Protein AF-0000000066258601 (afdb_homodimer)

Solvent-accessible surface area (backbone atoms only — not comparable to full-atom values): 21128 Å² total; per-residue (Å²): 75,56,55,42,34,37,30,44,35,36,44,63,41,38,66,52,44,41,46,38,40,43,48,57,41,24,22,42,23,37,27,61,32,82,91,41,81,25,40,47,53,69,71,52,47,41,52,28,58,70,55,49,62,69,59,49,37,32,31,40,33,34,53,73,64,56,71,67,56,50,52,53,48,42,64,71,32,77,49,32,32,39,31,45,54,43,83,70,48,47,74,65,62,60,71,70,59,51,32,29,33,39,47,41,69,36,83,51,65,62,51,61,72,44,41,54,74,63,33,71,81,42,65,25,38,29,45,28,22,55,45,96,84,39,88,61,65,75,50,42,70,53,75,51,67,70,39,49,76,65,79,75,68,39,48,29,42,35,33,41,33,30,48,88,45,42,53,59,49,31,68,53,25,62,50,52,19,39,39,36,43,56,52,25,41,71,46,90,44,34,68,23,66,66,43,44,34,45,31,44,49,42,39,48,68,65,31,69,78,56,58,42,34,36,30,44,36,37,44,63,42,38,66,52,44,42,46,40,41,42,47,58,40,26,22,41,24,36,27,59,32,82,92,42,79,26,41,48,52,70,71,53,47,42,53,29,59,71,55,49,62,70,60,49,36,32,30,40,32,34,52,73,64,54,70,67,58,51,53,52,48,43,64,71,31,77,50,33,31,38,31,44,53,44,82,71,48,48,74,66,61,59,71,69,60,49,33,27,32,38,46,40,68,37,82,50,64,63,53,60,71,45,42,52,75,62,34,72,80,42,65,25,38,30,45,28,22,55,46,97,84,40,87,61,66,73,52,42,69,53,74,51,67,70,40,47,74,65,78,75,68,41,48,30,43,36,34,39,34,28,49,87,45,44,52,58,51,31,68,53,24,64,52,53,21,40,39,35,42,58,52,26,40,70,46,91,44,35,69,23,65,65,42,42,35,45,32,44,49,42,39,47,68,67,30,71

Structure (mmCIF, N/CA/C/O backbone):
data_AF-0000000066258601-model_v1
#
loop_
_entity.id
_entity.type
_entity.pdbx_description
1 polymer "N-(5'-phosphoribosyl)anthranilate isomerase"
#
loop_
_atom_site.group_PDB
_atom_site.id
_atom_site.type_symbol
_atom_site.label_atom_id
_atom_site.label_alt_id
_atom_site.label_comp_id
_atom_site.label_asym_id
_atom_site.label_entity_id
_atom_site.label_seq_id
_atom_site.pdbx_PDB_ins_code
_atom_site.Cartn_x
_atom_site.Cartn_y
_atom_site.Cartn_z
_atom_site.occupancy
_atom_site.B_iso_or_equiv
_atom_site.auth_seq_id
_atom_site.auth_comp_id
_atom_site.auth_asym_id
_atom_site.auth_atom_id
_atom_site.pdbx_PDB_model_num
ATOM 1 N N . MET A 1 1 ? -13.719 4.895 -15.062 1 51.5 1 MET A N 1
ATOM 2 C CA . MET A 1 1 ? -13.453 3.463 -14.977 1 51.5 1 MET A CA 1
ATOM 3 C C . MET A 1 1 ? -12.344 3.17 -13.969 1 51.5 1 MET A C 1
ATOM 5 O O . MET A 1 1 ? -11.508 4.035 -13.695 1 51.5 1 MET A O 1
ATOM 9 N N . ARG A 1 2 ? -12.383 2.002 -13.203 1 75.81 2 ARG A N 1
ATOM 10 C CA . ARG A 1 2 ? -11.508 1.795 -12.047 1 75.81 2 ARG A CA 1
ATOM 11 C C . ARG A 1 2 ? -10.125 1.326 -12.492 1 75.81 2 ARG A C 1
ATOM 13 O O . ARG A 1 2 ? -10.008 0.53 -13.422 1 75.81 2 ARG A O 1
ATOM 20 N N . LYS A 1 3 ? -9.172 1.917 -12.117 1 88.81 3 LYS A N 1
ATOM 21 C CA . LYS A 1 3 ? -7.781 1.549 -12.359 1 88.81 3 LYS A CA 1
ATOM 22 C C . LYS A 1 3 ? -7.527 0.086 -12 1 88.81 3 LYS A C 1
ATOM 24 O O . LYS A 1 3 ? -7.949 -0.383 -10.945 1 88.81 3 LYS A O 1
ATOM 29 N N . ILE A 1 4 ? -6.973 -0.667 -13.047 1 95.25 4 ILE A N 1
ATOM 30 C CA . ILE A 1 4 ? -6.539 -2.021 -12.727 1 95.25 4 ILE A CA 1
ATOM 31 C C . ILE A 1 4 ? -5.219 -1.975 -11.961 1 95.25 4 ILE A C 1
ATOM 33 O O . ILE A 1 4 ? -4.207 -1.504 -12.484 1 95.25 4 ILE A O 1
ATOM 37 N N . ARG A 1 5 ? -5.246 -2.438 -10.766 1 97.56 5 ARG A N 1
ATOM 38 C CA . ARG A 1 5 ? -4.051 -2.428 -9.93 1 97.56 5 ARG A CA 1
ATOM 39 C C . ARG A 1 5 ? -3.092 -3.543 -10.336 1 97.56 5 ARG A C 1
ATOM 41 O O . ARG A 1 5 ? -3.521 -4.652 -10.656 1 97.56 5 ARG A O 1
ATOM 48 N N . THR A 1 6 ? -1.772 -3.248 -10.32 1 98.31 6 THR A N 1
ATOM 49 C CA . THR A 1 6 ? -0.789 -4.211 -10.805 1 98.31 6 THR A CA 1
ATOM 50 C C . THR A 1 6 ? 0.257 -4.5 -9.734 1 98.31 6 THR A C 1
ATOM 52 O O . THR A 1 6 ? 0.743 -3.582 -9.07 1 98.31 6 THR A O 1
ATOM 55 N N . LYS A 1 7 ? 0.515 -5.758 -9.531 1 98.75 7 LYS A N 1
ATOM 56 C CA . LYS A 1 7 ? 1.615 -6.246 -8.703 1 98.75 7 LYS A CA 1
ATOM 57 C C . LYS A 1 7 ? 2.674 -6.941 -9.555 1 98.75 7 LYS A C 1
ATOM 59 O O . LYS A 1 7 ? 2.352 -7.801 -10.375 1 98.75 7 LYS A O 1
ATOM 64 N N . ILE A 1 8 ? 3.873 -6.48 -9.453 1 98.69 8 ILE A N 1
ATOM 65 C CA . ILE A 1 8 ? 5.008 -7.16 -10.062 1 98.69 8 ILE A CA 1
ATOM 66 C C . ILE A 1 8 ? 5.742 -7.988 -9.008 1 98.69 8 ILE A C 1
ATOM 68 O O . ILE A 1 8 ? 6.395 -7.438 -8.117 1 98.69 8 ILE A O 1
ATOM 72 N N . CYS A 1 9 ? 5.688 -9.258 -9.188 1 98.12 9 CYS A N 1
ATOM 73 C CA . CYS A 1 9 ? 6.191 -10.156 -8.156 1 98.12 9 CYS A CA 1
ATOM 74 C C . CYS A 1 9 ? 7.582 -10.664 -8.508 1 98.12 9 CYS A C 1
ATOM 76 O O . CYS A 1 9 ? 7.969 -10.672 -9.672 1 98.12 9 CYS A O 1
ATOM 78 N N . GLY A 1 10 ? 8.273 -11.031 -7.5 1 97.69 10 GLY A N 1
ATOM 79 C CA . GLY A 1 10 ? 9.586 -11.633 -7.703 1 97.69 10 GLY A CA 1
ATOM 80 C C . GLY A 1 10 ? 10.664 -10.609 -8 1 97.69 10 GLY A C 1
ATOM 81 O O . GLY A 1 10 ? 11.531 -10.844 -8.844 1 97.69 10 GLY A O 1
ATOM 82 N N . ILE A 1 11 ? 10.562 -9.453 -7.449 1 98.5 11 ILE A N 1
ATOM 83 C CA . ILE A 1 11 ? 11.586 -8.422 -7.59 1 98.5 11 ILE A CA 1
ATOM 84 C C . ILE A 1 11 ? 12.844 -8.828 -6.82 1 98.5 11 ILE A C 1
ATOM 86 O O . ILE A 1 11 ? 12.766 -9.211 -5.652 1 98.5 11 ILE A O 1
ATOM 90 N N . THR A 1 12 ? 14.008 -8.695 -7.496 1 98.12 12 THR A N 1
ATOM 91 C CA . THR A 1 12 ? 15.219 -9.18 -6.844 1 98.12 12 THR A CA 1
ATOM 92 C C . THR A 1 12 ? 16.281 -8.078 -6.777 1 98.12 12 THR A C 1
ATOM 94 O O . THR A 1 12 ? 17.312 -8.242 -6.137 1 98.12 12 THR A O 1
ATOM 97 N N . THR A 1 13 ? 16.031 -6.992 -7.477 1 98 13 THR A N 1
ATOM 98 C CA . THR A 1 13 ? 17 -5.902 -7.457 1 98 13 THR A CA 1
ATOM 99 C C . THR A 1 13 ? 16.312 -4.559 -7.281 1 98 13 THR A C 1
ATOM 101 O O . THR A 1 13 ? 15.148 -4.398 -7.676 1 98 13 THR A O 1
ATOM 104 N N . PRO A 1 14 ? 17.062 -3.607 -6.699 1 97.94 14 PRO A N 1
ATOM 105 C CA . PRO A 1 14 ? 16.5 -2.254 -6.621 1 97.94 14 PRO A CA 1
ATOM 106 C C . PRO A 1 14 ? 16.172 -1.669 -7.992 1 97.94 14 PRO A C 1
ATOM 108 O O . PRO A 1 14 ? 15.195 -0.933 -8.133 1 97.94 14 PRO A O 1
ATOM 111 N N . GLU A 1 15 ? 16.938 -2.006 -8.938 1 97.19 15 GLU A N 1
ATOM 112 C CA . GLU A 1 15 ? 16.734 -1.504 -10.297 1 97.19 15 GLU A CA 1
ATOM 113 C C . GLU A 1 15 ? 15.414 -1.997 -10.875 1 97.19 15 GLU A C 1
ATOM 115 O O . GLU A 1 15 ? 14.656 -1.221 -11.461 1 97.19 15 GLU A O 1
ATOM 120 N N . ASP A 1 16 ? 15.141 -3.293 -10.664 1 97.62 16 ASP A N 1
ATOM 121 C CA . ASP A 1 16 ? 13.875 -3.854 -11.133 1 97.62 16 ASP A CA 1
ATOM 122 C C . ASP A 1 16 ? 12.695 -3.213 -10.406 1 97.62 16 ASP A C 1
ATOM 124 O O . ASP A 1 16 ? 11.664 -2.938 -11.023 1 97.62 16 ASP A O 1
ATOM 128 N N . ALA A 1 17 ? 12.852 -3.012 -9.141 1 97.88 17 ALA A N 1
ATOM 129 C CA . ALA A 1 17 ? 11.805 -2.357 -8.359 1 97.88 17 ALA A CA 1
ATOM 130 C C . ALA A 1 17 ? 11.531 -0.948 -8.875 1 97.88 17 ALA A C 1
ATOM 132 O O . ALA A 1 17 ? 10.383 -0.576 -9.102 1 97.88 17 ALA A O 1
ATOM 133 N N . SER A 1 18 ? 12.617 -0.219 -9.094 1 96.31 18 SER A N 1
ATOM 134 C CA . SER A 1 18 ? 12.5 1.155 -9.578 1 96.31 18 SER A CA 1
ATOM 135 C C . SER A 1 18 ? 11.836 1.207 -10.953 1 96.31 18 SER A C 1
ATOM 137 O O . SER A 1 18 ? 10.992 2.064 -11.203 1 96.31 18 SER A O 1
ATOM 139 N N . ALA A 1 19 ? 12.188 0.283 -11.805 1 96.44 19 ALA A N 1
ATOM 140 C CA . ALA A 1 19 ? 11.609 0.224 -13.141 1 96.44 19 ALA A CA 1
ATOM 141 C C . ALA A 1 19 ? 10.117 -0.091 -13.078 1 96.44 19 ALA A C 1
ATOM 143 O O . ALA A 1 19 ? 9.32 0.513 -13.805 1 96.44 19 ALA A O 1
ATOM 144 N N . ALA A 1 20 ? 9.758 -1.006 -12.219 1 97.56 20 ALA A N 1
ATOM 145 C CA . ALA A 1 20 ? 8.359 -1.371 -12.062 1 97.56 20 ALA A CA 1
ATOM 146 C C . ALA A 1 20 ? 7.531 -0.184 -11.57 1 97.56 20 ALA A C 1
ATOM 148 O O . ALA A 1 20 ? 6.461 0.1 -12.109 1 97.56 20 ALA A O 1
ATOM 149 N N . VAL A 1 21 ? 8.062 0.48 -10.648 1 96.5 21 VAL A N 1
ATOM 150 C CA . VAL A 1 21 ? 7.367 1.611 -10.047 1 96.5 21 VAL A CA 1
ATOM 151 C C . VAL A 1 21 ? 7.277 2.758 -11.055 1 96.5 21 VAL A C 1
ATOM 153 O O . VAL A 1 21 ? 6.238 3.414 -11.164 1 96.5 21 VAL A O 1
ATOM 156 N N . ALA A 1 22 ? 8.344 2.959 -11.758 1 94.06 22 ALA A N 1
ATOM 157 C CA . ALA A 1 22 ? 8.352 3.99 -12.797 1 94.06 22 ALA A CA 1
ATOM 158 C C . ALA A 1 22 ? 7.293 3.703 -13.859 1 94.06 22 ALA A C 1
ATOM 160 O O . ALA A 1 22 ? 6.703 4.625 -14.422 1 94.06 22 ALA A O 1
ATOM 161 N N . ALA A 1 23 ? 7.039 2.436 -14.062 1 95.31 23 ALA A N 1
ATOM 162 C CA . ALA A 1 23 ? 6.043 2.027 -15.047 1 95.31 23 ALA A CA 1
ATOM 163 C C . ALA A 1 23 ? 4.629 2.125 -14.477 1 95.31 23 ALA A C 1
ATOM 165 O O . ALA A 1 23 ? 3.646 2.004 -15.211 1 95.31 23 ALA A O 1
ATOM 166 N N . GLY A 1 24 ? 4.496 2.326 -13.156 1 95 24 GLY A N 1
ATOM 167 C CA . GLY A 1 24 ? 3.188 2.568 -12.57 1 95 24 GLY A CA 1
ATOM 168 C C . GLY A 1 24 ? 2.695 1.424 -11.711 1 95 24 GLY A C 1
ATOM 169 O O . GLY A 1 24 ? 1.512 1.357 -11.367 1 95 24 GLY A O 1
ATOM 170 N N . ALA A 1 25 ? 3.605 0.495 -11.352 1 97.5 25 ALA A N 1
ATOM 171 C CA . ALA A 1 25 ? 3.199 -0.623 -10.508 1 97.5 25 ALA A CA 1
ATOM 172 C C . ALA A 1 25 ? 2.629 -0.126 -9.18 1 97.5 25 ALA A C 1
ATOM 174 O O . ALA A 1 25 ? 3.141 0.832 -8.594 1 97.5 25 ALA A O 1
ATOM 175 N N . ASP A 1 26 ? 1.609 -0.819 -8.727 1 98.06 26 ASP A N 1
ATOM 176 C CA . ASP A 1 26 ? 0.976 -0.483 -7.453 1 98.06 26 ASP A CA 1
ATOM 177 C C . ASP A 1 26 ? 1.608 -1.261 -6.301 1 98.06 26 ASP A C 1
ATOM 179 O O . ASP A 1 26 ? 1.537 -0.836 -5.145 1 98.06 26 ASP A O 1
ATOM 183 N N . ALA A 1 27 ? 2.189 -2.42 -6.633 1 98.75 27 ALA A N 1
ATOM 184 C CA . ALA A 1 27 ? 2.787 -3.301 -5.633 1 98.75 27 ALA A CA 1
ATOM 185 C C . ALA A 1 27 ? 3.98 -4.055 -6.207 1 98.75 27 ALA A C 1
ATOM 187 O O . ALA A 1 27 ? 4.031 -4.328 -7.41 1 98.75 27 ALA A O 1
ATOM 188 N N . VAL A 1 28 ? 4.914 -4.336 -5.348 1 98.81 28 VAL A N 1
ATOM 189 C CA . VAL A 1 28 ? 6.023 -5.223 -5.676 1 98.81 28 VAL A CA 1
ATOM 190 C C . VAL A 1 28 ? 6.035 -6.41 -4.715 1 98.81 28 VAL A C 1
ATOM 192 O O . VAL A 1 28 ? 5.711 -6.266 -3.535 1 98.81 28 VAL A O 1
ATOM 195 N N . GLY A 1 29 ? 6.359 -7.531 -5.234 1 98.75 29 GLY A N 1
ATOM 196 C CA . GLY A 1 29 ? 6.438 -8.742 -4.438 1 98.75 29 GLY A CA 1
ATOM 197 C C . GLY A 1 29 ? 7.859 -9.211 -4.188 1 98.75 29 GLY A C 1
ATOM 198 O O . GLY A 1 29 ? 8.68 -9.227 -5.109 1 98.75 29 GLY A O 1
ATOM 199 N N . LEU A 1 30 ? 8.141 -9.516 -2.957 1 98.88 30 LEU A N 1
ATOM 200 C CA . LEU A 1 30 ? 9.406 -10.102 -2.527 1 98.88 30 LEU A CA 1
ATOM 201 C C . LEU A 1 30 ? 9.227 -11.547 -2.08 1 98.88 30 LEU A C 1
ATOM 203 O O . LEU A 1 30 ? 8.438 -11.82 -1.169 1 98.88 30 LEU A O 1
ATOM 207 N N . VAL A 1 31 ? 9.914 -12.445 -2.701 1 98.5 31 VAL A N 1
ATOM 208 C CA . VAL A 1 31 ? 9.742 -13.867 -2.438 1 98.5 31 VAL A CA 1
ATOM 209 C C . VAL A 1 31 ? 10.758 -14.328 -1.388 1 98.5 31 VAL A C 1
ATOM 211 O O . VAL A 1 31 ? 11.969 -14.281 -1.623 1 98.5 31 VAL A O 1
ATOM 214 N N . PHE A 1 32 ? 10.281 -14.812 -0.235 1 98.56 32 PHE A N 1
ATOM 215 C CA . PHE A 1 32 ? 11.156 -15.289 0.831 1 98.56 32 PHE A CA 1
ATOM 216 C C . PHE A 1 32 ? 11.125 -16.812 0.909 1 98.56 32 PHE A C 1
ATOM 218 O O . PHE A 1 32 ? 11.398 -17.391 1.965 1 98.56 32 PHE A O 1
ATOM 225 N N . PHE A 1 33 ? 10.82 -17.438 -0.15 1 96.94 33 PHE A N 1
ATOM 226 C CA . PHE A 1 33 ? 10.867 -18.891 -0.287 1 96.94 33 PHE A CA 1
ATOM 227 C C . PHE A 1 33 ? 12.133 -19.328 -1.017 1 96.94 33 PHE A C 1
ATOM 229 O O . PHE A 1 33 ? 12.281 -19.062 -2.215 1 96.94 33 PHE A O 1
ATOM 236 N N . GLN A 1 34 ? 13.008 -20.078 -0.355 1 93.06 34 GLN A N 1
ATOM 237 C CA . GLN A 1 34 ? 14.336 -20.406 -0.856 1 93.06 34 GLN A CA 1
ATOM 238 C C . GLN A 1 34 ? 14.258 -21.328 -2.072 1 93.06 34 GLN A C 1
ATOM 240 O O . GLN A 1 34 ? 15.195 -21.406 -2.863 1 93.06 34 GLN A O 1
ATOM 245 N N . GLY A 1 35 ? 13.195 -22.031 -2.229 1 91.62 35 GLY A N 1
ATOM 246 C CA . GLY A 1 35 ? 13.023 -22.906 -3.375 1 91.62 35 GLY A CA 1
ATOM 247 C C . GLY A 1 35 ? 12.75 -22.156 -4.664 1 91.62 35 GLY A C 1
ATOM 248 O O . GLY A 1 35 ? 12.719 -22.766 -5.742 1 91.62 35 GLY A O 1
ATOM 249 N N . SER A 1 36 ? 12.641 -20.859 -4.594 1 92.81 36 SER A N 1
ATOM 250 C CA . SER A 1 36 ? 12.336 -20.031 -5.758 1 92.81 36 SER A CA 1
ATOM 251 C C . SER A 1 36 ? 13.594 -19.375 -6.309 1 92.81 36 SER A C 1
ATOM 253 O O . SER A 1 36 ? 14.453 -18.922 -5.543 1 92.81 36 SER A O 1
ATOM 255 N N . SER A 1 37 ? 13.641 -19.266 -7.617 1 92.19 37 SER A N 1
ATOM 256 C CA . SER A 1 37 ? 14.727 -18.531 -8.273 1 92.19 37 SER A CA 1
ATOM 257 C C . SER A 1 37 ? 14.625 -17.031 -8.016 1 92.19 37 SER A C 1
ATOM 259 O O . SER A 1 37 ? 15.562 -16.297 -8.289 1 92.19 37 SER A O 1
ATOM 261 N N . ARG A 1 38 ? 13.57 -16.625 -7.43 1 96.44 38 ARG A N 1
ATOM 262 C CA . ARG A 1 38 ? 13.305 -15.203 -7.188 1 96.44 38 ARG A CA 1
ATOM 263 C C . ARG A 1 38 ? 13.477 -14.859 -5.711 1 96.44 38 ARG A C 1
ATOM 265 O O . ARG A 1 38 ? 13.078 -13.781 -5.27 1 96.44 38 ARG A O 1
ATOM 272 N N . ALA A 1 39 ? 14.062 -15.773 -5 1 97.69 39 ALA A N 1
ATOM 273 C CA . ALA A 1 39 ? 14.156 -15.594 -3.555 1 97.69 39 ALA A CA 1
ATOM 274 C C . ALA A 1 39 ? 15.102 -14.453 -3.201 1 97.69 39 ALA A C 1
ATOM 276 O O . ALA A 1 39 ? 16.156 -14.289 -3.834 1 97.69 39 ALA A O 1
ATOM 277 N N . VAL A 1 40 ? 14.727 -13.68 -2.176 1 98.38 40 VAL A N 1
ATOM 278 C CA . VAL A 1 40 ? 15.602 -12.648 -1.616 1 98.38 40 VAL A CA 1
ATOM 279 C C . VAL A 1 40 ? 15.781 -12.883 -0.119 1 98.38 40 VAL A C 1
ATOM 281 O O . VAL A 1 40 ? 14.961 -13.547 0.518 1 98.38 40 VAL A O 1
ATOM 284 N N . ASP A 1 41 ? 16.891 -12.398 0.416 1 98.31 41 ASP A N 1
ATOM 285 C CA . ASP A 1 41 ? 17.094 -12.367 1.862 1 98.31 41 ASP A CA 1
ATOM 286 C C . ASP A 1 41 ? 16.797 -10.984 2.43 1 98.31 41 ASP A C 1
ATOM 288 O O . ASP A 1 41 ? 16.406 -10.078 1.693 1 98.31 41 ASP A O 1
ATOM 292 N N . ILE A 1 42 ? 16.906 -10.867 3.68 1 98.44 42 ILE A N 1
ATOM 293 C CA . ILE A 1 42 ? 16.562 -9.641 4.379 1 98.44 42 ILE A CA 1
ATOM 294 C C . ILE A 1 42 ? 17.406 -8.484 3.863 1 98.44 42 ILE A C 1
ATOM 296 O O . ILE A 1 42 ? 16.906 -7.395 3.592 1 98.44 42 ILE A O 1
ATOM 300 N N . ALA A 1 43 ? 18.672 -8.711 3.684 1 98.38 43 ALA A N 1
ATOM 301 C CA . ALA A 1 43 ? 19.578 -7.66 3.23 1 98.38 43 ALA A CA 1
ATOM 302 C C . ALA A 1 43 ? 19.172 -7.133 1.86 1 98.38 43 ALA A C 1
ATOM 304 O O . ALA A 1 43 ? 19.094 -5.918 1.655 1 98.38 43 ALA A O 1
ATOM 305 N N . ARG A 1 44 ? 18.891 -8.039 0.974 1 98.06 44 ARG A N 1
ATOM 306 C CA . ARG A 1 44 ? 18.469 -7.656 -0.368 1 98.06 44 ARG A CA 1
ATOM 307 C C . ARG A 1 44 ? 17.109 -6.977 -0.335 1 98.06 44 ARG A C 1
ATOM 309 O O . ARG A 1 44 ? 16.891 -5.98 -1.025 1 98.06 44 ARG A O 1
ATOM 316 N N . ALA A 1 45 ? 16.219 -7.516 0.432 1 98.69 45 ALA A N 1
ATOM 317 C CA . ALA A 1 45 ? 14.883 -6.941 0.562 1 98.69 45 ALA A CA 1
ATOM 318 C C . ALA A 1 45 ? 14.953 -5.496 1.052 1 98.69 45 ALA A C 1
ATOM 320 O O . ALA A 1 45 ? 14.219 -4.633 0.563 1 98.69 45 ALA A O 1
ATOM 321 N N . LYS A 1 46 ? 15.852 -5.227 1.951 1 97.69 46 LYS A N 1
ATOM 322 C CA . LYS A 1 46 ? 16.016 -3.875 2.479 1 97.69 46 LYS A CA 1
ATOM 323 C C . LYS A 1 46 ? 16.516 -2.92 1.397 1 97.69 46 LYS A C 1
ATOM 325 O O . LYS A 1 46 ? 16.047 -1.782 1.305 1 97.69 46 LYS A O 1
ATOM 330 N N . LYS A 1 47 ? 17.406 -3.377 0.582 1 97.81 47 LYS A N 1
ATOM 331 C CA . LYS A 1 47 ? 17.906 -2.559 -0.52 1 97.81 47 LYS A CA 1
ATOM 332 C C . LYS A 1 47 ? 16.797 -2.254 -1.521 1 97.81 47 LYS A C 1
ATOM 334 O O . LYS A 1 47 ? 16.672 -1.128 -2.008 1 97.81 47 LYS A O 1
ATOM 339 N N . ILE A 1 48 ? 16 -3.242 -1.793 1 98.31 48 ILE A N 1
ATOM 340 C CA . ILE A 1 48 ? 14.914 -3.1 -2.754 1 98.31 48 ILE A CA 1
ATOM 341 C C . ILE A 1 48 ? 13.891 -2.102 -2.225 1 98.31 48 ILE A C 1
ATOM 343 O O . ILE A 1 48 ? 13.484 -1.179 -2.938 1 98.31 48 ILE A O 1
ATOM 347 N N . THR A 1 49 ? 13.484 -2.256 -0.981 1 97.62 49 THR A N 1
ATOM 348 C CA . THR A 1 49 ? 12.422 -1.422 -0.427 1 97.62 49 THR A CA 1
ATOM 349 C C . THR A 1 49 ? 12.906 0.013 -0.24 1 97.62 49 THR A C 1
ATOM 351 O O . THR A 1 49 ? 12.117 0.955 -0.317 1 97.62 49 THR A O 1
ATOM 354 N N . ALA A 1 50 ? 14.211 0.222 -0.079 1 94.19 50 ALA A N 1
ATOM 355 C CA . ALA A 1 50 ? 14.781 1.557 0.08 1 94.19 50 ALA A CA 1
ATOM 356 C C . ALA A 1 50 ? 14.664 2.361 -1.211 1 94.19 50 ALA A C 1
ATOM 358 O O . ALA A 1 50 ? 14.742 3.592 -1.191 1 94.19 50 ALA A O 1
ATOM 359 N N . ALA A 1 51 ? 14.422 1.668 -2.279 1 93.12 51 ALA A N 1
ATOM 360 C CA . ALA A 1 51 ? 14.375 2.324 -3.582 1 93.12 51 ALA A CA 1
ATOM 361 C C . ALA A 1 51 ? 12.945 2.719 -3.943 1 93.12 51 ALA A C 1
ATOM 363 O O . ALA A 1 51 ? 12.711 3.346 -4.98 1 93.12 51 ALA A O 1
ATOM 364 N N . LEU A 1 52 ? 12 2.434 -3.117 1 96.12 52 LEU A N 1
ATOM 365 C CA . LEU A 1 52 ? 10.594 2.611 -3.463 1 96.12 52 LEU A CA 1
ATOM 366 C C . LEU A 1 52 ? 10.062 3.93 -2.91 1 96.12 52 LEU A C 1
ATOM 368 O O . LEU A 1 52 ? 10.414 4.328 -1.799 1 96.12 52 LEU A O 1
ATOM 372 N N . PRO A 1 53 ? 9.25 4.621 -3.711 1 95 53 PRO A N 1
ATOM 373 C CA . PRO A 1 53 ? 8.523 5.77 -3.164 1 95 53 PRO A CA 1
ATOM 374 C C . PRO A 1 53 ? 7.426 5.355 -2.186 1 95 53 PRO A C 1
ATOM 376 O O . PRO A 1 53 ? 7.105 4.172 -2.072 1 95 53 PRO A O 1
ATOM 379 N N . PRO A 1 54 ? 6.918 6.383 -1.508 1 96.06 54 PRO A N 1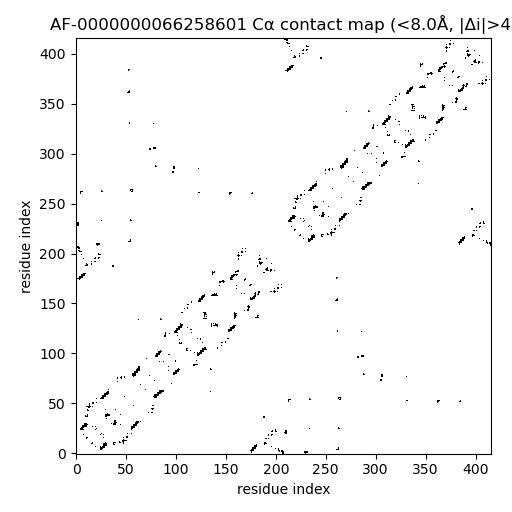
ATOM 380 C CA . PRO A 1 54 ? 5.781 6.078 -0.638 1 96.06 54 PRO A CA 1
ATOM 381 C C . PRO A 1 54 ? 4.57 5.551 -1.411 1 96.06 54 PRO A C 1
ATOM 383 O O . PRO A 1 54 ? 4.422 5.844 -2.6 1 96.06 54 PRO A O 1
ATOM 386 N N . PHE A 1 55 ? 3.842 4.664 -0.77 1 98.19 55 PHE A N 1
ATOM 387 C CA . PHE A 1 55 ? 2.51 4.23 -1.173 1 98.19 55 PHE A CA 1
ATOM 388 C C . PHE A 1 55 ? 2.59 3.234 -2.324 1 98.19 55 PHE A C 1
ATOM 390 O O . PHE A 1 55 ? 1.657 3.123 -3.121 1 98.19 55 PHE A O 1
ATOM 397 N N . VAL A 1 56 ? 3.711 2.588 -2.531 1 98.06 56 VAL A N 1
ATOM 398 C CA . VAL A 1 56 ? 3.814 1.319 -3.244 1 98.06 56 VAL A CA 1
ATOM 399 C C . VAL A 1 56 ? 3.732 0.16 -2.254 1 98.06 56 VAL A C 1
ATOM 401 O O . VAL A 1 56 ? 4.484 0.116 -1.278 1 98.06 56 VAL A O 1
ATOM 404 N N . SER A 1 57 ? 2.812 -0.74 -2.486 1 98.62 57 SER A N 1
ATOM 405 C CA . SER A 1 57 ? 2.662 -1.859 -1.562 1 98.62 57 SER A CA 1
ATOM 406 C C . SER A 1 57 ? 3.828 -2.834 -1.681 1 98.62 57 SER A C 1
ATOM 408 O O . SER A 1 57 ? 4.195 -3.238 -2.785 1 98.62 57 SER A O 1
ATOM 410 N N . VAL A 1 58 ? 4.422 -3.129 -0.56 1 98.75 58 VAL A N 1
ATOM 411 C CA . VAL A 1 58 ? 5.445 -4.168 -0.488 1 98.75 58 VAL A CA 1
ATOM 412 C C . VAL A 1 58 ? 4.832 -5.461 0.047 1 98.75 58 VAL A C 1
ATOM 414 O O . VAL A 1 58 ? 4.336 -5.5 1.176 1 98.75 58 VAL A O 1
ATOM 417 N N . VAL A 1 59 ? 4.879 -6.492 -0.751 1 98.88 59 VAL A N 1
ATOM 418 C CA . VAL A 1 59 ? 4.262 -7.773 -0.42 1 98.88 59 VAL A CA 1
ATOM 419 C C . VAL A 1 59 ? 5.34 -8.828 -0.186 1 98.88 59 VAL A C 1
ATOM 421 O O . VAL A 1 59 ? 6.18 -9.07 -1.058 1 98.88 59 VAL A O 1
ATOM 424 N N . ALA A 1 60 ? 5.387 -9.406 0.962 1 98.88 60 ALA A N 1
ATOM 425 C CA . ALA A 1 60 ? 6.289 -10.516 1.255 1 98.88 60 ALA A CA 1
ATOM 426 C C . ALA A 1 60 ? 5.602 -11.859 1.021 1 98.88 60 ALA A C 1
ATOM 428 O O . ALA A 1 60 ? 4.602 -12.172 1.67 1 98.88 60 ALA A O 1
ATOM 429 N N . LEU A 1 61 ? 6.125 -12.633 0.146 1 98.69 61 LEU A N 1
ATOM 430 C CA . LEU A 1 61 ? 5.555 -13.93 -0.202 1 98.69 61 LEU A CA 1
ATOM 431 C C . LEU A 1 61 ? 6.266 -15.055 0.539 1 98.69 61 LEU A C 1
ATOM 433 O O . LEU A 1 61 ? 7.492 -15.164 0.479 1 98.69 61 LEU A O 1
ATOM 437 N N . PHE A 1 62 ? 5.477 -15.852 1.198 1 98.56 62 PHE A N 1
ATOM 438 C CA . PHE A 1 62 ? 5.984 -17.016 1.92 1 98.56 62 PHE A CA 1
ATOM 439 C C . PHE A 1 62 ? 5.305 -18.281 1.437 1 98.56 62 PHE A C 1
ATOM 441 O O . PHE A 1 62 ? 4.172 -18.25 0.955 1 98.56 62 PHE A O 1
ATOM 448 N N . VAL A 1 63 ? 6.02 -19.375 1.539 1 97.69 63 VAL A N 1
ATOM 449 C CA . VAL A 1 63 ? 5.5 -20.734 1.328 1 97.69 63 VAL A CA 1
ATOM 450 C C . VAL A 1 63 ? 5.84 -21.609 2.529 1 97.69 63 VAL A C 1
ATOM 452 O O . VAL A 1 63 ? 6.977 -22.062 2.674 1 97.69 63 VAL A O 1
ATOM 455 N N . ASN A 1 64 ? 4.918 -21.797 3.414 1 97.75 64 ASN A N 1
ATOM 456 C CA . ASN A 1 64 ? 5.055 -22.656 4.586 1 97.75 64 ASN A CA 1
ATOM 457 C C . ASN A 1 64 ? 6.281 -22.281 5.414 1 97.75 64 ASN A C 1
ATOM 459 O O . ASN A 1 64 ? 7.051 -23.156 5.816 1 97.75 64 ASN A O 1
ATOM 463 N N . GLU A 1 65 ? 6.488 -20.984 5.551 1 98.12 65 GLU A N 1
ATOM 464 C CA . GLU A 1 65 ? 7.586 -20.469 6.367 1 98.12 65 GLU A CA 1
ATOM 465 C C . GLU A 1 65 ? 7.25 -20.547 7.852 1 98.12 65 GLU A C 1
ATOM 467 O O . GLU A 1 65 ? 6.078 -20.531 8.227 1 98.12 65 GLU A O 1
ATOM 472 N N . SER A 1 66 ? 8.242 -20.641 8.719 1 98.31 66 SER A N 1
ATOM 473 C CA . SER A 1 66 ? 8.008 -20.672 10.164 1 98.31 66 SER A CA 1
ATOM 474 C C . SER A 1 66 ? 7.543 -19.312 10.672 1 98.31 66 SER A C 1
ATOM 476 O O . SER A 1 66 ? 7.953 -18.266 10.148 1 98.31 66 SER A O 1
ATOM 478 N N . ALA A 1 67 ? 6.688 -19.344 11.695 1 98.38 67 ALA A N 1
ATOM 479 C CA . ALA A 1 67 ? 6.207 -18.109 12.312 1 98.38 67 ALA A CA 1
ATOM 480 C C . ALA A 1 67 ? 7.367 -17.266 12.828 1 98.38 67 ALA A C 1
ATOM 482 O O . ALA A 1 67 ? 7.359 -16.031 12.703 1 98.38 67 ALA A O 1
ATOM 483 N N . GLN A 1 68 ? 8.32 -17.922 13.352 1 98.25 68 GLN A N 1
ATOM 484 C CA . GLN A 1 68 ? 9.484 -17.234 13.906 1 98.25 68 GLN A CA 1
ATOM 485 C C . GLN A 1 68 ? 10.227 -16.453 12.828 1 98.25 68 GLN A C 1
ATOM 487 O O . GLN A 1 68 ? 10.547 -15.273 13.016 1 98.25 68 GLN A O 1
ATOM 492 N N . ASN A 1 69 ? 10.453 -17.078 11.719 1 98.19 69 ASN A N 1
ATOM 493 C CA . ASN A 1 69 ? 11.18 -16.406 10.656 1 98.19 69 ASN A CA 1
ATOM 494 C C . ASN A 1 69 ? 10.344 -15.297 10.016 1 98.19 69 ASN A C 1
ATOM 496 O O . ASN A 1 69 ? 10.875 -14.25 9.641 1 98.19 69 ASN A O 1
ATOM 500 N N . ILE A 1 70 ? 9.078 -15.516 9.828 1 98.5 70 ILE A N 1
ATOM 501 C CA . ILE A 1 70 ? 8.195 -14.477 9.305 1 98.5 70 ILE A CA 1
ATOM 502 C C . ILE A 1 70 ? 8.258 -13.242 10.195 1 98.5 70 ILE A C 1
ATOM 504 O O . ILE A 1 70 ? 8.43 -12.125 9.711 1 98.5 70 ILE A O 1
ATOM 508 N N . ARG A 1 71 ? 8.227 -13.43 11.523 1 97.31 71 ARG A N 1
ATOM 509 C CA . ARG A 1 71 ? 8.289 -12.305 12.445 1 97.31 71 ARG A CA 1
ATOM 510 C C . ARG A 1 71 ? 9.633 -11.586 12.336 1 97.31 71 ARG A C 1
ATOM 512 O O . 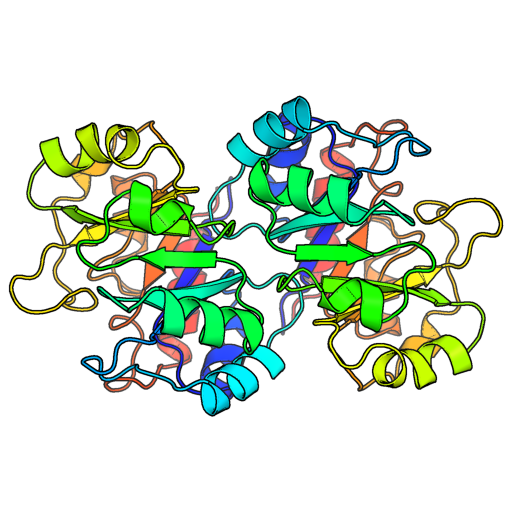ARG A 1 71 ? 9.695 -10.352 12.406 1 97.31 71 ARG A O 1
ATOM 519 N N . ARG A 1 72 ? 10.672 -12.352 12.164 1 97.44 72 ARG A N 1
ATOM 520 C CA . ARG A 1 72 ? 11.992 -11.758 11.977 1 97.44 72 ARG A CA 1
ATOM 521 C C . ARG A 1 72 ? 12.023 -10.875 10.734 1 97.44 72 ARG A C 1
ATOM 523 O O . ARG A 1 72 ? 12.508 -9.75 10.773 1 97.44 72 ARG A O 1
ATOM 530 N N . ILE A 1 73 ? 11.516 -11.352 9.633 1 97.81 73 ILE A N 1
ATOM 531 C CA . ILE A 1 73 ? 11.5 -10.625 8.375 1 97.81 73 ILE A CA 1
ATOM 532 C C . ILE A 1 73 ? 10.633 -9.375 8.516 1 97.81 73 ILE A C 1
ATOM 534 O O . ILE A 1 73 ? 11.039 -8.281 8.094 1 97.81 73 ILE A O 1
ATOM 538 N N . LEU A 1 74 ? 9.469 -9.5 9.211 1 96.69 74 LEU A N 1
ATOM 539 C CA . LEU A 1 74 ? 8.555 -8.375 9.391 1 96.69 74 LEU A CA 1
ATOM 540 C C . LEU A 1 74 ? 9.188 -7.289 10.258 1 96.69 74 LEU A C 1
ATOM 542 O O . LEU A 1 74 ? 8.891 -6.105 10.094 1 96.69 74 LEU A O 1
ATOM 546 N N . ALA A 1 75 ? 10.094 -7.676 11.109 1 94.38 75 ALA A N 1
ATOM 547 C CA . ALA A 1 75 ? 10.758 -6.73 12 1 94.38 75 ALA A CA 1
ATOM 548 C C . ALA A 1 75 ? 11.852 -5.961 11.266 1 94.38 75 ALA A C 1
ATOM 550 O O . ALA A 1 75 ? 12.203 -4.844 11.656 1 94.38 75 ALA A O 1
ATOM 551 N N . GLU A 1 76 ? 12.336 -6.555 10.211 1 95.56 76 GLU A N 1
ATOM 552 C CA . GLU A 1 76 ? 13.531 -5.992 9.586 1 95.56 76 GLU A CA 1
ATOM 553 C C . GLU A 1 76 ? 13.188 -5.289 8.273 1 95.56 76 GLU A C 1
ATOM 555 O O . GLU A 1 76 ? 13.906 -4.379 7.848 1 95.56 76 GLU A O 1
ATOM 560 N N . VAL A 1 77 ? 12.195 -5.758 7.586 1 97 77 VAL A N 1
ATOM 561 C CA . VAL A 1 77 ? 11.82 -5.242 6.273 1 97 77 VAL A CA 1
ATOM 562 C C . VAL A 1 77 ? 10.461 -4.555 6.355 1 97 77 VAL A C 1
ATOM 564 O O . VAL A 1 77 ? 9.547 -5.055 7.012 1 97 77 VAL A O 1
ATOM 567 N N . PRO A 1 78 ? 10.336 -3.363 5.77 1 96.44 78 PRO A N 1
ATOM 568 C CA . PRO A 1 78 ? 9.055 -2.664 5.812 1 96.44 78 PRO A CA 1
ATOM 569 C C . PRO A 1 78 ? 8 -3.307 4.906 1 96.44 78 PRO A C 1
ATOM 571 O O . PRO A 1 78 ? 7.656 -2.748 3.863 1 96.44 78 PRO A O 1
ATOM 574 N N . ILE A 1 79 ? 7.426 -4.383 5.391 1 98 79 ILE A N 1
ATOM 575 C CA . ILE A 1 79 ? 6.434 -5.16 4.656 1 98 79 ILE A CA 1
ATOM 576 C C . ILE A 1 79 ? 5.031 -4.641 4.969 1 98 79 ILE A C 1
ATOM 578 O O . ILE A 1 79 ? 4.68 -4.461 6.137 1 98 79 ILE A O 1
ATOM 582 N N . HIS A 1 80 ? 4.277 -4.438 3.898 1 98.38 80 HIS A N 1
ATOM 583 C CA . HIS A 1 80 ? 2.916 -3.938 4.059 1 98.38 80 HIS A CA 1
ATOM 584 C C . HIS A 1 80 ? 1.914 -5.086 4.145 1 98.38 80 HIS A C 1
ATOM 586 O O . HIS A 1 80 ? 0.972 -5.035 4.938 1 98.38 80 HIS A O 1
ATOM 592 N N . ILE A 1 81 ? 2.123 -6.066 3.318 1 98.62 81 ILE A N 1
ATOM 593 C CA . ILE A 1 81 ? 1.19 -7.176 3.156 1 98.62 81 ILE A CA 1
ATOM 594 C C . ILE A 1 81 ? 1.955 -8.5 3.162 1 98.62 81 ILE A C 1
ATOM 596 O O . ILE A 1 81 ? 3.027 -8.602 2.562 1 98.62 81 ILE A O 1
ATOM 600 N N . ILE A 1 82 ? 1.413 -9.477 3.846 1 98.69 82 ILE A N 1
ATOM 601 C CA . ILE A 1 82 ? 1.942 -10.828 3.746 1 98.69 82 ILE A CA 1
ATOM 602 C C . ILE A 1 82 ? 1.158 -11.609 2.695 1 98.69 82 ILE A C 1
ATOM 604 O O . ILE A 1 82 ? -0.074 -11.555 2.66 1 98.69 82 ILE A O 1
ATOM 608 N N . GLN A 1 83 ? 1.829 -12.266 1.825 1 98.75 83 GLN A N 1
ATOM 609 C CA . GLN A 1 83 ? 1.202 -13.219 0.913 1 98.75 83 GLN A CA 1
ATOM 610 C C . GLN A 1 83 ? 1.572 -14.648 1.275 1 98.75 83 GLN A C 1
ATOM 612 O O . GLN A 1 83 ? 2.738 -15.039 1.181 1 98.75 83 GLN A O 1
ATOM 617 N N . PHE A 1 84 ? 0.6 -15.375 1.688 1 98.5 84 PHE A N 1
ATOM 618 C CA . PHE A 1 84 ? 0.791 -16.797 1.958 1 98.5 84 PHE A CA 1
ATOM 619 C C . PHE A 1 84 ? 0.458 -17.625 0.726 1 98.5 84 PHE A C 1
ATOM 621 O O . PHE A 1 84 ? -0.684 -17.641 0.261 1 98.5 84 PHE A O 1
ATOM 628 N N . HIS A 1 85 ? 1.428 -18.328 0.257 1 97.06 85 HIS A N 1
ATOM 629 C CA . HIS A 1 85 ? 1.296 -19.031 -1.012 1 97.06 85 HIS A CA 1
ATOM 630 C C . HIS A 1 85 ? 1.385 -20.547 -0.815 1 97.06 85 HIS A C 1
ATOM 632 O O . HIS A 1 85 ? 1.346 -21.312 -1.785 1 97.06 85 HIS A O 1
ATOM 638 N N . GLY A 1 86 ? 1.564 -21 0.441 1 96 86 GLY A N 1
ATOM 639 C CA . GLY A 1 86 ? 1.671 -22.406 0.75 1 96 86 GLY A CA 1
ATOM 640 C C . GLY A 1 86 ? 0.375 -23.016 1.267 1 96 86 GLY A C 1
ATOM 641 O O . GLY A 1 86 ? -0.707 -22.672 0.784 1 96 86 GLY A O 1
ATOM 642 N N . ASP A 1 87 ? 0.536 -23.922 2.232 1 96.25 87 ASP A N 1
ATOM 643 C CA . ASP A 1 87 ? -0.607 -24.641 2.787 1 96.25 87 ASP A CA 1
ATOM 644 C C . ASP A 1 87 ? -1.027 -24.047 4.133 1 96.25 87 ASP A C 1
ATOM 646 O O . ASP A 1 87 ? -1.68 -24.719 4.934 1 96.25 87 ASP A O 1
ATOM 650 N N . GLU A 1 88 ? -0.626 -22.844 4.406 1 97.75 88 GLU A N 1
ATOM 651 C CA . GLU A 1 88 ? -0.946 -22.188 5.672 1 97.75 88 GLU A CA 1
ATOM 652 C C . GLU A 1 88 ? -2.455 -22.047 5.852 1 97.75 88 GLU A C 1
ATOM 654 O O . GLU A 1 88 ? -3.152 -21.609 4.93 1 97.75 88 GLU A O 1
ATOM 659 N N . ASP A 1 89 ? -2.988 -22.359 6.945 1 96.94 89 ASP A N 1
ATOM 660 C CA . ASP A 1 89 ? -4.414 -22.188 7.195 1 96.94 89 ASP A CA 1
ATOM 661 C C . ASP A 1 89 ? -4.695 -20.812 7.801 1 96.94 89 ASP A C 1
ATOM 663 O O . ASP A 1 89 ? -3.77 -20.047 8.07 1 96.94 89 ASP A O 1
ATOM 667 N N . ASP A 1 90 ? -5.93 -20.5 7.941 1 96.12 90 ASP A N 1
ATOM 668 C CA . ASP A 1 90 ? -6.34 -19.172 8.375 1 96.12 90 ASP A CA 1
ATOM 669 C C . ASP A 1 90 ? -5.789 -18.844 9.766 1 96.12 90 ASP A C 1
ATOM 671 O O . ASP A 1 90 ? -5.383 -17.719 10.031 1 96.12 90 ASP A O 1
ATOM 675 N N . THR A 1 91 ? -5.781 -19.828 10.641 1 96.81 91 THR A N 1
ATOM 676 C CA . THR A 1 91 ? -5.277 -19.641 12 1 96.81 91 THR A CA 1
ATOM 677 C C . THR A 1 91 ? -3.812 -19.219 11.977 1 96.81 91 THR A C 1
ATOM 679 O O . THR A 1 91 ? -3.42 -18.297 12.695 1 96.81 91 THR A O 1
ATOM 682 N N . PHE A 1 92 ? -3.094 -19.875 11.148 1 98.12 92 PHE A N 1
ATOM 683 C CA . PHE A 1 92 ? -1.693 -19.5 11.008 1 98.12 92 PHE A CA 1
ATOM 684 C C . PHE A 1 92 ? -1.567 -18.094 10.414 1 98.12 92 PHE A C 1
ATOM 686 O O . PHE A 1 92 ? -0.795 -17.281 10.906 1 98.12 92 PHE A O 1
ATOM 693 N N . CYS A 1 93 ? -2.295 -17.766 9.422 1 97.75 93 CYS A N 1
ATOM 694 C CA . CYS A 1 93 ? -2.17 -16.531 8.656 1 97.75 93 CYS A CA 1
ATOM 695 C C . CYS A 1 93 ? -2.516 -15.328 9.523 1 97.75 93 CYS A C 1
ATOM 697 O O . CYS A 1 93 ? -1.939 -14.25 9.352 1 97.75 93 CYS A O 1
ATOM 699 N N . ARG A 1 94 ? -3.393 -15.477 10.477 1 94.12 94 ARG A N 1
ATOM 700 C CA . ARG A 1 94 ? -3.938 -14.328 11.18 1 94.12 94 ARG A CA 1
ATOM 701 C C . ARG A 1 94 ? -3.053 -13.938 12.359 1 94.12 94 ARG A C 1
ATOM 703 O O . ARG A 1 94 ? -3.229 -12.867 12.945 1 94.12 94 ARG A O 1
ATOM 710 N N . GLN A 1 95 ? -2.074 -14.711 12.711 1 95.19 95 GLN A N 1
ATOM 711 C CA . GLN A 1 95 ? -1.365 -14.531 13.977 1 95.19 95 GLN A CA 1
ATOM 712 C C . GLN A 1 95 ? -0.371 -13.375 13.891 1 95.19 95 GLN A C 1
ATOM 714 O O . GLN A 1 95 ? 0.152 -12.922 14.906 1 95.19 95 GLN A O 1
ATOM 719 N N . PHE A 1 96 ? -0.133 -12.805 12.812 1 94.88 96 PHE A N 1
ATOM 720 C CA . PHE A 1 96 ? 0.929 -11.82 12.641 1 94.88 96 PHE A CA 1
ATOM 721 C C . PHE A 1 96 ? 0.377 -10.406 12.758 1 94.88 96 PHE A C 1
ATOM 723 O O . PHE A 1 96 ? 1.133 -9.43 12.711 1 94.88 96 PHE A O 1
ATOM 730 N N . ASP A 1 97 ? -0.867 -10.156 12.906 1 89.25 97 ASP A N 1
ATOM 731 C CA . ASP A 1 97 ? -1.527 -8.859 12.992 1 89.25 97 ASP A CA 1
ATOM 732 C C . ASP A 1 97 ? -1.122 -7.957 11.828 1 89.25 97 ASP A C 1
ATOM 734 O O . ASP A 1 97 ? -0.811 -6.781 12.023 1 89.25 97 ASP A O 1
ATOM 738 N N . ARG A 1 98 ? -0.946 -8.555 10.695 1 95.06 98 ARG A N 1
ATOM 739 C CA . ARG A 1 98 ? -0.622 -7.887 9.438 1 95.06 98 ARG A CA 1
ATOM 740 C C . ARG A 1 98 ? -1.615 -8.266 8.344 1 95.06 98 ARG A C 1
ATOM 742 O O . ARG A 1 98 ? -2.025 -9.43 8.25 1 95.06 98 ARG A O 1
ATOM 749 N N . PRO A 1 99 ? -2.033 -7.211 7.586 1 97 99 PRO A N 1
ATOM 750 C CA . PRO A 1 99 ? -2.861 -7.605 6.445 1 97 99 PRO A CA 1
ATOM 751 C C . PRO A 1 99 ? -2.219 -8.703 5.602 1 97 99 PRO A C 1
ATOM 753 O O . PRO A 1 99 ? -1.003 -8.695 5.391 1 97 99 PRO A O 1
ATOM 756 N N . TYR A 1 100 ? -3.07 -9.656 5.148 1 97.94 100 TYR A N 1
ATOM 757 C CA . TYR A 1 100 ? -2.488 -10.719 4.332 1 97.94 100 TYR A CA 1
ATOM 758 C C . TYR A 1 100 ? -3.408 -11.078 3.172 1 97.94 100 TYR A C 1
ATOM 760 O O . TYR A 1 100 ? -4.609 -10.797 3.213 1 97.94 100 TYR A O 1
ATOM 768 N N . ILE A 1 101 ? -2.77 -11.562 2.109 1 98.19 101 ILE A N 1
ATOM 769 C CA . ILE A 1 101 ? -3.416 -12.172 0.951 1 98.19 101 ILE A CA 1
ATOM 770 C C . ILE A 1 101 ? -3.139 -13.672 0.932 1 98.19 101 ILE A C 1
ATOM 772 O O . ILE A 1 101 ? -2.025 -14.102 1.234 1 98.19 101 ILE A O 1
ATOM 776 N N . LYS A 1 102 ? -4.145 -14.383 0.613 1 98.25 102 LYS A N 1
ATOM 777 C CA . LYS A 1 102 ? -3.979 -15.828 0.519 1 98.25 102 LYS A CA 1
ATOM 778 C C . LYS A 1 102 ? -4.086 -16.297 -0.928 1 98.25 102 LYS A C 1
ATOM 780 O O . LYS A 1 102 ? -5.082 -16.031 -1.603 1 98.25 102 LYS A O 1
ATOM 785 N N . ALA A 1 103 ? -3.064 -16.953 -1.399 1 97.25 103 ALA A N 1
ATOM 786 C CA . ALA A 1 103 ? -3.088 -17.562 -2.725 1 97.25 103 ALA A CA 1
ATOM 787 C C . ALA A 1 103 ? -3.924 -18.844 -2.723 1 97.25 103 ALA A C 1
ATOM 789 O O . ALA A 1 103 ? -3.787 -19.688 -1.83 1 97.25 103 ALA A O 1
ATOM 790 N N . ILE A 1 104 ? -4.781 -18.906 -3.641 1 95.12 104 ILE A N 1
ATOM 791 C CA . ILE A 1 104 ? -5.621 -20.078 -3.867 1 95.12 104 ILE A CA 1
ATOM 792 C C . ILE A 1 104 ? -5.223 -20.75 -5.18 1 95.12 104 ILE A C 1
ATOM 794 O O . ILE A 1 104 ? -5.301 -20.141 -6.246 1 95.12 104 ILE A O 1
ATOM 798 N N . ARG A 1 105 ? -4.762 -21.953 -5.094 1 90.44 105 ARG A N 1
ATOM 799 C CA . ARG A 1 105 ? -4.484 -22.75 -6.289 1 90.44 105 ARG A CA 1
ATOM 800 C C . ARG A 1 105 ? -5.77 -23.312 -6.875 1 90.44 105 ARG A C 1
ATOM 802 O O . ARG A 1 105 ? -6.328 -24.281 -6.336 1 90.44 105 ARG A O 1
ATOM 809 N N . VAL A 1 106 ? -6.105 -22.781 -7.988 1 90 106 VAL A N 1
ATOM 810 C CA . VAL A 1 106 ? -7.426 -23.094 -8.523 1 90 106 VAL A CA 1
ATOM 811 C C . VAL A 1 106 ? -7.348 -24.344 -9.406 1 90 106 VAL A C 1
ATOM 813 O O . VAL A 1 106 ? -6.621 -24.359 -10.406 1 90 106 VAL A O 1
ATOM 816 N N . GLN A 1 107 ? -8.078 -25.297 -9.023 1 83.38 107 GLN A N 1
ATOM 817 C CA . GLN A 1 107 ? -8.234 -26.5 -9.844 1 83.38 107 GLN A CA 1
ATOM 818 C C . GLN A 1 107 ? -9.695 -26.688 -10.273 1 83.38 107 GLN A C 1
ATOM 820 O O . GLN A 1 107 ? -9.961 -27.156 -11.375 1 83.38 107 GLN A O 1
ATOM 825 N N . THR A 1 108 ? -10.594 -26.266 -9.383 1 84.06 108 THR A N 1
ATOM 826 C CA . THR A 1 108 ? -12.023 -26.406 -9.625 1 84.06 108 THR A CA 1
ATOM 827 C C . THR A 1 108 ? -12.773 -25.141 -9.203 1 84.06 108 THR A C 1
ATOM 829 O O . THR A 1 108 ? -12.203 -24.281 -8.539 1 84.06 108 THR A O 1
ATOM 832 N N . ALA A 1 109 ? -13.977 -25.109 -9.547 1 87.81 109 ALA A N 1
ATOM 833 C CA . ALA A 1 109 ? -14.836 -23.984 -9.156 1 87.81 109 ALA A CA 1
ATOM 834 C C . ALA A 1 109 ? -15.016 -23.938 -7.641 1 87.81 109 ALA A C 1
ATOM 836 O O . ALA A 1 109 ? -15.164 -22.859 -7.059 1 87.81 109 ALA A O 1
ATOM 837 N N . SER A 1 110 ? -15 -25.125 -7.066 1 90.06 110 SER A N 1
ATOM 838 C CA . SER A 1 110 ? -15.188 -25.203 -5.625 1 90.06 110 SER A CA 1
ATOM 839 C C . SER A 1 110 ? -14.055 -24.516 -4.875 1 90.06 110 SER A C 1
ATOM 841 O O . SER A 1 110 ? -14.266 -23.938 -3.807 1 90.06 110 SER A O 1
ATOM 843 N N . ASP A 1 111 ? -12.852 -24.531 -5.414 1 90.88 111 ASP A N 1
ATOM 844 C CA . ASP A 1 111 ? -11.719 -23.844 -4.809 1 90.88 111 ASP A CA 1
ATOM 845 C C . ASP A 1 111 ? -11.977 -22.344 -4.703 1 90.88 111 ASP A C 1
ATOM 847 O O . ASP A 1 111 ? -11.578 -21.719 -3.723 1 90.88 111 ASP A O 1
ATOM 851 N N . ILE A 1 112 ? -12.656 -21.828 -5.688 1 91.69 112 ILE A N 1
ATOM 852 C CA . ILE A 1 112 ? -12.969 -20.406 -5.734 1 91.69 112 ILE A CA 1
ATOM 853 C C . ILE A 1 112 ? -14.125 -20.094 -4.789 1 91.69 112 ILE A C 1
ATOM 855 O O . ILE A 1 112 ? -14.023 -19.188 -3.949 1 91.69 112 ILE A O 1
ATOM 859 N N . ARG A 1 113 ? -15.125 -20.859 -4.824 1 90.5 113 ARG A N 1
ATOM 860 C CA . ARG A 1 113 ? -16.359 -20.609 -4.082 1 90.5 113 ARG A CA 1
ATOM 861 C C . ARG A 1 113 ? -16.109 -20.688 -2.578 1 90.5 113 ARG A C 1
ATOM 863 O O . ARG A 1 113 ? -16.719 -19.922 -1.812 1 90.5 113 ARG A O 1
ATOM 870 N N . ASN A 1 114 ? -15.195 -21.547 -2.15 1 92.81 114 ASN A N 1
ATOM 871 C CA . ASN A 1 114 ? -15.008 -21.797 -0.726 1 92.81 114 ASN A CA 1
ATOM 872 C C . ASN A 1 114 ? -13.875 -20.953 -0.151 1 92.81 114 ASN A C 1
ATOM 874 O O . ASN A 1 114 ? -13.688 -20.906 1.065 1 92.81 114 ASN A O 1
ATOM 878 N N . ALA A 1 115 ? -13.18 -20.281 -0.99 1 94 115 ALA A N 1
ATOM 879 C CA . ALA A 1 115 ? -11.953 -19.609 -0.573 1 94 115 ALA A CA 1
ATOM 880 C C . ALA A 1 115 ? -12.234 -18.562 0.49 1 94 115 ALA A C 1
ATOM 882 O O . ALA A 1 115 ? -11.547 -18.5 1.512 1 94 115 ALA A O 1
ATOM 883 N N . ALA A 1 116 ? -13.25 -17.734 0.303 1 94 116 ALA A N 1
ATOM 884 C CA . ALA A 1 116 ? -13.562 -16.641 1.233 1 94 116 ALA A CA 1
ATOM 885 C C . ALA A 1 116 ? -13.945 -17.203 2.604 1 94 116 ALA A C 1
ATOM 887 O O . ALA A 1 116 ? -13.617 -16.609 3.633 1 94 116 ALA A O 1
ATOM 888 N N . ASP A 1 117 ? -14.633 -18.312 2.605 1 95 117 ASP A N 1
ATOM 889 C CA . ASP A 1 117 ? -15.039 -18.953 3.857 1 95 117 ASP A CA 1
ATOM 890 C C . ASP A 1 117 ? -13.836 -19.562 4.574 1 95 117 ASP A C 1
ATOM 892 O O . ASP A 1 117 ? -13.773 -19.562 5.809 1 95 117 ASP A O 1
ATOM 896 N N . ARG A 1 118 ? -12.938 -20.078 3.818 1 95.75 118 ARG A N 1
ATOM 897 C CA . ARG A 1 118 ? -11.758 -20.719 4.383 1 95.75 118 ARG A CA 1
ATOM 898 C C . ARG A 1 118 ? -10.805 -19.688 4.973 1 95.75 118 ARG A C 1
ATOM 900 O O . ARG A 1 118 ? -10.086 -19.969 5.93 1 95.75 118 ARG A O 1
ATOM 907 N N . PHE A 1 119 ? -10.82 -18.516 4.406 1 96.94 119 PHE A N 1
ATOM 908 C CA . PHE A 1 119 ? -9.898 -17.469 4.84 1 96.94 119 PHE A CA 1
ATOM 909 C C . PHE A 1 119 ? -10.641 -16.156 5.082 1 96.94 119 PHE A C 1
ATOM 911 O O . PHE A 1 119 ? -10.383 -15.156 4.414 1 96.94 119 PHE A O 1
ATOM 918 N N . PRO A 1 120 ? -11.477 -16.141 6.098 1 94.5 120 PRO A N 1
ATOM 919 C CA . PRO A 1 120 ? -12.328 -14.977 6.348 1 94.5 120 PRO A CA 1
ATOM 920 C C . PRO A 1 120 ? -11.531 -13.727 6.73 1 94.5 120 PRO A C 1
ATOM 922 O O . PRO A 1 120 ? -12 -12.609 6.531 1 94.5 120 PRO A O 1
ATOM 925 N N . ASP A 1 121 ? -10.32 -13.922 7.152 1 93.81 121 ASP A N 1
ATOM 926 C CA . ASP A 1 121 ? -9.562 -12.781 7.656 1 93.81 121 ASP A CA 1
ATOM 927 C C . ASP A 1 121 ? -8.594 -12.25 6.594 1 93.81 121 ASP A C 1
ATOM 929 O O . ASP A 1 121 ? -7.934 -11.234 6.801 1 93.81 121 ASP A O 1
ATOM 933 N N . ALA A 1 122 ? -8.516 -12.93 5.441 1 96.69 122 ALA A N 1
ATOM 934 C CA . ALA A 1 122 ? -7.68 -12.43 4.352 1 96.69 122 ALA A CA 1
ATOM 935 C C . ALA A 1 122 ? -8.211 -11.102 3.814 1 96.69 122 ALA A C 1
ATOM 937 O O . ALA A 1 122 ? -9.414 -10.945 3.613 1 96.69 122 ALA A O 1
ATOM 938 N N . GLN A 1 123 ? -7.324 -10.188 3.596 1 96.12 123 GLN A N 1
ATOM 939 C CA . GLN A 1 123 ? -7.711 -8.922 2.975 1 96.12 123 GLN A CA 1
ATOM 940 C C . GLN A 1 123 ? -8.172 -9.141 1.536 1 96.12 123 GLN A C 1
ATOM 942 O O . GLN A 1 123 ? -9.055 -8.43 1.048 1 96.12 123 GLN A O 1
ATOM 947 N N . ALA A 1 124 ? -7.5 -10.062 0.905 1 97.12 124 ALA A N 1
ATOM 948 C CA . ALA A 1 124 ? -7.84 -10.453 -0.461 1 97.12 124 ALA A CA 1
ATOM 949 C C . ALA A 1 124 ? -7.391 -11.883 -0.749 1 97.12 124 ALA A C 1
ATOM 951 O O . ALA A 1 124 ? -6.609 -12.453 0.008 1 97.12 124 ALA A O 1
ATOM 952 N N . LEU A 1 125 ? -7.996 -12.398 -1.745 1 97.5 125 LEU A N 1
ATOM 953 C CA . LEU A 1 125 ? -7.562 -13.688 -2.279 1 97.5 125 LEU A CA 1
ATOM 954 C C . LEU A 1 125 ? -6.781 -13.5 -3.578 1 97.5 125 LEU A C 1
ATOM 956 O O . LEU A 1 125 ? -7.047 -12.57 -4.336 1 97.5 125 LEU A O 1
ATOM 960 N N . LEU A 1 126 ? -5.789 -14.281 -3.756 1 97.75 126 LEU A N 1
ATOM 961 C CA . LEU A 1 126 ? -5.055 -14.32 -5.02 1 97.75 126 LEU A CA 1
ATOM 962 C C . LEU A 1 126 ? -5.273 -15.648 -5.734 1 97.75 126 LEU A C 1
ATOM 964 O O . LEU A 1 126 ? -4.836 -16.703 -5.254 1 97.75 126 LEU A O 1
ATOM 968 N N . PHE A 1 127 ? -5.992 -15.586 -6.824 1 95.56 127 PHE A N 1
ATOM 969 C CA . PHE A 1 127 ? -6.285 -16.797 -7.574 1 95.56 127 PHE A CA 1
ATOM 970 C C . PHE A 1 127 ? -5.203 -17.078 -8.609 1 95.56 127 PHE A C 1
ATOM 972 O O . PHE A 1 127 ? -5.035 -16.297 -9.562 1 95.56 127 PHE A O 1
ATOM 979 N N . ASP A 1 128 ? -4.551 -18.141 -8.383 1 91.19 128 ASP A N 1
ATOM 980 C CA . ASP A 1 128 ? -3.422 -18.562 -9.211 1 91.19 128 ASP A CA 1
ATOM 981 C C . ASP A 1 128 ? -3.707 -19.891 -9.906 1 91.19 128 ASP A C 1
ATOM 983 O O . ASP A 1 128 ? -4.535 -20.672 -9.445 1 91.19 128 ASP A O 1
ATOM 987 N N . ALA A 1 129 ? -3.07 -20 -11.125 1 79 129 ALA A N 1
ATOM 988 C CA . ALA A 1 129 ? -3.213 -21.297 -11.805 1 79 129 ALA A CA 1
ATOM 989 C C . ALA A 1 129 ? -2.52 -22.406 -11.023 1 79 129 ALA A C 1
ATOM 991 O O . ALA A 1 129 ? -1.461 -22.188 -10.43 1 79 129 ALA A O 1
ATOM 992 N N . TYR A 1 130 ? -3.24 -23.516 -10.969 1 63.56 130 TYR A N 1
ATOM 993 C CA . TYR A 1 130 ? -2.645 -24.703 -10.344 1 63.56 130 TYR A CA 1
ATOM 994 C C . TYR A 1 130 ? -1.459 -25.203 -11.156 1 63.56 130 TYR A C 1
ATOM 996 O O . TYR A 1 130 ? -1.511 -25.234 -12.383 1 63.56 130 TYR A O 1
ATOM 1004 N N . HIS A 1 131 ? -0.292 -25.25 -10.602 1 61.25 131 HIS A N 1
ATOM 1005 C CA . HIS A 1 131 ? 0.794 -26.031 -11.188 1 61.25 131 HIS A CA 1
ATOM 1006 C C . HIS A 1 131 ? 1.297 -27.094 -10.227 1 61.25 131 HIS A C 1
ATOM 1008 O O . HIS A 1 131 ? 1.53 -26.812 -9.047 1 61.25 131 HIS A O 1
ATOM 1014 N N . PRO A 1 132 ? 1.299 -28.406 -10.672 1 50.91 132 PRO A N 1
ATOM 1015 C CA . PRO A 1 132 ? 1.641 -29.531 -9.797 1 50.91 132 PRO A CA 1
ATOM 1016 C C . PRO A 1 132 ? 2.961 -29.312 -9.062 1 50.91 132 PRO A C 1
ATOM 1018 O O . PRO A 1 132 ? 3.135 -29.828 -7.945 1 50.91 132 PRO A O 1
ATOM 1021 N N . SER A 1 133 ? 3.926 -28.812 -9.672 1 48.19 133 SER A N 1
ATOM 1022 C CA . SER A 1 133 ? 5.254 -28.875 -9.078 1 48.19 133 SER A CA 1
ATOM 1023 C C . SER A 1 133 ? 5.703 -27.516 -8.57 1 48.19 133 SER A C 1
ATOM 1025 O O . SER A 1 133 ? 6.68 -27.406 -7.828 1 48.19 133 SER A O 1
ATOM 1027 N N . GLU A 1 134 ? 5.086 -26.484 -9.039 1 54.75 134 GLU A N 1
ATOM 1028 C CA . GLU A 1 134 ? 5.656 -25.188 -8.703 1 54.75 134 GLU A CA 1
ATOM 1029 C C . GLU A 1 134 ? 4.621 -24.297 -8.031 1 54.75 134 GLU A C 1
ATOM 1031 O O . GLU A 1 134 ? 3.449 -24.281 -8.422 1 54.75 134 GLU A O 1
ATOM 1036 N N . TYR A 1 135 ? 4.93 -24.062 -6.777 1 49.03 135 TYR A N 1
ATOM 1037 C CA . TYR A 1 135 ? 4.09 -23.094 -6.086 1 49.03 135 TYR A CA 1
ATOM 1038 C C . TYR A 1 135 ? 4.148 -21.734 -6.777 1 49.03 135 TYR A C 1
ATOM 1040 O O . TYR A 1 135 ? 5.121 -21 -6.629 1 49.03 135 TYR A O 1
ATOM 1048 N N . GLY A 1 136 ? 3.33 -21.406 -7.855 1 51.19 136 GLY A N 1
ATOM 1049 C CA . GLY A 1 136 ? 3.232 -20.141 -8.562 1 51.19 136 GLY A CA 1
ATOM 1050 C C . GLY A 1 136 ? 4.266 -19.984 -9.664 1 51.19 136 GLY A C 1
ATOM 1051 O O . GLY A 1 136 ? 5.238 -20.734 -9.719 1 51.19 136 GLY A O 1
ATOM 1052 N N . GLY A 1 137 ? 4.039 -19.078 -10.805 1 46.88 137 GLY A N 1
ATOM 1053 C CA . GLY A 1 137 ? 4.973 -18.625 -11.82 1 46.88 137 GLY A CA 1
ATOM 1054 C C . GLY A 1 137 ? 5.129 -19.609 -12.969 1 46.88 137 GLY A C 1
ATOM 1055 O O . GLY A 1 137 ? 6.125 -19.578 -13.688 1 46.88 137 GLY A O 1
ATOM 1056 N N . THR A 1 138 ? 4.238 -20.594 -13.031 1 47.53 138 THR A N 1
ATOM 1057 C CA . THR A 1 138 ? 4.414 -21.672 -14.008 1 47.53 138 THR A CA 1
ATOM 1058 C C . THR A 1 138 ? 3.922 -21.234 -15.383 1 47.53 138 THR A C 1
ATOM 1060 O O . THR A 1 138 ? 4.207 -21.891 -16.391 1 47.53 138 THR A O 1
ATOM 1063 N N . GLY A 1 139 ? 3.279 -20.141 -15.516 1 49.75 139 GLY A N 1
ATOM 1064 C CA . GLY A 1 139 ? 2.748 -19.672 -16.781 1 49.75 139 GLY A CA 1
ATOM 1065 C C . GLY A 1 139 ? 1.466 -20.375 -17.188 1 49.75 139 GLY A C 1
ATOM 1066 O O . GLY A 1 139 ? 0.883 -20.062 -18.234 1 49.75 139 GLY A O 1
ATOM 1067 N N . HIS A 1 140 ? 1.062 -21.375 -16.359 1 55.25 140 HIS A N 1
ATOM 1068 C CA . HIS A 1 140 ? -0.175 -22.062 -16.719 1 55.25 140 HIS A CA 1
ATOM 1069 C C . HIS A 1 140 ? -1.396 -21.25 -16.312 1 55.25 140 HIS A C 1
ATOM 1071 O O . HIS A 1 140 ? -1.353 -20.516 -15.32 1 55.25 140 HIS A O 1
ATOM 1077 N N . ARG A 1 141 ? -2.449 -21.188 -17.266 1 64.56 141 ARG A N 1
ATOM 1078 C CA . ARG A 1 141 ? -3.717 -20.5 -17.047 1 64.56 141 ARG A CA 1
ATOM 1079 C C . ARG A 1 141 ? -4.816 -21.484 -16.672 1 64.56 141 ARG A C 1
ATOM 1081 O O . ARG A 1 141 ? -4.844 -22.609 -17.141 1 64.56 141 ARG A O 1
ATOM 1088 N N . PHE A 1 142 ? -5.523 -21.172 -15.562 1 72.19 142 PHE A N 1
ATOM 1089 C CA . PHE A 1 142 ? -6.77 -21.891 -15.328 1 72.19 142 PHE A CA 1
ATOM 1090 C C . PHE A 1 142 ? -7.922 -21.234 -16.078 1 72.19 142 PHE A C 1
ATOM 1092 O O . PHE A 1 142 ? -7.73 -20.234 -16.766 1 72.19 142 PHE A O 1
ATOM 1099 N N . ASP A 1 143 ? -9.062 -21.938 -16.016 1 80.81 143 ASP A N 1
ATOM 1100 C CA . ASP A 1 143 ? -10.234 -21.391 -16.703 1 80.81 143 ASP A CA 1
ATOM 1101 C C . ASP A 1 143 ? -10.727 -20.125 -16.016 1 80.81 143 ASP A C 1
ATOM 1103 O O . ASP A 1 143 ? -11.461 -20.188 -15.031 1 80.81 143 ASP A O 1
ATOM 1107 N N . TRP A 1 144 ? -10.359 -18.984 -16.578 1 86.88 144 TRP A N 1
ATOM 1108 C CA . TRP A 1 144 ? -10.641 -17.672 -16.016 1 86.88 144 TRP A CA 1
ATOM 1109 C C . TRP A 1 144 ? -12.148 -17.422 -15.922 1 86.88 144 TRP A C 1
ATOM 1111 O O . TRP A 1 144 ? -12.594 -16.562 -15.156 1 86.88 144 TRP A O 1
ATOM 1121 N N . THR A 1 145 ? -12.93 -18.125 -16.719 1 85.75 145 THR A N 1
ATOM 1122 C CA . THR A 1 145 ? -14.375 -17.922 -16.703 1 85.75 145 THR A CA 1
ATOM 1123 C C . THR A 1 145 ? -14.961 -18.266 -15.344 1 85.75 145 THR A C 1
ATOM 1125 O O . THR A 1 145 ? -16.062 -17.828 -14.992 1 85.75 145 THR A O 1
ATOM 1128 N N . LEU A 1 146 ? -14.164 -19.094 -14.602 1 85.31 146 LEU A N 1
ATOM 1129 C CA . LEU A 1 146 ? -14.594 -19.484 -13.258 1 85.31 146 LEU A CA 1
ATOM 1130 C C . LEU A 1 146 ? -14.68 -18.266 -12.352 1 85.31 146 LEU A C 1
ATOM 1132 O O . LEU A 1 146 ? -15.367 -18.297 -11.328 1 85.31 146 LEU A O 1
ATOM 1136 N N . LEU A 1 147 ? -14 -17.172 -12.75 1 89.69 147 LEU A N 1
ATOM 1137 C CA . LEU A 1 147 ? -13.93 -15.984 -11.906 1 89.69 147 LEU A CA 1
ATOM 1138 C C . LEU A 1 147 ? -14.914 -14.914 -12.375 1 89.69 147 LEU A C 1
ATOM 1140 O O . LEU A 1 147 ? -15.094 -13.898 -11.703 1 89.69 147 LEU A O 1
ATOM 1144 N N . ALA A 1 148 ? -15.555 -15.102 -13.508 1 84.94 148 ALA A N 1
ATOM 1145 C CA . ALA A 1 148 ? -16.391 -14.086 -14.133 1 84.94 148 ALA A CA 1
ATOM 1146 C C . ALA A 1 148 ? -17.531 -13.664 -13.203 1 84.94 148 ALA A C 1
ATOM 1148 O O . ALA A 1 148 ? -17.969 -12.508 -13.234 1 84.94 148 ALA A O 1
ATOM 1149 N N . GLU A 1 149 ? -17.875 -14.594 -12.266 1 83.62 149 GLU A N 1
ATOM 1150 C CA . GLU A 1 149 ? -19.016 -14.258 -11.414 1 83.62 149 GLU A CA 1
ATOM 1151 C C . GLU A 1 149 ? -18.625 -14.203 -9.945 1 83.62 149 GLU A C 1
ATOM 1153 O O . GLU A 1 149 ? -19.484 -14.234 -9.062 1 83.62 149 GLU A O 1
ATOM 1158 N N . TYR A 1 150 ? -17.375 -14.125 -9.773 1 88.56 150 TYR A N 1
ATOM 1159 C CA . TYR A 1 150 ? -16.953 -14.078 -8.383 1 88.56 150 TYR A CA 1
ATOM 1160 C C . TYR A 1 150 ? -17.297 -12.742 -7.746 1 88.56 150 TYR A C 1
ATOM 1162 O O . TYR A 1 150 ? -16.969 -11.688 -8.297 1 88.56 150 TYR A O 1
ATOM 1170 N N . SER A 1 151 ? -17.984 -12.711 -6.586 1 80.81 151 SER A N 1
ATOM 1171 C CA . SER A 1 151 ? -18.391 -11.477 -5.93 1 80.81 151 SER A CA 1
ATOM 1172 C C . SER A 1 151 ? -18.078 -11.516 -4.438 1 80.81 151 SER A C 1
ATOM 1174 O O . SER A 1 151 ? -18.688 -10.781 -3.65 1 80.81 151 SER A O 1
ATOM 1176 N N . GLY A 1 152 ? -17.203 -12.297 -4.059 1 84.5 152 GLY A N 1
ATOM 1177 C CA . GLY A 1 152 ? -16.828 -12.367 -2.656 1 84.5 152 GLY A CA 1
ATOM 1178 C C . GLY A 1 152 ? -15.844 -11.289 -2.246 1 84.5 152 GLY A C 1
ATOM 1179 O O . GLY A 1 152 ? -16.047 -10.109 -2.537 1 84.5 152 GLY A O 1
ATOM 1180 N N . LYS A 1 153 ? -14.781 -11.609 -1.618 1 91.38 153 LYS A N 1
ATOM 1181 C CA . LYS A 1 153 ? -13.734 -10.711 -1.122 1 91.38 153 LYS A CA 1
ATOM 1182 C C . LYS A 1 153 ? -12.883 -10.172 -2.268 1 91.38 153 LYS A C 1
ATOM 1184 O O . LYS A 1 153 ? -12.836 -10.766 -3.348 1 91.38 153 LYS A O 1
ATOM 1189 N N . PRO A 1 154 ? -12.297 -8.992 -2.043 1 94.88 154 PRO A N 1
ATOM 1190 C CA . PRO A 1 154 ? -11.336 -8.516 -3.045 1 94.88 154 PRO A CA 1
ATOM 1191 C C . PRO A 1 154 ? -10.359 -9.609 -3.482 1 94.88 154 PRO A C 1
ATOM 1193 O O . PRO A 1 154 ? -10.008 -10.484 -2.689 1 94.88 154 PRO A O 1
ATOM 1196 N N . TRP A 1 155 ? -10.047 -9.555 -4.73 1 96.38 155 TRP A N 1
ATOM 1197 C CA . TRP A 1 155 ? -9.188 -10.625 -5.227 1 96.38 155 TRP A CA 1
ATOM 1198 C C . TRP A 1 155 ? -8.25 -10.109 -6.316 1 96.38 155 TRP A C 1
ATOM 1200 O O . TRP A 1 155 ? -8.445 -9.008 -6.84 1 96.38 155 TRP A O 1
ATOM 1210 N N . VAL A 1 156 ? -7.148 -10.883 -6.504 1 97.5 156 VAL A N 1
ATOM 1211 C CA . VAL A 1 156 ? -6.094 -10.617 -7.48 1 97.5 156 VAL A CA 1
ATOM 1212 C C . VAL A 1 156 ? -5.988 -11.789 -8.461 1 97.5 156 VAL A C 1
ATOM 1214 O O . VAL A 1 156 ? -5.988 -12.953 -8.047 1 97.5 156 VAL A O 1
ATOM 1217 N N . LEU A 1 157 ? -5.949 -11.477 -9.727 1 96.38 157 LEU A N 1
ATOM 1218 C CA . LEU A 1 157 ? -5.727 -12.516 -10.727 1 96.38 157 LEU A CA 1
ATOM 1219 C C . LEU A 1 157 ? -4.234 -12.742 -10.953 1 96.38 157 LEU A C 1
ATOM 1221 O O . LEU A 1 157 ? -3.496 -11.797 -11.234 1 96.38 157 LEU A O 1
ATOM 1225 N N . ALA A 1 158 ? -3.885 -13.938 -10.781 1 95.44 158 ALA A N 1
ATOM 1226 C CA . ALA A 1 158 ? -2.514 -14.352 -11.07 1 95.44 158 ALA A CA 1
ATOM 1227 C C . ALA A 1 158 ? -2.488 -15.609 -11.93 1 95.44 158 ALA A C 1
ATOM 1229 O O . ALA A 1 158 ? -3.539 -16.109 -12.336 1 95.44 158 ALA A O 1
ATOM 1230 N N . GLY A 1 159 ? -1.247 -15.984 -12.383 1 91 159 GLY A N 1
ATOM 1231 C CA . GLY A 1 159 ? -1.069 -17.234 -13.102 1 91 159 GLY A CA 1
ATOM 1232 C C . GLY A 1 159 ? -0.956 -17.047 -14.602 1 91 159 GLY A C 1
ATOM 1233 O O . GLY A 1 159 ? -1.965 -16.875 -15.289 1 91 159 GLY A O 1
ATOM 1234 N N . GLY A 1 160 ? 0.218 -17.172 -15.039 1 90.12 160 GLY A N 1
ATOM 1235 C CA . GLY A 1 160 ? 0.476 -17.234 -16.469 1 90.12 160 GLY A CA 1
ATOM 1236 C C . GLY A 1 160 ? 0.209 -15.922 -17.188 1 90.12 160 GLY A C 1
ATOM 1237 O O . GLY A 1 160 ? -0.021 -15.906 -18.391 1 90.12 160 GLY A O 1
ATOM 1238 N N . LEU A 1 161 ? 0.127 -14.859 -16.547 1 95.25 161 LEU A N 1
ATOM 1239 C CA . LEU A 1 161 ? -0.166 -13.578 -17.172 1 95.25 161 LEU A CA 1
ATOM 1240 C C . LEU A 1 161 ? 1.066 -13.031 -17.875 1 95.25 161 LEU A C 1
ATOM 1242 O O . LEU A 1 161 ? 2.195 -13.25 -17.438 1 95.25 161 LEU A O 1
ATOM 1246 N N . THR A 1 162 ? 0.829 -12.422 -18.953 1 96.38 162 THR A N 1
ATOM 1247 C CA . THR A 1 162 ? 1.817 -11.75 -19.797 1 96.38 162 THR A CA 1
ATOM 1248 C C . THR A 1 162 ? 1.26 -10.438 -20.344 1 96.38 162 THR A C 1
ATOM 1250 O O . THR A 1 162 ? 0.057 -10.18 -20.25 1 96.38 162 THR A O 1
ATOM 1253 N N . PRO A 1 163 ? 2.182 -9.594 -20.859 1 97.81 163 PRO A N 1
ATOM 1254 C CA . PRO A 1 163 ? 1.675 -8.391 -21.5 1 97.81 163 PRO A CA 1
ATOM 1255 C C . PRO A 1 163 ? 0.669 -8.695 -22.609 1 97.81 163 PRO A C 1
ATOM 1257 O O . PRO A 1 163 ? -0.27 -7.926 -22.828 1 97.81 163 PRO A O 1
ATOM 1260 N N . GLU A 1 164 ? 0.769 -9.844 -23.219 1 96.81 164 GLU A N 1
ATOM 1261 C CA . GLU A 1 164 ? -0.036 -10.188 -24.391 1 96.81 164 GLU A CA 1
ATOM 1262 C C . GLU A 1 164 ? -1.419 -10.688 -23.984 1 96.81 164 GLU A C 1
ATOM 1264 O O . GLU A 1 164 ? -2.385 -10.539 -24.734 1 96.81 164 GLU A O 1
ATOM 1269 N N . ASN A 1 165 ? -1.516 -11.227 -22.766 1 95.44 165 ASN A N 1
ATOM 1270 C CA . ASN A 1 165 ? -2.785 -11.883 -22.469 1 95.44 165 ASN A CA 1
ATOM 1271 C C . ASN A 1 165 ? -3.529 -11.195 -21.328 1 95.44 165 ASN A C 1
ATOM 1273 O O . ASN A 1 165 ? -4.695 -11.492 -21.078 1 95.44 165 ASN A O 1
ATOM 1277 N N . VAL A 1 166 ? -2.928 -10.242 -20.641 1 96.69 166 VAL A N 1
ATOM 1278 C CA . VAL A 1 166 ? -3.506 -9.648 -19.438 1 96.69 166 VAL A CA 1
ATOM 1279 C C . VAL A 1 166 ? -4.793 -8.914 -19.797 1 96.69 166 VAL A C 1
ATOM 1281 O O . VAL A 1 166 ? -5.758 -8.922 -19.016 1 96.69 166 VAL A O 1
ATOM 1284 N N . GLY A 1 167 ? -4.832 -8.289 -20.953 1 95.5 167 GLY A N 1
ATOM 1285 C CA . GLY A 1 167 ? -6.043 -7.598 -21.375 1 95.5 167 GLY A CA 1
ATOM 1286 C C . GLY A 1 167 ? -7.246 -8.516 -21.469 1 95.5 167 GLY A C 1
ATOM 1287 O O . GLY A 1 167 ? -8.312 -8.203 -20.938 1 95.5 167 GLY A O 1
ATOM 1288 N N . GLU A 1 168 ? -7.07 -9.609 -22.141 1 94.06 168 GLU A N 1
ATOM 1289 C CA . GLU A 1 168 ? -8.133 -10.602 -22.281 1 94.06 168 GLU A CA 1
ATOM 1290 C C . GLU A 1 168 ? -8.523 -11.195 -20.938 1 94.06 168 GLU A C 1
ATOM 1292 O O . GLU A 1 168 ? -9.711 -11.375 -20.656 1 94.06 168 GLU A O 1
ATOM 1297 N N . ALA A 1 169 ? -7.52 -11.477 -20.109 1 93.81 169 ALA A N 1
ATOM 1298 C CA . ALA A 1 169 ? -7.766 -12.039 -18.781 1 93.81 169 ALA A CA 1
ATOM 1299 C C . ALA A 1 169 ? -8.664 -11.117 -17.969 1 93.81 169 ALA A C 1
ATOM 1301 O O . ALA A 1 169 ? -9.625 -11.578 -17.344 1 93.81 169 ALA A O 1
ATOM 1302 N N . VAL A 1 170 ? -8.383 -9.844 -17.984 1 94.75 170 VAL A N 1
ATOM 1303 C CA . VAL A 1 170 ? -9.141 -8.859 -17.234 1 94.75 170 VAL A CA 1
ATOM 1304 C C . VAL A 1 170 ? -10.562 -8.766 -17.781 1 94.75 170 VAL A C 1
ATOM 1306 O O . VAL A 1 170 ? -11.531 -8.711 -17.016 1 94.75 170 VAL A O 1
ATOM 1309 N N . ARG A 1 171 ? -10.695 -8.797 -19.078 1 93 171 ARG A N 1
ATOM 1310 C CA . ARG A 1 171 ? -12.008 -8.719 -19.703 1 93 171 ARG A CA 1
ATOM 1311 C C . ARG A 1 171 ? -12.867 -9.914 -19.312 1 93 171 ARG A C 1
ATOM 1313 O O . ARG A 1 171 ? -14.055 -9.766 -19 1 93 171 ARG A O 1
ATOM 1320 N N . ILE A 1 172 ? -12.281 -11.031 -19.297 1 92.25 172 ILE A N 1
ATOM 1321 C CA . ILE A 1 172 ? -13 -12.281 -19.031 1 92.25 172 ILE A CA 1
ATOM 1322 C C . ILE A 1 172 ? -13.391 -12.352 -17.562 1 92.25 172 ILE A C 1
ATOM 1324 O O . ILE A 1 172 ? -14.516 -12.734 -17.219 1 92.25 172 ILE A O 1
ATOM 1328 N N . THR A 1 173 ? -12.492 -11.984 -16.703 1 92.69 173 THR A N 1
ATOM 1329 C CA . THR A 1 173 ? -12.664 -12.258 -15.273 1 92.69 173 THR A CA 1
ATOM 1330 C C . THR A 1 173 ? -13.297 -11.062 -14.57 1 92.69 173 THR A C 1
ATOM 1332 O O . THR A 1 173 ? -13.914 -11.219 -13.508 1 92.69 173 THR A O 1
ATOM 1335 N N . GLY A 1 174 ? -13.094 -9.859 -15.094 1 91.75 174 GLY A N 1
ATOM 1336 C CA . GLY A 1 174 ? -13.477 -8.648 -14.391 1 91.75 174 GLY A CA 1
ATOM 1337 C C . GLY A 1 174 ? -12.516 -8.273 -13.273 1 91.75 174 GLY A C 1
ATOM 1338 O O . GLY A 1 174 ? -12.875 -7.512 -12.375 1 91.75 174 GLY A O 1
ATOM 1339 N N . ALA A 1 175 ? -11.281 -8.758 -13.336 1 94.06 175 ALA A N 1
ATOM 1340 C CA . ALA A 1 175 ? -10.297 -8.508 -12.297 1 94.06 175 ALA A CA 1
ATOM 1341 C C . ALA A 1 175 ? -10 -7.016 -12.164 1 94.06 175 ALA A C 1
ATOM 1343 O O . ALA A 1 175 ? -9.898 -6.309 -13.172 1 94.06 175 ALA A O 1
ATOM 1344 N N . GLU A 1 176 ? -9.922 -6.625 -10.906 1 93.69 176 GLU A N 1
ATOM 1345 C CA . GLU A 1 176 ? -9.539 -5.242 -10.641 1 93.69 176 GLU A CA 1
ATOM 1346 C C . GLU A 1 176 ? -8.086 -5.148 -10.188 1 93.69 176 GLU A C 1
ATOM 1348 O O . GLU A 1 176 ? -7.57 -4.051 -9.953 1 93.69 176 GLU A O 1
ATOM 1353 N N . ALA A 1 177 ? -7.465 -6.273 -10.07 1 97.19 177 ALA A N 1
ATOM 1354 C CA . ALA A 1 177 ? -6.051 -6.367 -9.727 1 97.19 177 ALA A CA 1
ATOM 1355 C C . ALA A 1 177 ? -5.414 -7.598 -10.375 1 97.19 177 ALA A C 1
ATOM 1357 O O . ALA A 1 177 ? -6.031 -8.664 -10.43 1 97.19 177 ALA A O 1
ATOM 1358 N N . VAL A 1 178 ? -4.203 -7.395 -10.836 1 97.56 178 VAL A N 1
ATOM 1359 C CA . VAL A 1 178 ? -3.496 -8.492 -11.492 1 97.56 178 VAL A CA 1
ATOM 1360 C C . VAL A 1 178 ? -2.08 -8.602 -10.938 1 97.56 178 VAL A C 1
ATOM 1362 O O . VAL A 1 178 ? -1.504 -7.605 -10.484 1 97.56 178 VAL A O 1
ATOM 1365 N N . ASP A 1 179 ? -1.576 -9.828 -10.906 1 97.88 179 ASP A N 1
ATOM 1366 C CA . ASP A 1 179 ? -0.243 -10.156 -10.414 1 97.88 179 ASP A CA 1
ATOM 1367 C C . ASP A 1 179 ? 0.553 -10.938 -11.453 1 97.88 179 ASP A C 1
ATOM 1369 O O . ASP A 1 179 ? 0.062 -11.922 -12.008 1 97.88 179 ASP A O 1
ATOM 1373 N N . VAL A 1 180 ? 1.771 -10.461 -11.719 1 97.19 180 VAL A N 1
ATOM 1374 C CA . VAL A 1 180 ? 2.6 -11.148 -12.703 1 97.19 180 VAL A CA 1
ATOM 1375 C C . VAL A 1 180 ? 4.016 -11.32 -12.156 1 97.19 180 VAL A C 1
ATOM 1377 O O . VAL A 1 180 ? 4.52 -10.461 -11.438 1 97.19 180 VAL A O 1
ATOM 1380 N N . SER A 1 181 ? 4.582 -12.438 -12.469 1 95.81 181 SER A N 1
ATOM 1381 C CA . SER A 1 181 ? 5.969 -12.711 -12.109 1 95.81 181 SER A CA 1
ATOM 1382 C C . SER A 1 181 ? 6.777 -13.148 -13.328 1 95.81 181 SER A C 1
ATOM 1384 O O . SER A 1 181 ? 7.367 -12.32 -14.023 1 95.81 181 SER A O 1
ATOM 1386 N N . GLY A 1 182 ? 6.637 -14.359 -13.703 1 94.12 182 GLY A N 1
ATOM 1387 C CA . GLY A 1 182 ? 7.434 -14.93 -14.773 1 94.12 182 GLY A CA 1
ATOM 1388 C C . GLY A 1 182 ? 7.125 -14.328 -16.125 1 94.12 182 GLY A C 1
ATOM 1389 O O . GLY A 1 182 ? 8.008 -14.242 -16.984 1 94.12 182 GLY A O 1
ATOM 1390 N N . GLY A 1 183 ? 5.945 -13.867 -16.391 1 95.75 183 GLY A N 1
ATOM 1391 C CA . GLY A 1 183 ? 5.48 -13.375 -17.672 1 95.75 183 GLY A CA 1
ATOM 1392 C C . GLY A 1 183 ? 6.148 -12.078 -18.094 1 95.75 183 GLY A C 1
ATOM 1393 O O . GLY A 1 183 ? 6.027 -11.656 -19.234 1 95.75 183 GLY A O 1
ATOM 1394 N N . VAL A 1 184 ? 6.945 -11.461 -17.172 1 97.75 184 VAL A N 1
ATOM 1395 C CA . VAL A 1 184 ? 7.578 -10.195 -17.516 1 97.75 184 VAL A CA 1
ATOM 1396 C C . VAL A 1 184 ? 9.078 -10.281 -17.25 1 97.75 184 VAL A C 1
ATOM 1398 O O . VAL A 1 184 ? 9.727 -9.258 -16.984 1 97.75 184 VAL A O 1
ATOM 1401 N N . GLU A 1 185 ? 9.594 -11.414 -17.266 1 97.12 185 GLU A N 1
ATOM 1402 C CA . GLU A 1 185 ? 11.016 -11.625 -17 1 97.12 185 GLU A CA 1
ATOM 1403 C C . GLU A 1 185 ? 11.805 -11.727 -18.297 1 97.12 185 GLU A C 1
ATOM 1405 O O . GLU A 1 185 ? 11.297 -12.211 -19.312 1 97.12 185 GLU A O 1
ATOM 1410 N N . ALA A 1 186 ? 13.07 -11.195 -18.234 1 96.38 186 ALA A N 1
ATOM 1411 C CA . ALA A 1 186 ? 14.047 -11.469 -19.297 1 96.38 186 ALA A CA 1
ATOM 1412 C C . ALA A 1 186 ? 14.656 -12.859 -19.141 1 96.38 186 ALA A C 1
ATOM 1414 O O . ALA A 1 186 ? 14.875 -13.562 -20.125 1 96.38 186 ALA A O 1
ATOM 1415 N N . SER A 1 187 ? 14.977 -13.211 -17.984 1 92.69 187 SER A N 1
ATOM 1416 C CA . SER A 1 187 ? 15.414 -14.516 -17.516 1 92.69 187 SER A CA 1
ATOM 1417 C C . SER A 1 187 ? 14.93 -14.781 -16.094 1 92.69 187 SER A C 1
ATOM 1419 O O . SER A 1 187 ? 14.445 -13.875 -15.414 1 92.69 187 SER A O 1
ATOM 1421 N N . LYS A 1 188 ? 15.039 -15.953 -15.711 1 88.5 188 LYS A N 1
ATOM 1422 C CA . LYS A 1 188 ? 14.484 -16.328 -14.414 1 88.5 188 LYS A CA 1
ATOM 1423 C C . LYS A 1 188 ? 15.016 -15.422 -13.312 1 88.5 188 LYS A C 1
ATOM 1425 O O . LYS A 1 188 ? 16.234 -15.344 -13.094 1 88.5 188 LYS A O 1
ATOM 1430 N N . GLY A 1 189 ? 14.164 -14.703 -12.648 1 89.5 189 GLY A N 1
ATOM 1431 C CA . GLY A 1 189 ? 14.547 -13.859 -11.531 1 89.5 189 GLY A CA 1
ATOM 1432 C C . GLY A 1 189 ? 14.961 -12.461 -11.953 1 89.5 189 GLY A C 1
ATOM 1433 O O . GLY A 1 189 ? 15.211 -11.602 -11.109 1 89.5 189 GLY A O 1
ATOM 1434 N N . LYS A 1 190 ? 15.023 -12.266 -13.227 1 94.75 190 LYS A N 1
ATOM 1435 C CA . LYS A 1 190 ? 15.383 -10.953 -13.742 1 94.75 190 LYS A CA 1
ATOM 1436 C C . LYS A 1 190 ? 14.25 -10.359 -14.586 1 94.75 190 LYS A C 1
ATOM 1438 O O . LYS A 1 190 ? 13.922 -10.891 -15.648 1 94.75 190 LYS A O 1
ATOM 1443 N N . LYS A 1 191 ? 13.758 -9.289 -14.148 1 97.81 191 LYS A N 1
ATOM 1444 C CA . LYS A 1 191 ? 12.656 -8.656 -14.867 1 97.81 191 LYS A CA 1
ATOM 1445 C C . LYS A 1 191 ? 13.141 -7.992 -16.156 1 97.81 191 LYS A C 1
ATOM 1447 O O . LYS A 1 191 ? 14.305 -7.605 -16.25 1 97.81 191 LYS A O 1
ATOM 1452 N N . ASP A 1 192 ? 12.281 -7.961 -17.109 1 98.25 192 ASP A N 1
ATOM 1453 C CA . ASP A 1 192 ? 12.453 -7.176 -18.328 1 98.25 192 ASP A CA 1
ATOM 1454 C C . ASP A 1 192 ? 11.664 -5.871 -18.25 1 98.25 192 ASP A C 1
ATOM 1456 O O . ASP A 1 192 ? 10.43 -5.879 -18.297 1 98.25 192 ASP A O 1
ATOM 1460 N N . PRO A 1 193 ? 12.422 -4.758 -18.141 1 97.62 193 PRO A N 1
ATOM 1461 C CA . PRO A 1 193 ? 11.719 -3.486 -17.953 1 97.62 193 PRO A CA 1
ATOM 1462 C C . PRO A 1 193 ? 10.703 -3.195 -19.047 1 97.62 193 PRO A C 1
ATOM 1464 O O . PRO A 1 193 ? 9.656 -2.602 -18.781 1 97.62 193 PRO A O 1
ATOM 1467 N N . ALA A 1 194 ? 10.992 -3.621 -20.219 1 98.06 194 ALA A N 1
ATOM 1468 C CA . ALA A 1 194 ? 10.07 -3.381 -21.328 1 98.06 194 ALA A CA 1
ATOM 1469 C C . ALA A 1 194 ? 8.797 -4.211 -21.172 1 98.06 194 ALA A C 1
ATOM 1471 O O . ALA A 1 194 ? 7.691 -3.721 -21.422 1 98.06 194 ALA A O 1
ATOM 1472 N N . LYS A 1 195 ? 8.992 -5.434 -20.781 1 98.5 195 LYS A N 1
ATOM 1473 C CA . LYS A 1 195 ? 7.832 -6.297 -20.562 1 98.5 195 LYS A CA 1
ATOM 1474 C C . LYS A 1 195 ? 6.996 -5.801 -19.375 1 98.5 195 LYS A C 1
ATOM 1476 O O . LYS A 1 195 ? 5.766 -5.832 -19.422 1 98.5 195 LYS A O 1
ATOM 1481 N N . VAL A 1 196 ? 7.637 -5.355 -18.344 1 98.44 196 VAL A N 1
ATOM 1482 C CA . VAL A 1 196 ? 6.949 -4.812 -17.172 1 98.44 196 VAL A CA 1
ATOM 1483 C C . VAL A 1 196 ? 6.121 -3.596 -17.594 1 98.44 196 VAL A C 1
ATOM 1485 O O . VAL A 1 196 ? 4.934 -3.514 -17.281 1 98.44 196 VAL A O 1
ATOM 1488 N N . ALA A 1 197 ? 6.738 -2.734 -18.328 1 97.56 197 ALA A N 1
ATOM 1489 C CA . ALA A 1 197 ? 6.051 -1.524 -18.781 1 97.56 197 ALA A CA 1
ATOM 1490 C C . ALA A 1 197 ? 4.863 -1.868 -19.672 1 97.56 197 ALA A C 1
ATOM 1492 O O . ALA A 1 197 ? 3.785 -1.286 -19.531 1 97.56 197 ALA A O 1
ATOM 1493 N N . ALA A 1 198 ? 5.027 -2.824 -20.562 1 98.25 198 ALA A N 1
ATOM 1494 C CA . ALA A 1 198 ? 3.963 -3.238 -21.469 1 98.25 198 ALA A CA 1
ATOM 1495 C C . ALA A 1 198 ? 2.793 -3.854 -20.703 1 98.25 198 ALA A C 1
ATOM 1497 O O . ALA A 1 198 ? 1.631 -3.588 -21.031 1 98.25 198 ALA A O 1
ATOM 1498 N N . PHE A 1 199 ? 3.131 -4.656 -19.781 1 98.19 199 PHE A N 1
ATOM 1499 C CA . PHE A 1 199 ? 2.117 -5.305 -18.953 1 98.19 199 PHE A CA 1
ATOM 1500 C C . PHE A 1 199 ? 1.259 -4.27 -18.234 1 98.19 199 PHE A C 1
ATOM 1502 O O . PHE A 1 199 ? 0.029 -4.32 -18.312 1 98.19 199 PHE A O 1
ATOM 1509 N N . ILE A 1 200 ? 1.898 -3.285 -17.625 1 96.81 200 ILE A N 1
ATOM 1510 C CA . ILE A 1 200 ? 1.221 -2.258 -16.844 1 96.81 200 ILE A CA 1
ATOM 1511 C C . ILE A 1 200 ? 0.429 -1.341 -17.766 1 96.81 200 ILE A C 1
ATOM 1513 O O . ILE A 1 200 ? -0.715 -0.986 -17.484 1 96.81 200 ILE A O 1
ATOM 1517 N N . ALA A 1 201 ? 0.998 -1.019 -18.875 1 95.31 201 ALA A N 1
ATOM 1518 C CA . ALA A 1 201 ? 0.312 -0.172 -19.859 1 95.31 201 ALA A CA 1
ATOM 1519 C C . ALA A 1 201 ? -0.962 -0.841 -20.359 1 95.31 201 ALA A C 1
ATOM 1521 O O . ALA A 1 201 ? -2.002 -0.191 -20.5 1 95.31 201 ALA A O 1
ATOM 1522 N N . THR A 1 202 ? -0.839 -2.119 -20.625 1 96.44 202 THR A N 1
ATOM 1523 C CA . THR A 1 202 ? -2 -2.859 -21.109 1 96.44 202 THR A CA 1
ATOM 1524 C C . THR A 1 202 ? -3.092 -2.906 -20.047 1 96.44 202 THR A C 1
ATOM 1526 O O . THR A 1 202 ? -4.27 -2.695 -20.359 1 96.44 202 THR A O 1
ATOM 1529 N N . ALA A 1 203 ? -2.701 -3.139 -18.812 1 94.44 203 ALA A N 1
ATOM 1530 C CA . ALA A 1 203 ? -3.664 -3.148 -17.719 1 94.44 203 ALA A CA 1
ATOM 1531 C C . ALA A 1 203 ? -4.332 -1.785 -17.562 1 94.44 203 ALA A C 1
ATOM 1533 O O . ALA A 1 203 ? -5.543 -1.702 -17.344 1 94.44 203 ALA A O 1
ATOM 1534 N N . ASN A 1 204 ? -3.557 -0.708 -17.734 1 87.94 204 ASN A N 1
ATOM 1535 C CA . ASN A 1 204 ? -4.039 0.658 -17.562 1 87.94 204 ASN A CA 1
ATOM 1536 C C . ASN A 1 204 ? -5.023 1.051 -18.656 1 87.94 204 ASN A C 1
ATOM 1538 O O . ASN A 1 204 ? -5.922 1.864 -18.438 1 87.94 204 ASN A O 1
ATOM 1542 N N . ARG A 1 205 ? -4.848 0.497 -19.828 1 87.38 205 ARG A N 1
ATOM 1543 C CA . ARG A 1 205 ? -5.723 0.826 -20.938 1 87.38 205 ARG A CA 1
ATOM 1544 C C . ARG A 1 205 ? -7.133 0.29 -20.719 1 87.38 205 ARG A C 1
ATOM 1546 O O . ARG A 1 205 ? -8.086 0.746 -21.344 1 87.38 205 ARG A O 1
ATOM 1553 N N . LEU A 1 206 ? -7.199 -0.655 -19.922 1 81.56 206 LEU A N 1
ATOM 1554 C CA . LEU A 1 206 ? -8.492 -1.271 -19.641 1 81.56 206 LEU A CA 1
ATOM 1555 C C . LEU A 1 206 ? -9.234 -0.496 -18.547 1 81.56 206 LEU A C 1
ATOM 1557 O O . LEU A 1 206 ? -10.398 -0.778 -18.266 1 81.56 206 LEU A O 1
ATOM 1561 N N . SER A 1 207 ? -8.5 0.463 -18 1 69.75 207 SER A N 1
ATOM 1562 C CA . SER A 1 207 ? -9.094 1.311 -16.969 1 69.75 207 SER A CA 1
ATOM 1563 C C . SER A 1 207 ? -10.211 2.176 -17.547 1 69.75 207 SER A C 1
ATOM 1565 O O . SER A 1 207 ? -10.055 2.775 -18.609 1 69.75 207 SER A O 1
ATOM 1567 N N . ARG A 1 208 ? -11.539 1.961 -17.547 1 53.22 208 ARG A N 1
ATOM 1568 C CA . ARG A 1 208 ? -12.711 2.633 -18.109 1 53.22 208 ARG A CA 1
ATOM 1569 C C . ARG A 1 208 ? -13.039 3.9 -17.328 1 53.22 208 ARG A C 1
ATOM 1571 O O . ARG A 1 208 ? -12.719 4.008 -16.141 1 53.22 208 ARG A O 1
ATOM 1578 N N . MET B 1 1 ? 8.523 9.336 -17.094 1 51.94 1 MET B N 1
ATOM 1579 C CA . MET B 1 1 ? 8.469 10.164 -15.898 1 51.94 1 MET B CA 1
ATOM 1580 C C . MET B 1 1 ? 7.758 9.438 -14.766 1 51.94 1 MET B C 1
ATOM 1582 O O . MET B 1 1 ? 6.953 8.539 -15.008 1 51.94 1 MET B O 1
ATOM 1586 N N . ARG B 1 2 ? 8.156 9.594 -13.445 1 76.19 2 ARG B N 1
ATOM 1587 C CA . ARG B 1 2 ? 7.68 8.742 -12.359 1 76.19 2 ARG B CA 1
ATOM 1588 C C . ARG B 1 2 ? 6.293 9.188 -11.891 1 76.19 2 ARG B C 1
ATOM 1590 O O . ARG B 1 2 ? 5.992 10.375 -11.859 1 76.19 2 ARG B O 1
ATOM 1597 N N . LYS B 1 3 ? 5.426 8.367 -11.82 1 88.94 3 LYS B N 1
ATOM 1598 C CA . LYS B 1 3 ? 4.078 8.602 -11.305 1 88.94 3 LYS B CA 1
ATOM 1599 C C . LYS B 1 3 ? 4.125 9.297 -9.945 1 88.94 3 LYS B C 1
ATOM 1601 O O . LYS B 1 3 ? 4.895 8.898 -9.062 1 88.94 3 LYS B O 1
ATOM 1606 N N . ILE B 1 4 ? 3.387 10.477 -9.883 1 95.31 4 ILE B N 1
ATOM 1607 C CA . ILE B 1 4 ? 3.236 11.109 -8.57 1 95.31 4 ILE B CA 1
ATOM 1608 C C . ILE B 1 4 ? 2.195 10.344 -7.754 1 95.31 4 ILE B C 1
ATOM 1610 O O . ILE B 1 4 ? 1.024 10.281 -8.133 1 95.31 4 ILE B O 1
ATOM 1614 N N . ARG B 1 5 ? 2.623 9.789 -6.672 1 97.56 5 ARG B N 1
ATOM 1615 C CA . ARG B 1 5 ? 1.725 9.016 -5.82 1 97.56 5 ARG B CA 1
ATOM 1616 C C . ARG B 1 5 ? 0.84 9.938 -4.984 1 97.56 5 ARG B C 1
ATOM 1618 O O . ARG B 1 5 ? 1.298 10.977 -4.5 1 97.56 5 ARG B O 1
ATOM 1625 N N . THR B 1 6 ? -0.443 9.562 -4.82 1 98.31 6 THR B N 1
ATOM 1626 C CA . THR B 1 6 ? -1.393 10.43 -4.141 1 98.31 6 THR B CA 1
ATOM 1627 C C . THR B 1 6 ? -2.037 9.711 -2.959 1 98.31 6 THR B C 1
ATOM 1629 O O . THR B 1 6 ? -2.428 8.547 -3.074 1 98.31 6 THR B O 1
ATOM 1632 N N . LYS B 1 7 ? -2.066 10.391 -1.835 1 98.81 7 LYS B N 1
ATOM 1633 C CA . LYS B 1 7 ? -2.809 9.969 -0.65 1 98.81 7 LYS B CA 1
ATOM 1634 C C . LYS B 1 7 ? -3.969 10.922 -0.364 1 98.81 7 LYS B C 1
ATOM 1636 O O . LYS B 1 7 ? -3.787 12.141 -0.332 1 98.81 7 LYS B O 1
ATOM 1641 N N . ILE B 1 8 ? -5.129 10.375 -0.298 1 98.69 8 ILE B N 1
ATOM 1642 C CA . ILE B 1 8 ? -6.293 11.133 0.144 1 98.69 8 ILE B CA 1
ATOM 1643 C C . ILE B 1 8 ? -6.578 10.828 1.613 1 98.69 8 ILE B C 1
ATOM 1645 O O . ILE B 1 8 ? -7.016 9.727 1.953 1 98.69 8 ILE B O 1
ATOM 1649 N N . CYS B 1 9 ? -6.434 11.805 2.41 1 98.12 9 CYS B N 1
ATOM 1650 C CA . CYS B 1 9 ? -6.496 11.602 3.852 1 98.12 9 CYS B CA 1
ATOM 1651 C C . CYS B 1 9 ? -7.855 12.016 4.402 1 98.12 9 CYS B C 1
ATOM 1653 O O . CYS B 1 9 ? -8.562 12.82 3.791 1 98.12 9 CYS B O 1
ATOM 1655 N N . GLY B 1 10 ? -8.164 11.445 5.496 1 97.69 10 GLY B N 1
ATOM 1656 C CA . GLY B 1 10 ? -9.391 11.828 6.18 1 97.69 10 GLY B CA 1
ATOM 1657 C C . GLY B 1 10 ? -10.633 11.211 5.559 1 97.69 10 GLY B C 1
ATOM 1658 O O . GLY B 1 10 ? -11.672 11.867 5.445 1 97.69 10 GLY B O 1
ATOM 1659 N N . ILE B 1 11 ? -10.531 10.039 5.035 1 98.5 11 ILE B N 1
ATOM 1660 C CA . ILE B 1 11 ? -11.68 9.312 4.492 1 98.5 11 ILE B CA 1
ATOM 1661 C C . ILE B 1 11 ? -12.594 8.867 5.629 1 98.5 11 ILE B C 1
ATOM 1663 O O . ILE B 1 11 ? -12.133 8.273 6.609 1 98.5 11 ILE B O 1
ATOM 1667 N N . THR B 1 12 ? -13.914 9.117 5.449 1 98.19 12 THR B N 1
ATOM 1668 C CA . THR B 1 12 ? -14.812 8.805 6.555 1 98.19 12 THR B CA 1
ATOM 1669 C C . THR B 1 12 ? -15.938 7.879 6.098 1 98.19 12 THR B C 1
ATOM 1671 O O . THR B 1 12 ? -16.719 7.391 6.918 1 98.19 12 THR B O 1
ATOM 1674 N N . THR B 1 13 ? -16.047 7.684 4.801 1 98 13 THR B N 1
ATOM 1675 C CA . THR B 1 13 ? -17.094 6.809 4.301 1 98 13 THR B CA 1
ATOM 1676 C C . THR B 1 13 ? -16.547 5.867 3.23 1 98 13 THR B C 1
ATOM 1678 O O . THR B 1 13 ? -15.586 6.195 2.537 1 98 13 THR B O 1
ATOM 1681 N N . PRO B 1 14 ? -17.219 4.707 3.115 1 97.94 14 PRO B N 1
ATOM 1682 C CA . PRO B 1 14 ? -16.844 3.809 2.02 1 97.94 14 PRO B CA 1
ATOM 1683 C C . PRO B 1 14 ? -17.016 4.457 0.646 1 97.94 14 PRO B C 1
ATOM 1685 O O . PRO B 1 14 ? -16.219 4.191 -0.262 1 97.94 14 PRO B O 1
ATOM 1688 N N . GLU B 1 15 ? -17.969 5.273 0.519 1 97.19 15 GLU B N 1
ATOM 1689 C CA . GLU B 1 15 ? -18.234 5.949 -0.749 1 97.19 15 GLU B CA 1
ATOM 1690 C C . GLU B 1 15 ? -17.078 6.875 -1.129 1 97.19 15 GLU B C 1
ATOM 1692 O O . GLU B 1 15 ? -16.625 6.879 -2.277 1 97.19 15 GLU B O 1
ATOM 1697 N N . ASP B 1 16 ? -16.594 7.629 -0.131 1 97.69 16 ASP B N 1
ATOM 1698 C CA . ASP B 1 16 ? -15.453 8.508 -0.378 1 97.69 16 ASP B CA 1
ATOM 1699 C C . ASP B 1 16 ? -14.203 7.711 -0.735 1 97.69 16 ASP B C 1
ATOM 1701 O O . ASP B 1 16 ? -13.438 8.102 -1.616 1 97.69 16 ASP B O 1
ATOM 1705 N N . ALA B 1 17 ? -14.016 6.633 -0.049 1 97.88 17 ALA B N 1
ATOM 1706 C CA . ALA B 1 17 ? -12.883 5.758 -0.339 1 97.88 17 ALA B CA 1
ATOM 1707 C C . ALA B 1 17 ? -12.953 5.223 -1.766 1 97.88 17 ALA B C 1
ATOM 1709 O O . ALA B 1 17 ? -11.977 5.285 -2.512 1 97.88 17 ALA B O 1
ATOM 1710 N N . SER B 1 18 ? -14.141 4.754 -2.121 1 96.38 18 SER B N 1
ATOM 1711 C CA . SER B 1 18 ? -14.344 4.191 -3.453 1 96.38 18 SER B CA 1
ATOM 1712 C C . SER B 1 18 ? -14.125 5.242 -4.535 1 96.38 18 SER B C 1
ATOM 1714 O O . SER B 1 18 ? -13.5 4.961 -5.562 1 96.38 18 SER B O 1
ATOM 1716 N N . ALA B 1 19 ? -14.578 6.441 -4.297 1 96.5 19 ALA B N 1
ATOM 1717 C CA . ALA B 1 19 ? -14.406 7.531 -5.254 1 96.5 19 ALA B CA 1
ATOM 1718 C C . ALA B 1 19 ? -12.93 7.891 -5.418 1 96.5 19 ALA B C 1
ATOM 1720 O O . ALA B 1 19 ? -12.461 8.102 -6.535 1 96.5 19 ALA B O 1
ATOM 1721 N N . ALA B 1 20 ? -12.234 7.926 -4.309 1 97.56 20 ALA B N 1
ATOM 1722 C CA . ALA B 1 20 ? -10.805 8.242 -4.355 1 97.56 20 ALA B CA 1
ATOM 1723 C C . ALA B 1 20 ? -10.039 7.191 -5.148 1 97.56 20 ALA B C 1
ATOM 1725 O O . ALA B 1 20 ? -9.211 7.531 -6.004 1 97.56 20 ALA B O 1
ATOM 1726 N N . VAL B 1 21 ? -10.359 5.996 -4.906 1 96.5 21 VAL B N 1
ATOM 1727 C CA . VAL B 1 21 ? -9.672 4.887 -5.555 1 96.5 21 VAL B CA 1
ATOM 1728 C C . VAL B 1 21 ? -10.023 4.859 -7.043 1 96.5 21 VAL B C 1
ATOM 1730 O O . VAL B 1 21 ? -9.156 4.633 -7.887 1 96.5 21 VAL B O 1
ATOM 1733 N N . ALA B 1 22 ? -11.266 5.102 -7.32 1 94 22 ALA B N 1
ATOM 1734 C CA . ALA B 1 22 ? -11.695 5.16 -8.711 1 94 22 ALA B CA 1
ATOM 1735 C C . ALA B 1 22 ? -10.961 6.262 -9.469 1 94 22 ALA B C 1
ATOM 1737 O O . ALA B 1 22 ? -10.688 6.129 -10.664 1 94 22 ALA B O 1
ATOM 1738 N N . ALA B 1 23 ? -10.617 7.301 -8.742 1 95.38 23 ALA B N 1
ATOM 1739 C CA . ALA B 1 23 ? -9.906 8.422 -9.344 1 95.38 23 ALA B CA 1
ATOM 1740 C C . ALA B 1 23 ? -8.414 8.125 -9.469 1 95.38 23 ALA B C 1
ATOM 1742 O O . ALA B 1 23 ? -7.676 8.859 -10.125 1 95.38 23 ALA B O 1
ATOM 1743 N N . GLY B 1 24 ? -7.934 7.043 -8.828 1 95 24 GLY B N 1
ATOM 1744 C CA . GLY B 1 24 ? -6.551 6.625 -9.023 1 95 24 GLY B CA 1
ATOM 1745 C C . GLY B 1 24 ? -5.688 6.832 -7.793 1 95 24 GLY B C 1
ATOM 1746 O O . GLY B 1 24 ? -4.461 6.785 -7.875 1 95 24 GLY B O 1
ATOM 1747 N N . ALA B 1 25 ? -6.332 7.082 -6.633 1 97.5 25 ALA B N 1
ATOM 1748 C CA . ALA B 1 25 ? -5.559 7.273 -5.406 1 97.5 25 ALA B CA 1
ATOM 1749 C C . ALA B 1 25 ? -4.695 6.051 -5.105 1 97.5 25 ALA B C 1
ATOM 1751 O O . ALA B 1 25 ? -5.133 4.914 -5.293 1 97.5 25 ALA B O 1
ATOM 1752 N N . ASP B 1 26 ? -3.51 6.324 -4.613 1 98.06 26 ASP B N 1
ATOM 1753 C CA . ASP B 1 26 ? -2.582 5.258 -4.25 1 98.06 26 ASP B CA 1
ATOM 1754 C C . ASP B 1 26 ? -2.75 4.859 -2.787 1 98.06 26 ASP B C 1
ATOM 1756 O O . ASP B 1 26 ? -2.4 3.742 -2.398 1 98.06 26 ASP B O 1
ATOM 1760 N N . ALA B 1 27 ? -3.246 5.809 -1.983 1 98.75 27 ALA B N 1
ATOM 1761 C CA . ALA B 1 27 ? -3.414 5.594 -0.54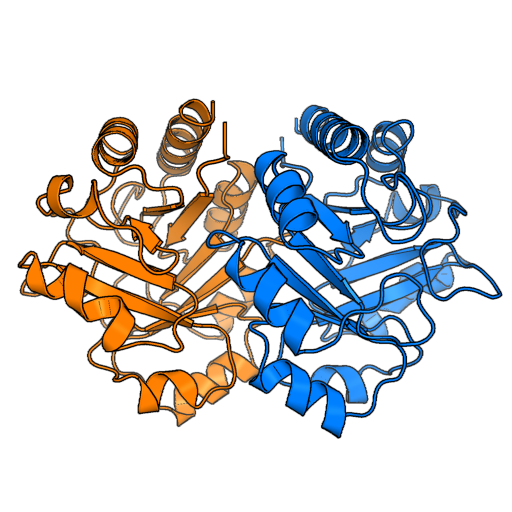8 1 98.75 27 ALA B CA 1
ATOM 1762 C C . ALA B 1 27 ? -4.613 6.367 -0.013 1 98.75 27 ALA B C 1
ATOM 1764 O O . ALA B 1 27 ? -4.969 7.422 -0.545 1 98.75 27 ALA B O 1
ATOM 1765 N N . VAL B 1 28 ? -5.219 5.805 0.996 1 98.81 28 VAL B N 1
ATOM 1766 C CA . VAL B 1 28 ? -6.254 6.5 1.759 1 98.81 28 VAL B CA 1
ATOM 1767 C C . VAL B 1 28 ? -5.832 6.602 3.223 1 98.81 28 VAL B C 1
ATOM 1769 O O . VAL B 1 28 ? -5.195 5.691 3.758 1 98.81 28 VAL B O 1
ATOM 1772 N N . GLY B 1 29 ? -6.152 7.684 3.809 1 98.75 29 GLY B N 1
ATOM 1773 C CA . GLY B 1 29 ? -5.84 7.914 5.211 1 98.75 29 GLY B CA 1
ATOM 1774 C C . GLY B 1 29 ? -7.059 7.855 6.109 1 98.75 29 GLY B C 1
ATOM 1775 O O . GLY B 1 29 ? -8.102 8.43 5.789 1 98.75 29 GLY B O 1
ATOM 1776 N N . LEU B 1 30 ? -6.926 7.137 7.18 1 98.88 30 LEU B N 1
ATOM 1777 C CA . LEU B 1 30 ? -7.93 7.047 8.234 1 98.88 30 LEU B CA 1
ATOM 1778 C C . LEU B 1 30 ? -7.438 7.723 9.516 1 98.88 30 LEU B C 1
ATOM 1780 O O . LEU B 1 30 ? -6.398 7.352 10.055 1 98.88 30 LEU B O 1
ATOM 1784 N N . VAL B 1 31 ? -8.164 8.688 9.977 1 98.5 31 VAL B N 1
ATOM 1785 C CA . VAL B 1 31 ? -7.746 9.477 11.133 1 98.5 31 VAL B CA 1
ATOM 1786 C C . VAL B 1 31 ? -8.352 8.898 12.406 1 98.5 31 VAL B C 1
ATOM 1788 O O . VAL B 1 31 ? -9.57 8.883 12.57 1 98.5 31 VAL B O 1
ATOM 1791 N N . PHE B 1 32 ? -7.504 8.453 13.344 1 98.56 32 PHE B N 1
ATOM 1792 C CA . PHE B 1 32 ? -7.969 7.887 14.602 1 98.56 32 PHE B CA 1
ATOM 1793 C C . PHE B 1 32 ? -7.734 8.859 15.75 1 98.56 32 PHE B C 1
ATOM 1795 O O . PHE B 1 32 ? -7.648 8.445 16.906 1 98.56 32 PHE B O 1
ATOM 1802 N N . PHE B 1 33 ? -7.664 10.086 15.453 1 96.94 33 PHE B N 1
ATOM 1803 C CA . PHE B 1 33 ? -7.562 11.156 16.438 1 96.94 33 PHE B CA 1
ATOM 1804 C C . PHE B 1 33 ? -8.922 11.812 16.656 1 96.94 33 PHE B C 1
ATOM 1806 O O . PHE B 1 33 ? -9.438 12.492 15.773 1 96.94 33 PHE B O 1
ATOM 1813 N N . GLN B 1 34 ? -9.461 11.727 17.875 1 93.06 34 GLN B N 1
ATOM 1814 C CA . GLN B 1 34 ? -10.828 12.133 18.188 1 93.06 34 GLN B CA 1
ATOM 1815 C C . GLN B 1 34 ? -10.984 13.648 18.078 1 93.06 34 GLN B C 1
ATOM 1817 O O . GLN B 1 34 ? -12.094 14.148 17.906 1 93.06 34 GLN B O 1
ATOM 1822 N N . GLY B 1 35 ? -9.93 14.383 18.172 1 91.56 35 GLY B N 1
ATOM 1823 C CA . GLY B 1 35 ? -9.992 15.836 18.047 1 91.56 35 GLY B CA 1
ATOM 1824 C C . GLY B 1 35 ? -10.195 16.297 16.625 1 91.56 35 GLY B C 1
ATOM 1825 O O . GLY B 1 35 ? -10.398 17.484 16.375 1 91.56 35 GLY B O 1
ATOM 1826 N N . SER B 1 36 ? -10.242 15.383 15.703 1 92.94 36 SER B N 1
ATOM 1827 C CA . SER B 1 36 ? -10.391 15.711 14.289 1 92.94 36 SER B CA 1
ATOM 1828 C C . SER B 1 36 ? -11.828 15.5 13.82 1 92.94 36 SER B C 1
ATOM 1830 O O . SER B 1 36 ? -12.477 14.531 14.219 1 92.94 36 SER B O 1
ATOM 1832 N N . SER B 1 37 ? -12.258 16.375 12.938 1 92.19 37 SER B N 1
ATOM 1833 C CA . SER B 1 37 ? -13.562 16.219 12.312 1 92.19 37 SER B CA 1
ATOM 1834 C C . SER B 1 37 ? -13.586 15.031 11.352 1 92.19 37 SER B C 1
ATOM 1836 O O . SER B 1 37 ? -14.648 14.602 10.906 1 92.19 37 SER B O 1
ATOM 1838 N N . ARG B 1 38 ? -12.469 14.469 11.117 1 96.44 38 ARG B N 1
ATOM 1839 C CA . ARG B 1 38 ? -12.328 13.367 10.164 1 96.44 38 ARG B CA 1
ATOM 1840 C C . ARG B 1 38 ? -12.102 12.047 10.883 1 96.44 38 ARG B C 1
ATOM 1842 O O . ARG B 1 38 ? -11.742 11.047 10.258 1 96.44 38 ARG B O 1
ATOM 1849 N N . ALA B 1 39 ? -12.336 12.062 12.156 1 97.69 39 ALA B N 1
ATOM 1850 C CA . ALA B 1 39 ? -12.039 10.883 12.961 1 97.69 39 ALA B CA 1
ATOM 1851 C C . ALA B 1 39 ? -12.977 9.727 12.617 1 97.69 39 ALA B C 1
ATOM 1853 O O . ALA B 1 39 ? -14.172 9.945 12.398 1 97.69 39 ALA B O 1
ATOM 1854 N N . VAL B 1 40 ? -12.422 8.516 12.586 1 98.38 40 VAL B N 1
ATOM 1855 C CA . VAL B 1 40 ? -13.219 7.301 12.438 1 98.38 40 VAL B CA 1
ATOM 1856 C C . VAL B 1 40 ? -12.93 6.348 13.602 1 98.38 40 VAL B C 1
ATOM 1858 O O . VAL B 1 40 ? -11.883 6.438 14.242 1 98.38 40 VAL B O 1
ATOM 1861 N N . ASP B 1 41 ? -13.898 5.477 13.898 1 98.25 41 ASP B N 1
ATOM 1862 C CA . ASP B 1 41 ? -13.672 4.383 14.836 1 98.25 41 ASP B CA 1
ATOM 1863 C C . ASP B 1 41 ? -13.414 3.072 14.102 1 98.25 41 ASP B C 1
ATOM 1865 O O . ASP B 1 41 ? -13.367 3.043 12.867 1 98.25 41 ASP B O 1
ATOM 1869 N N . ILE B 1 42 ? -13.164 2.078 14.836 1 98.44 42 ILE B N 1
ATOM 1870 C CA . ILE B 1 42 ? -12.789 0.784 14.273 1 98.44 42 ILE B CA 1
ATOM 1871 C C . ILE B 1 42 ? -13.898 0.271 13.359 1 98.44 42 ILE B C 1
ATOM 1873 O O . ILE B 1 42 ? -13.625 -0.201 12.258 1 98.44 42 ILE B O 1
ATOM 1877 N N . ALA B 1 43 ? -15.117 0.397 13.766 1 98.38 43 ALA B N 1
ATOM 1878 C CA . ALA B 1 43 ? -16.25 -0.099 12.977 1 98.38 43 ALA B CA 1
ATOM 1879 C C . ALA B 1 43 ? -16.312 0.592 11.617 1 98.38 43 ALA B C 1
ATOM 1881 O O . ALA B 1 43 ? -16.453 -0.068 10.586 1 98.38 43 ALA B O 1
ATOM 1882 N N . ARG B 1 44 ? -16.188 1.885 11.648 1 98.06 44 ARG B N 1
ATOM 1883 C CA . ARG B 1 44 ? -16.219 2.656 10.414 1 98.06 44 ARG B CA 1
ATOM 1884 C C . ARG B 1 44 ? -14.992 2.35 9.547 1 98.06 44 ARG B C 1
ATOM 1886 O O . ARG B 1 44 ? -15.109 2.205 8.328 1 98.06 44 ARG B O 1
ATOM 1893 N N . ALA B 1 45 ? -13.875 2.266 10.172 1 98.69 45 ALA B N 1
ATOM 1894 C CA . ALA B 1 45 ? -12.648 1.956 9.453 1 98.69 45 ALA B CA 1
ATOM 1895 C C . ALA B 1 45 ? -12.758 0.618 8.727 1 98.69 45 ALA B C 1
ATOM 1897 O O . ALA B 1 45 ? -12.312 0.485 7.586 1 98.69 45 ALA B O 1
ATOM 1898 N N . LYS B 1 46 ? -13.375 -0.337 9.344 1 97.62 46 LYS B N 1
ATOM 1899 C CA . LYS B 1 46 ? -13.555 -1.654 8.742 1 97.62 46 LYS B CA 1
ATOM 1900 C C . LYS B 1 46 ? -14.453 -1.578 7.512 1 97.62 46 LYS B C 1
ATOM 1902 O O . LYS B 1 46 ? -14.18 -2.217 6.492 1 97.62 46 LYS B O 1
ATOM 1907 N N . LYS B 1 47 ? -15.477 -0.789 7.59 1 97.81 47 LYS B N 1
ATOM 1908 C CA . LYS B 1 47 ? -16.375 -0.607 6.449 1 97.81 47 LYS B CA 1
ATOM 1909 C C . LYS B 1 47 ? -15.641 0.06 5.285 1 97.81 47 LYS B C 1
ATOM 1911 O O . LYS B 1 47 ? -15.812 -0.334 4.129 1 97.81 47 LYS B O 1
ATOM 1916 N N . ILE B 1 48 ? -14.844 1.028 5.605 1 98.25 48 ILE B N 1
ATOM 1917 C CA . ILE B 1 48 ? -14.109 1.771 4.59 1 98.25 48 ILE B CA 1
ATOM 1918 C C . ILE B 1 48 ? -13.102 0.848 3.902 1 98.25 48 ILE B C 1
ATOM 1920 O O . ILE B 1 48 ? -13.047 0.794 2.672 1 98.25 48 ILE B O 1
ATOM 1924 N N . THR B 1 49 ? -12.352 0.096 4.676 1 97.62 49 THR B N 1
ATOM 1925 C CA . THR B 1 49 ? -11.289 -0.733 4.113 1 97.62 49 THR B CA 1
ATOM 1926 C C . THR B 1 49 ? -11.883 -1.897 3.322 1 97.62 49 THR B C 1
ATOM 1928 O O . THR B 1 49 ? -11.273 -2.369 2.359 1 97.62 49 THR B O 1
ATOM 1931 N N . ALA B 1 50 ? -13.094 -2.314 3.639 1 94.19 50 ALA B N 1
ATOM 1932 C CA . ALA B 1 50 ? -13.758 -3.406 2.934 1 94.19 50 ALA B CA 1
ATOM 1933 C C . ALA B 1 50 ? -14.125 -2.994 1.51 1 94.19 50 ALA B C 1
ATOM 1935 O O . ALA B 1 50 ? -14.359 -3.848 0.65 1 94.19 50 ALA B O 1
ATOM 1936 N N . ALA B 1 51 ? -14.125 -1.723 1.283 1 93.12 51 ALA B N 1
ATOM 1937 C CA . ALA B 1 51 ? -14.539 -1.211 -0.02 1 93.12 51 ALA B CA 1
ATOM 1938 C C . ALA B 1 51 ? -13.336 -1.025 -0.944 1 93.12 51 ALA B C 1
ATOM 1940 O O . ALA B 1 51 ? -13.492 -0.667 -2.113 1 93.12 51 ALA B O 1
ATOM 1941 N N . LEU B 1 52 ? -12.164 -1.304 -0.5 1 96.12 52 LEU B N 1
ATOM 1942 C CA . LEU B 1 52 ? -10.953 -0.988 -1.25 1 96.12 52 LEU B CA 1
ATOM 1943 C C . LEU B 1 52 ? -10.461 -2.205 -2.021 1 96.12 52 LEU B C 1
ATOM 1945 O O . LEU B 1 52 ? -10.531 -3.332 -1.523 1 96.12 52 LEU B O 1
ATOM 1949 N N . PRO B 1 53 ? -10.016 -1.975 -3.252 1 95.06 53 PRO B N 1
ATOM 1950 C CA . PRO B 1 53 ? -9.312 -3.049 -3.959 1 95.06 53 PRO B CA 1
ATOM 1951 C C . PRO B 1 53 ? -7.934 -3.344 -3.369 1 95.06 53 PRO B C 1
ATOM 1953 O O . PRO B 1 53 ? -7.441 -2.584 -2.529 1 95.06 53 PRO B O 1
ATOM 1956 N N . PRO B 1 54 ? -7.387 -4.461 -3.836 1 96.12 54 PRO B N 1
ATOM 1957 C CA . PRO B 1 54 ? -6.016 -4.742 -3.406 1 96.12 54 PRO B CA 1
ATOM 1958 C C . PRO B 1 54 ? -5.023 -3.674 -3.857 1 96.12 54 PRO B C 1
ATOM 1960 O O . PRO B 1 54 ? -5.262 -2.988 -4.855 1 96.12 54 PRO B O 1
ATOM 1963 N N . PHE B 1 55 ? -4.035 -3.447 -3.029 1 98.19 55 PHE B N 1
ATOM 1964 C CA . PHE B 1 55 ? -2.83 -2.691 -3.352 1 98.19 55 PHE B CA 1
ATOM 1965 C C . PHE B 1 55 ? -3.107 -1.192 -3.322 1 98.19 55 PHE B C 1
ATOM 1967 O O . PHE B 1 55 ? -2.438 -0.418 -4.012 1 98.19 55 PHE B O 1
ATOM 1974 N N . VAL B 1 56 ? -4.148 -0.75 -2.648 1 98 56 VAL B N 1
ATOM 1975 C CA . VAL B 1 56 ? -4.289 0.611 -2.143 1 98 56 VAL B CA 1
ATOM 1976 C C . VAL B 1 56 ? -3.785 0.683 -0.703 1 98 56 VAL B C 1
ATOM 1978 O O . VAL B 1 56 ? -4.215 -0.095 0.151 1 98 56 VAL B O 1
ATOM 1981 N N . SER B 1 57 ? -2.857 1.566 -0.45 1 98.62 57 SER B N 1
ATOM 1982 C CA . SER B 1 57 ? -2.305 1.667 0.897 1 98.62 57 SER B CA 1
ATOM 1983 C C . SER B 1 57 ? -3.322 2.258 1.868 1 98.62 57 SER B C 1
ATOM 1985 O O . SER B 1 57 ? -3.943 3.281 1.578 1 98.62 57 SER B O 1
ATOM 1987 N N . VAL B 1 58 ? -3.521 1.576 2.951 1 98.75 58 VAL B N 1
ATOM 1988 C CA . VAL B 1 58 ? -4.336 2.09 4.047 1 98.75 58 VAL B CA 1
ATOM 1989 C C . VAL B 1 58 ? -3.436 2.65 5.145 1 98.75 58 VAL B C 1
ATOM 1991 O O . VAL B 1 58 ? -2.637 1.919 5.734 1 98.75 58 VAL B O 1
ATOM 1994 N N . VAL B 1 59 ? -3.576 3.92 5.41 1 98.88 59 VAL B N 1
ATOM 1995 C CA . VAL B 1 59 ? -2.73 4.621 6.371 1 98.88 59 VAL B CA 1
ATOM 1996 C C . VAL B 1 59 ? -3.557 5.02 7.594 1 98.88 59 VAL B C 1
ATOM 1998 O O . VAL B 1 59 ? -4.574 5.707 7.465 1 98.88 59 VAL B O 1
ATOM 2001 N N . ALA B 1 60 ? -3.195 4.578 8.742 1 98.88 60 ALA B N 1
ATOM 2002 C CA . ALA B 1 60 ? -3.828 4.996 9.992 1 98.88 60 ALA B CA 1
ATOM 2003 C C . ALA B 1 60 ? -3.072 6.16 10.625 1 98.88 60 ALA B C 1
ATOM 2005 O O . ALA B 1 60 ? -1.897 6.027 10.977 1 98.88 60 ALA B O 1
ATOM 2006 N N . LEU B 1 61 ? -3.73 7.246 10.797 1 98.69 61 LEU B N 1
ATOM 2007 C CA . LEU B 1 61 ? -3.123 8.445 11.359 1 98.69 61 LEU B CA 1
ATOM 2008 C C . LEU B 1 61 ? -3.443 8.57 12.844 1 98.69 61 LEU B C 1
ATOM 2010 O O . LEU B 1 61 ? -4.613 8.531 13.242 1 98.69 61 LEU B O 1
ATOM 2014 N N . PHE B 1 62 ? -2.396 8.727 13.609 1 98.56 62 PHE B N 1
ATOM 2015 C CA . PHE B 1 62 ? -2.521 8.922 15.047 1 98.56 62 PHE B CA 1
ATOM 2016 C C . PHE B 1 62 ? -1.854 10.219 15.477 1 98.56 62 PHE B C 1
ATOM 2018 O O . PHE B 1 62 ? -0.922 10.695 14.828 1 98.56 62 PHE B O 1
ATOM 2025 N N . VAL B 1 63 ? -2.365 10.789 16.547 1 97.69 63 VAL B N 1
ATOM 2026 C CA . VAL B 1 63 ? -1.762 11.914 17.25 1 97.69 63 VAL B CA 1
ATOM 2027 C C . VAL B 1 63 ? -1.623 11.594 18.734 1 97.69 63 VAL B C 1
ATOM 2029 O O . VAL B 1 63 ? -2.602 11.648 19.469 1 97.69 63 VAL B O 1
ATOM 2032 N N . ASN B 1 64 ? -0.475 11.203 19.141 1 97.75 64 ASN B N 1
ATOM 2033 C CA . ASN B 1 64 ? -0.16 10.914 20.547 1 97.75 64 ASN B CA 1
ATOM 2034 C C . ASN B 1 64 ? -1.135 9.898 21.141 1 97.75 64 ASN B C 1
ATOM 2036 O O . ASN B 1 64 ? -1.639 10.094 22.25 1 97.75 64 ASN B O 1
ATOM 2040 N N . GLU B 1 65 ? -1.456 8.898 20.344 1 98.12 65 GLU B N 1
ATOM 2041 C CA . GLU B 1 65 ? -2.33 7.816 20.797 1 98.12 65 GLU B CA 1
ATOM 2042 C C . GLU B 1 65 ? -1.578 6.828 21.672 1 98.12 65 GLU B C 1
ATOM 2044 O O . GLU B 1 65 ? -0.357 6.695 21.562 1 98.12 65 GLU B O 1
ATOM 2049 N N . SER B 1 66 ? -2.258 6.141 22.578 1 98.31 66 SER B N 1
ATOM 2050 C CA . SER B 1 66 ? -1.617 5.145 23.438 1 98.31 66 SER B CA 1
ATOM 2051 C C . SER B 1 66 ? -1.201 3.916 22.625 1 98.31 66 SER B C 1
ATOM 2053 O O . SER B 1 66 ? -1.875 3.537 21.672 1 98.31 66 SER B O 1
ATOM 2055 N N . ALA B 1 67 ? -0.091 3.301 23.047 1 98.38 67 ALA B N 1
ATOM 2056 C CA . ALA B 1 67 ? 0.383 2.082 22.406 1 98.38 67 ALA B CA 1
ATOM 2057 C C . ALA B 1 67 ? -0.68 0.987 22.453 1 98.38 67 ALA B C 1
ATOM 2059 O O . ALA B 1 67 ? -0.865 0.253 21.469 1 98.38 67 ALA B O 1
ATOM 2060 N N . GLN B 1 68 ? -1.351 0.934 23.531 1 98.25 68 GLN B N 1
ATOM 2061 C CA . GLN B 1 68 ? -2.383 -0.08 23.703 1 98.25 68 GLN B CA 1
ATOM 2062 C C . GLN B 1 68 ? -3.496 0.078 22.672 1 98.25 68 GLN B C 1
ATOM 2064 O O . GLN B 1 68 ? -3.895 -0.895 22.031 1 98.25 68 GLN B O 1
ATOM 2069 N N . ASN B 1 69 ? -3.943 1.268 22.5 1 98.19 69 ASN B N 1
ATOM 2070 C CA . ASN B 1 69 ? -5.027 1.491 21.547 1 98.19 69 ASN B CA 1
ATOM 2071 C C . ASN B 1 69 ? -4.559 1.314 20.109 1 98.19 69 ASN B C 1
ATOM 2073 O O . ASN B 1 69 ? -5.305 0.813 19.266 1 98.19 69 ASN B O 1
ATOM 2077 N N . ILE B 1 70 ? -3.387 1.758 19.797 1 98.5 70 ILE B N 1
ATOM 2078 C CA . ILE B 1 70 ? -2.832 1.553 18.453 1 98.5 70 ILE B CA 1
ATOM 2079 C C . ILE B 1 70 ? -2.795 0.061 18.141 1 98.5 70 ILE B C 1
ATOM 2081 O O . ILE B 1 70 ? -3.238 -0.362 17.062 1 98.5 70 ILE B O 1
ATOM 2085 N N . ARG B 1 71 ? -2.352 -0.762 19.094 1 97.31 71 ARG B N 1
ATOM 2086 C CA . ARG B 1 71 ? -2.295 -2.203 18.875 1 97.31 71 ARG B CA 1
ATOM 2087 C C . ARG B 1 71 ? -3.689 -2.781 18.656 1 97.31 71 ARG B C 1
ATOM 2089 O O . ARG B 1 71 ? -3.883 -3.67 17.828 1 97.31 71 ARG B O 1
ATOM 2096 N N . ARG B 1 72 ? -4.621 -2.268 19.406 1 97.44 72 ARG B N 1
ATOM 2097 C CA . ARG B 1 72 ? -6 -2.705 19.234 1 97.44 72 ARG B CA 1
ATOM 2098 C C . ARG B 1 72 ? -6.504 -2.396 17.828 1 97.44 72 ARG B C 1
ATOM 2100 O O . ARG B 1 72 ? -7.098 -3.256 17.172 1 97.44 72 ARG B O 1
ATOM 2107 N N . ILE B 1 73 ? -6.285 -1.221 17.344 1 97.81 73 ILE B N 1
ATOM 2108 C CA . ILE B 1 73 ? -6.723 -0.792 16.016 1 97.81 73 ILE B CA 1
ATOM 2109 C C . ILE B 1 73 ? -6.027 -1.63 14.953 1 97.81 73 ILE B C 1
ATOM 2111 O O . ILE B 1 73 ? -6.668 -2.111 14.016 1 97.81 73 ILE B O 1
ATOM 2115 N N . LEU B 1 74 ? -4.707 -1.898 15.148 1 96.69 74 LEU B N 1
ATOM 2116 C CA . LEU B 1 74 ? -3.936 -2.668 14.18 1 96.69 74 LEU B CA 1
ATOM 2117 C C . LEU B 1 74 ? -4.422 -4.109 14.117 1 96.69 74 LEU B C 1
ATOM 2119 O O . LEU B 1 74 ? -4.344 -4.754 13.062 1 96.69 74 LEU B O 1
ATOM 2123 N N . ALA B 1 75 ? 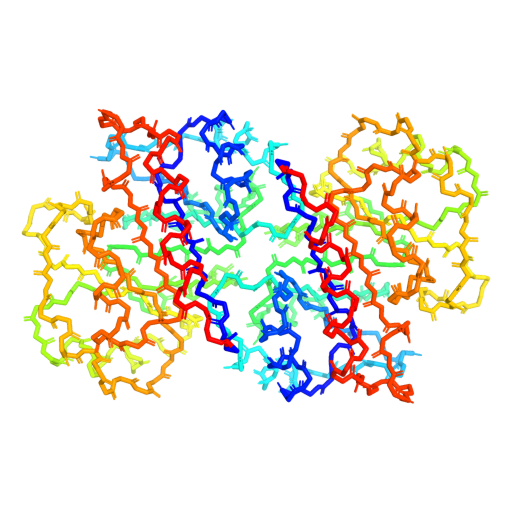-4.973 -4.578 15.195 1 94.44 75 ALA B N 1
ATOM 2124 C CA . ALA B 1 75 ? -5.469 -5.953 15.258 1 94.44 75 ALA B CA 1
ATOM 2125 C C . ALA B 1 75 ? -6.816 -6.082 14.555 1 94.44 75 ALA B C 1
ATOM 2127 O O . ALA B 1 75 ? -7.176 -7.164 14.078 1 94.44 75 ALA B O 1
ATOM 2128 N N . GLU B 1 76 ? -7.504 -4.973 14.469 1 95.62 76 GLU B N 1
ATOM 2129 C CA . GLU B 1 76 ? -8.891 -5.051 14.008 1 95.62 76 GLU B CA 1
ATOM 2130 C C . GLU B 1 76 ? -9.031 -4.531 12.578 1 95.62 76 GLU B C 1
ATOM 2132 O O . GLU B 1 76 ? -9.945 -4.93 11.859 1 95.62 76 GLU B O 1
ATOM 2137 N N . VAL B 1 77 ? -8.227 -3.592 12.203 1 97 77 VAL B N 1
ATOM 2138 C CA . VAL B 1 77 ? -8.32 -2.938 10.898 1 97 77 VAL B CA 1
ATOM 2139 C C . VAL B 1 77 ? -7.094 -3.289 10.062 1 97 77 VAL B C 1
ATOM 2141 O O . VAL B 1 77 ? -5.969 -3.305 10.57 1 97 77 VAL B O 1
ATOM 2144 N N . PRO B 1 78 ? -7.297 -3.658 8.789 1 96.5 78 PRO B N 1
ATOM 2145 C CA . PRO B 1 78 ? -6.156 -3.988 7.938 1 96.5 78 PRO B CA 1
ATOM 2146 C C . PRO B 1 78 ? -5.344 -2.76 7.535 1 96.5 78 PRO B C 1
ATOM 2148 O O . PRO B 1 78 ? -5.414 -2.32 6.383 1 96.5 78 PRO B O 1
ATOM 2151 N N . ILE B 1 79 ? -4.5 -2.311 8.438 1 98 79 ILE B N 1
ATOM 2152 C CA . ILE B 1 79 ? -3.678 -1.121 8.258 1 98 79 ILE B CA 1
ATOM 2153 C C . ILE B 1 79 ? -2.324 -1.517 7.668 1 98 79 ILE B C 1
ATOM 2155 O O . ILE B 1 79 ? -1.67 -2.438 8.164 1 98 79 ILE B O 1
ATOM 2159 N N . HIS B 1 80 ? -1.94 -0.783 6.637 1 98.38 80 HIS B N 1
ATOM 2160 C CA . HIS B 1 80 ? -0.667 -1.057 5.98 1 98.38 80 HIS B CA 1
ATOM 2161 C C . HIS B 1 80 ? 0.454 -0.216 6.582 1 98.38 80 HIS B C 1
ATOM 2163 O O . HIS B 1 80 ? 1.57 -0.706 6.77 1 98.38 80 HIS B O 1
ATOM 2169 N N . ILE B 1 81 ? 0.149 1.025 6.848 1 98.62 81 ILE B N 1
ATOM 2170 C CA . ILE B 1 81 ? 1.13 2.012 7.285 1 98.62 81 ILE B CA 1
ATOM 2171 C C . ILE B 1 81 ? 0.574 2.801 8.469 1 98.62 81 ILE B C 1
ATOM 2173 O O . ILE B 1 81 ? -0.602 3.172 8.477 1 98.62 81 ILE B O 1
ATOM 2177 N N . ILE B 1 82 ? 1.41 3.037 9.445 1 98.69 82 ILE B N 1
ATOM 2178 C CA . ILE B 1 82 ? 1.051 3.955 10.523 1 98.69 82 ILE B CA 1
ATOM 2179 C C . ILE B 1 82 ? 1.596 5.348 10.219 1 98.69 82 ILE B C 1
ATOM 2181 O O . ILE B 1 82 ? 2.748 5.492 9.797 1 98.69 82 ILE B O 1
ATOM 2185 N N . GLN B 1 83 ? 0.79 6.332 10.336 1 98.75 83 GLN B N 1
ATOM 2186 C CA . GLN B 1 83 ? 1.245 7.715 10.281 1 98.75 83 GLN B CA 1
ATOM 2187 C C . GLN B 1 83 ? 1.178 8.367 11.664 1 98.75 83 GLN B C 1
ATOM 2189 O O . GLN B 1 83 ? 0.093 8.539 12.219 1 98.75 83 GLN B O 1
ATOM 2194 N N . PHE B 1 84 ? 2.311 8.68 12.172 1 98.5 84 PHE B N 1
ATOM 2195 C CA . PHE B 1 84 ? 2.387 9.422 13.422 1 98.5 84 PHE B CA 1
ATOM 2196 C C . PHE B 1 84 ? 2.453 10.922 13.164 1 98.5 84 PHE B C 1
ATOM 2198 O O . PHE B 1 84 ? 3.404 11.406 12.555 1 98.5 84 PHE B O 1
ATOM 2205 N N . HIS B 1 85 ? 1.487 11.602 13.672 1 97 85 HIS B N 1
ATOM 2206 C CA . HIS B 1 85 ? 1.337 13.016 13.352 1 97 85 HIS B CA 1
ATOM 2207 C C . HIS B 1 85 ? 1.503 13.883 14.594 1 97 85 HIS B C 1
ATOM 2209 O O . HIS B 1 85 ? 1.363 15.109 14.523 1 97 85 HIS B O 1
ATOM 2215 N N . GLY B 1 86 ? 1.76 13.266 15.758 1 95.94 86 GLY B N 1
ATOM 2216 C CA . GLY B 1 86 ? 1.932 13.984 17 1 95.94 86 GLY B CA 1
ATOM 2217 C C . GLY B 1 86 ? 3.387 14.18 17.391 1 95.94 86 GLY B C 1
ATOM 2218 O O . GLY B 1 86 ? 4.23 14.438 16.531 1 95.94 86 GLY B O 1
ATOM 2219 N N . ASP B 1 87 ? 3.619 14.062 18.703 1 96.19 87 ASP B N 1
ATOM 2220 C CA . ASP B 1 87 ? 4.957 14.289 19.25 1 96.19 87 ASP B CA 1
ATOM 2221 C C . ASP B 1 87 ? 5.668 12.969 19.531 1 96.19 87 ASP B C 1
ATOM 2223 O O . ASP B 1 87 ? 6.602 12.922 20.328 1 96.19 87 ASP B O 1
ATOM 2227 N N . GLU B 1 88 ? 5.207 11.906 18.938 1 97.75 88 GLU B N 1
ATOM 2228 C CA . GLU B 1 88 ? 5.793 10.586 19.156 1 97.75 88 GLU B CA 1
ATOM 2229 C C . GLU B 1 88 ? 7.254 10.555 18.719 1 97.75 88 GLU B C 1
ATOM 2231 O O . GLU B 1 88 ? 7.598 11.016 17.641 1 97.75 88 GLU B O 1
ATOM 2236 N N . ASP B 1 89 ? 8.125 10.047 19.484 1 96.88 89 ASP B N 1
ATOM 2237 C CA . ASP B 1 89 ? 9.531 9.93 19.109 1 96.88 89 ASP B CA 1
ATOM 2238 C C . ASP B 1 89 ? 9.797 8.602 18.406 1 96.88 89 ASP B C 1
ATOM 2240 O O . ASP B 1 89 ? 8.898 7.77 18.281 1 96.88 89 ASP B O 1
ATOM 2244 N N . ASP B 1 90 ? 10.969 8.445 17.922 1 96 90 ASP B N 1
ATOM 2245 C CA . ASP B 1 90 ? 11.32 7.285 17.109 1 96 90 ASP B CA 1
ATOM 2246 C C . ASP B 1 90 ? 11.148 5.992 17.906 1 96 90 ASP B C 1
ATOM 2248 O O . ASP B 1 90 ? 10.695 4.984 17.359 1 96 90 ASP B O 1
ATOM 2252 N N . THR B 1 91 ? 11.523 6.023 19.172 1 96.75 91 THR B N 1
ATOM 2253 C CA . THR B 1 91 ? 11.406 4.844 20.016 1 96.75 91 THR B CA 1
ATOM 2254 C C . THR B 1 91 ? 9.953 4.379 20.109 1 96.75 91 THR B C 1
ATOM 2256 O O . THR B 1 91 ? 9.672 3.186 19.984 1 96.75 91 THR B O 1
ATOM 2259 N N . PHE B 1 92 ? 9.117 5.336 20.281 1 98.06 92 PHE B N 1
ATOM 2260 C CA . PHE B 1 92 ? 7.695 5.008 20.328 1 98.06 92 PHE B CA 1
ATOM 2261 C C . PHE B 1 92 ? 7.227 4.48 18.969 1 98.06 92 PHE B C 1
ATOM 2263 O O . PHE B 1 92 ? 6.531 3.465 18.906 1 98.06 92 PHE B O 1
ATOM 2270 N N . CYS B 1 93 ? 7.59 5.07 17.906 1 97.69 93 CYS B N 1
ATOM 2271 C CA . CYS B 1 93 ? 7.098 4.77 16.562 1 97.69 93 CYS B CA 1
ATOM 2272 C C . CYS B 1 93 ? 7.516 3.371 16.125 1 97.69 93 CYS B C 1
ATOM 2274 O O . CYS B 1 93 ? 6.785 2.697 15.406 1 97.69 93 CYS B O 1
ATOM 2276 N N . ARG B 1 94 ? 8.633 2.887 16.594 1 94.12 94 ARG B N 1
ATOM 2277 C CA . ARG B 1 94 ? 9.211 1.665 16.031 1 94.12 94 ARG B CA 1
ATOM 2278 C C . ARG B 1 94 ? 8.656 0.432 16.734 1 94.12 94 ARG B C 1
ATOM 2280 O O . ARG B 1 94 ? 8.852 -0.695 16.281 1 94.12 94 ARG B O 1
ATOM 2287 N N . GLN B 1 95 ? 7.93 0.58 17.797 1 95.12 95 GLN B N 1
ATOM 2288 C CA . GLN B 1 95 ? 7.598 -0.55 18.656 1 95.12 95 GLN B CA 1
ATOM 2289 C C . GLN B 1 95 ? 6.48 -1.395 18.047 1 95.12 95 GLN B C 1
ATOM 2291 O O . GLN B 1 95 ? 6.219 -2.508 18.516 1 95.12 95 GLN B O 1
ATOM 2296 N N . PHE B 1 96 ? 5.871 -1.034 17.031 1 94.75 96 PHE B N 1
ATOM 2297 C CA . PHE B 1 96 ? 4.684 -1.712 16.516 1 94.75 96 PHE B CA 1
ATOM 2298 C C . PHE B 1 96 ? 5.055 -2.682 15.398 1 94.75 96 PHE B C 1
ATOM 2300 O O . PHE B 1 96 ? 4.195 -3.391 14.875 1 94.75 96 PHE B O 1
ATOM 2307 N N . ASP B 1 97 ? 6.242 -2.799 14.953 1 89.06 97 ASP B N 1
ATOM 2308 C CA . ASP B 1 97 ? 6.727 -3.656 13.875 1 89.06 97 ASP B CA 1
ATOM 2309 C C . ASP B 1 97 ? 5.895 -3.465 12.609 1 89.06 97 ASP B C 1
ATOM 2311 O O . ASP B 1 97 ? 5.504 -4.438 11.961 1 89.06 97 ASP B O 1
ATOM 2315 N N . ARG B 1 98 ? 5.48 -2.258 12.383 1 94.94 98 ARG B N 1
ATOM 2316 C CA . ARG B 1 98 ? 4.727 -1.829 11.211 1 94.94 98 ARG B CA 1
ATOM 2317 C C . ARG B 1 98 ? 5.41 -0.654 10.523 1 94.94 98 ARG B C 1
ATOM 2319 O O . ARG B 1 98 ? 5.926 0.25 11.188 1 94.94 98 ARG B O 1
ATOM 2326 N N . PRO B 1 99 ? 5.465 -0.773 9.164 1 96.94 99 PRO B N 1
ATOM 2327 C CA . PRO B 1 99 ? 5.973 0.427 8.5 1 96.94 99 PRO B CA 1
ATOM 2328 C C . PRO B 1 99 ? 5.266 1.701 8.953 1 96.94 99 PRO B C 1
ATOM 2330 O O . PRO B 1 99 ? 4.051 1.693 9.164 1 96.94 99 PRO B O 1
ATOM 2333 N N . TYR B 1 100 ? 6.066 2.787 9.125 1 97.88 100 TYR B N 1
ATOM 2334 C CA . TYR B 1 100 ? 5.414 4.02 9.547 1 97.88 100 TYR B CA 1
ATOM 2335 C C . TYR B 1 100 ? 6.004 5.227 8.82 1 97.88 100 TYR B C 1
ATOM 2337 O O . TYR B 1 100 ? 7.117 5.16 8.297 1 97.88 100 TYR B O 1
ATOM 2345 N N . ILE B 1 101 ? 5.152 6.238 8.695 1 98.19 101 ILE B N 1
ATOM 2346 C CA . ILE B 1 101 ? 5.512 7.57 8.234 1 98.19 101 ILE B CA 1
ATOM 2347 C C . ILE B 1 101 ? 5.438 8.562 9.391 1 98.19 101 ILE B C 1
ATOM 2349 O O . ILE B 1 101 ? 4.527 8.484 10.219 1 98.19 101 ILE B O 1
ATOM 2353 N N . LYS B 1 102 ? 6.383 9.406 9.414 1 98.25 102 LYS B N 1
ATOM 2354 C CA . LYS B 1 102 ? 6.379 10.43 10.453 1 98.25 102 LYS B CA 1
ATOM 2355 C C . LYS B 1 102 ? 6.125 11.82 9.867 1 98.25 102 LYS B C 1
ATOM 2357 O O . LYS B 1 102 ? 6.844 12.258 8.969 1 98.25 102 LYS B O 1
ATOM 2362 N N . ALA B 1 103 ? 5.109 12.469 10.344 1 97.19 103 ALA B N 1
ATOM 2363 C CA . ALA B 1 103 ? 4.828 13.852 9.961 1 97.19 103 ALA B CA 1
ATOM 2364 C C . ALA B 1 103 ? 5.785 14.82 10.648 1 97.19 103 ALA B C 1
ATOM 2366 O O . ALA B 1 103 ? 6.02 14.711 11.852 1 97.19 103 ALA B O 1
ATOM 2367 N N . ILE B 1 104 ? 6.344 15.648 9.883 1 95.06 104 ILE B N 1
ATOM 2368 C CA . ILE B 1 104 ? 7.227 16.719 10.352 1 95.06 104 ILE B CA 1
ATOM 2369 C C . ILE B 1 104 ? 6.555 18.078 10.141 1 95.06 104 ILE B C 1
ATOM 2371 O O . ILE B 1 104 ? 6.246 18.453 9.016 1 95.06 104 ILE B O 1
ATOM 2375 N N . ARG B 1 105 ? 6.293 18.75 11.203 1 90.38 105 ARG B N 1
ATOM 2376 C CA . ARG B 1 105 ? 5.785 20.109 11.109 1 90.38 105 ARG B CA 1
ATOM 2377 C C . ARG B 1 105 ? 6.91 21.094 10.797 1 90.38 105 ARG B C 1
ATOM 2379 O O . ARG B 1 105 ? 7.719 21.422 11.672 1 90.38 105 ARG B O 1
ATOM 2386 N N . VAL B 1 106 ? 6.84 21.594 9.602 1 89.94 106 VAL B N 1
ATOM 2387 C CA . VAL B 1 106 ? 7.98 22.359 9.125 1 89.94 106 VAL B CA 1
ATOM 2388 C C . VAL B 1 106 ? 7.809 23.828 9.5 1 89.94 106 VAL B C 1
ATOM 2390 O O . VAL B 1 106 ? 6.836 24.469 9.094 1 89.94 106 VAL B O 1
ATOM 2393 N N . GLN B 1 107 ? 8.742 24.297 10.234 1 83.19 107 GLN B N 1
ATOM 2394 C CA . GLN B 1 107 ? 8.812 25.719 10.539 1 83.19 107 GLN B CA 1
ATOM 2395 C C . GLN B 1 107 ? 10.094 26.328 9.992 1 83.19 107 GLN B C 1
ATOM 2397 O O . GLN B 1 107 ? 10.102 27.5 9.586 1 83.19 107 GLN B O 1
ATOM 2402 N N . THR B 1 108 ? 11.156 25.516 9.984 1 83.94 108 THR B N 1
ATOM 2403 C CA . THR B 1 108 ? 12.469 25.969 9.539 1 83.94 108 THR B CA 1
ATOM 2404 C C . THR B 1 108 ? 13.133 24.922 8.664 1 83.94 108 THR B C 1
ATOM 2406 O O . THR B 1 108 ? 12.68 23.781 8.602 1 83.94 108 THR B O 1
ATOM 2409 N N . ALA B 1 109 ? 14.164 25.297 8.07 1 87.69 109 ALA B N 1
ATOM 2410 C CA . ALA B 1 109 ? 14.953 24.375 7.258 1 87.69 109 ALA B CA 1
ATOM 2411 C C . ALA B 1 109 ? 15.547 23.266 8.117 1 87.69 109 ALA B C 1
ATOM 2413 O O . ALA B 1 109 ? 15.719 22.125 7.648 1 87.69 109 ALA B O 1
ATOM 2414 N N . SER B 1 110 ? 15.859 23.641 9.328 1 90 110 SER B N 1
ATOM 2415 C CA . SER B 1 110 ? 16.469 22.672 10.234 1 90 110 SER B CA 1
ATOM 2416 C C . SER B 1 110 ? 15.508 21.516 10.523 1 90 110 SER B C 1
ATOM 2418 O O . SER B 1 110 ? 15.945 20.375 10.711 1 90 110 SER B O 1
ATOM 2420 N N . ASP B 1 111 ? 14.211 21.766 10.555 1 90.81 111 ASP B N 1
ATOM 2421 C CA . ASP B 1 111 ? 13.219 20.719 10.758 1 90.81 111 ASP B CA 1
ATOM 2422 C C . ASP B 1 111 ? 13.297 19.656 9.656 1 90.81 111 ASP B C 1
ATOM 2424 O O . ASP B 1 111 ? 13.117 18.469 9.922 1 90.81 111 ASP B O 1
ATOM 2428 N N . ILE B 1 112 ? 13.609 20.109 8.477 1 91.62 112 ILE B N 1
ATOM 2429 C CA . ILE B 1 112 ? 13.711 19.234 7.32 1 91.62 112 ILE B CA 1
ATOM 2430 C C . ILE B 1 112 ? 15.039 18.484 7.355 1 91.62 112 ILE B C 1
ATOM 2432 O O . ILE B 1 112 ? 15.07 17.25 7.25 1 91.62 112 ILE B O 1
ATOM 2436 N N . ARG B 1 113 ? 16.078 19.156 7.594 1 90.38 113 ARG B N 1
ATOM 2437 C CA . ARG B 1 113 ? 17.422 18.609 7.52 1 90.38 113 ARG B CA 1
ATOM 2438 C C . ARG B 1 113 ? 17.641 17.531 8.578 1 90.38 113 ARG B C 1
ATOM 2440 O O . ARG B 1 113 ? 18.328 16.547 8.328 1 90.38 113 ARG B O 1
ATOM 2447 N N . ASN B 1 114 ? 17 17.688 9.734 1 92.69 114 ASN B N 1
ATOM 2448 C CA . ASN B 1 114 ? 17.266 16.797 10.859 1 92.69 114 ASN B CA 1
ATOM 2449 C C . ASN B 1 114 ? 16.234 15.664 10.93 1 92.69 114 ASN B C 1
ATOM 2451 O O . ASN B 1 114 ? 16.406 14.727 11.711 1 92.69 114 ASN B O 1
ATOM 2455 N N . ALA B 1 115 ? 15.258 15.719 10.109 1 93.94 115 ALA B N 1
ATOM 2456 C CA . ALA B 1 115 ? 14.117 14.812 10.242 1 93.94 115 ALA B CA 1
ATOM 2457 C C . ALA B 1 115 ? 14.555 13.359 10.047 1 93.94 115 ALA B C 1
ATOM 2459 O O . ALA B 1 115 ? 14.188 12.492 10.844 1 93.94 115 ALA B O 1
ATOM 2460 N N . ALA B 1 116 ? 15.359 13.086 9.039 1 93.94 116 ALA B N 1
ATOM 2461 C CA . ALA B 1 116 ? 15.781 11.719 8.742 1 93.94 116 ALA B CA 1
ATOM 2462 C C . ALA B 1 116 ? 16.609 11.141 9.883 1 93.94 116 ALA B C 1
ATOM 2464 O O . ALA B 1 116 ? 16.516 9.953 10.188 1 93.94 116 ALA B O 1
ATOM 2465 N N . ASP B 1 117 ? 17.422 11.984 10.492 1 95 117 ASP B N 1
ATOM 2466 C CA . ASP B 1 117 ? 18.25 11.547 11.617 1 95 117 ASP B CA 1
ATOM 2467 C C . ASP B 1 117 ? 17.391 11.281 12.859 1 95 117 ASP B C 1
ATOM 2469 O O . ASP B 1 117 ? 17.688 10.383 13.641 1 95 117 ASP B O 1
ATOM 2473 N N . ARG B 1 118 ? 16.391 12.062 13.023 1 95.75 118 ARG B N 1
ATOM 2474 C CA . ARG B 1 118 ? 15.5 11.922 14.18 1 95.75 118 ARG B CA 1
ATOM 2475 C C . ARG B 1 118 ? 14.633 10.672 14.07 1 95.75 118 ARG B C 1
ATOM 2477 O O . ARG B 1 118 ? 14.266 10.078 15.078 1 95.75 118 ARG B O 1
ATOM 2484 N N . PHE B 1 119 ? 14.336 10.297 12.859 1 96.94 119 PHE B N 1
ATOM 2485 C CA . PHE B 1 119 ? 13.461 9.156 12.633 1 96.94 119 PHE B CA 1
ATOM 2486 C C . PHE B 1 119 ? 14.062 8.195 11.617 1 96.94 119 PHE B C 1
ATOM 2488 O O . PHE B 1 119 ? 13.492 7.98 10.547 1 96.94 119 PHE B O 1
ATOM 2495 N N . PRO B 1 120 ? 15.148 7.559 12 1 94.44 120 PRO B N 1
ATOM 2496 C CA . PRO B 1 120 ? 15.883 6.707 11.055 1 94.44 120 PRO B CA 1
ATOM 2497 C C . PRO B 1 120 ? 15.078 5.488 10.609 1 94.44 120 PRO B C 1
ATOM 2499 O O . PRO B 1 120 ? 15.328 4.945 9.531 1 94.44 120 PRO B O 1
ATOM 2502 N N . ASP B 1 121 ? 14.07 5.148 11.359 1 93.75 121 ASP B N 1
ATOM 2503 C CA . ASP B 1 121 ? 13.359 3.916 11.047 1 93.75 121 ASP B CA 1
ATOM 2504 C C . ASP B 1 121 ? 12.07 4.207 10.281 1 93.75 121 ASP B C 1
ATOM 2506 O O . ASP B 1 121 ? 11.367 3.283 9.867 1 93.75 121 ASP B O 1
ATOM 2510 N N . ALA B 1 122 ? 11.742 5.488 10.086 1 96.62 122 ALA B N 1
ATOM 2511 C CA . ALA B 1 122 ? 10.57 5.84 9.289 1 96.62 122 ALA B CA 1
ATOM 2512 C C . ALA B 1 122 ? 10.742 5.406 7.84 1 96.62 122 ALA B C 1
ATOM 2514 O O . ALA B 1 122 ? 11.812 5.602 7.25 1 96.62 122 ALA B O 1
ATOM 2515 N N . GLN B 1 123 ? 9.719 4.836 7.297 1 96.06 123 GLN B N 1
ATOM 2516 C CA . GLN B 1 123 ? 9.742 4.488 5.883 1 96.06 123 GLN B CA 1
ATOM 2517 C C . GLN B 1 123 ? 9.797 5.738 5.008 1 96.06 123 GLN B C 1
ATOM 2519 O O . GLN B 1 123 ? 10.391 5.727 3.932 1 96.06 123 GLN B O 1
ATOM 2524 N N . ALA B 1 124 ? 9.094 6.73 5.484 1 97.12 124 ALA B N 1
ATOM 2525 C CA . ALA B 1 124 ? 9.07 8.031 4.82 1 97.12 124 ALA B CA 1
ATOM 2526 C C . ALA B 1 124 ? 8.75 9.148 5.812 1 97.12 124 ALA B C 1
ATOM 2528 O O . ALA B 1 124 ? 8.297 8.883 6.926 1 97.12 124 ALA B O 1
ATOM 2529 N N . LEU B 1 125 ? 9.109 10.297 5.398 1 97.5 125 LEU B N 1
ATOM 2530 C CA . LEU B 1 125 ? 8.703 11.5 6.125 1 97.5 125 LEU B CA 1
ATOM 2531 C C . LEU B 1 125 ? 7.566 12.219 5.406 1 97.5 125 LEU B C 1
ATOM 2533 O O . LEU B 1 125 ? 7.48 12.172 4.176 1 97.5 125 LEU B O 1
ATOM 2537 N N . LEU B 1 126 ? 6.66 12.734 6.152 1 97.69 126 LEU B N 1
ATOM 2538 C CA . LEU B 1 126 ? 5.605 13.578 5.602 1 97.69 126 LEU B CA 1
ATOM 2539 C C . LEU B 1 126 ? 5.773 15.023 6.059 1 97.69 126 LEU B C 1
ATOM 2541 O O . LEU B 1 126 ? 5.625 15.328 7.246 1 97.69 126 LEU B O 1
ATOM 2545 N N . PHE B 1 127 ? 6.145 15.867 5.133 1 95.5 127 PHE B N 1
ATOM 2546 C CA . PHE B 1 127 ? 6.363 17.266 5.461 1 95.5 127 PHE B CA 1
ATOM 2547 C C . PHE B 1 127 ? 5.07 18.062 5.328 1 95.5 127 PHE B C 1
ATOM 2549 O O . PHE B 1 127 ? 4.539 18.219 4.223 1 95.5 127 PHE B O 1
ATOM 2556 N N . ASP B 1 128 ? 4.664 18.531 6.441 1 91.12 128 ASP B N 1
ATOM 2557 C CA . ASP B 1 128 ? 3.404 19.266 6.551 1 91.12 128 ASP B CA 1
ATOM 2558 C C . ASP B 1 128 ? 3.645 20.703 7.004 1 91.12 128 ASP B C 1
ATOM 2560 O O . ASP B 1 128 ? 4.664 21 7.629 1 91.12 128 ASP B O 1
ATOM 2564 N N . ALA B 1 129 ? 2.703 21.594 6.504 1 79.25 129 ALA B N 1
ATOM 2565 C CA . ALA B 1 129 ? 2.809 22.969 6.977 1 79.25 129 ALA B CA 1
ATOM 2566 C C . ALA B 1 129 ? 2.523 23.062 8.469 1 79.25 129 ALA B C 1
ATOM 2568 O O . ALA B 1 129 ? 1.668 22.344 8.992 1 79.25 129 ALA B O 1
ATOM 2569 N N . TYR B 1 130 ? 3.365 23.875 9.109 1 64.12 130 TYR B N 1
ATOM 2570 C CA . TYR B 1 130 ? 3.137 24.141 10.531 1 64.12 130 TYR B CA 1
ATOM 2571 C C . TYR B 1 130 ? 1.846 24.922 10.742 1 64.12 130 TYR B C 1
ATOM 2573 O O . TYR B 1 130 ? 1.54 25.844 9.977 1 64.12 130 TYR B O 1
ATOM 2581 N N . HIS B 1 131 ? 0.917 24.391 11.469 1 61.56 131 HIS B N 1
ATOM 2582 C CA . HIS B 1 131 ? -0.183 25.203 11.984 1 61.56 131 HIS B CA 1
ATOM 2583 C C . HIS B 1 131 ? -0.239 25.156 13.508 1 61.56 131 HIS B C 1
ATOM 2585 O O . HIS B 1 131 ? -0.157 24.078 14.102 1 61.56 131 HIS B O 1
ATOM 2591 N N . PRO B 1 132 ? -0.199 26.359 14.164 1 51.16 132 PRO B N 1
ATOM 2592 C CA . PRO B 1 132 ? -0.121 26.438 15.625 1 51.16 132 PRO B CA 1
ATOM 2593 C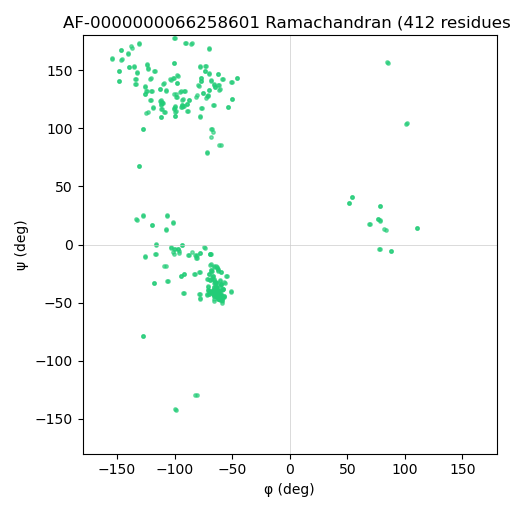 C . PRO B 1 132 ? -1.184 25.594 16.312 1 51.16 132 PRO B C 1
ATOM 2595 O O . PRO B 1 132 ? -0.96 25.109 17.422 1 51.16 132 PRO B O 1
ATOM 2598 N N . SER B 1 133 ? -2.338 25.562 15.844 1 48.44 133 SER B N 1
ATOM 2599 C CA . SER B 1 133 ? -3.414 25 16.656 1 48.44 133 SER B CA 1
ATOM 2600 C C . SER B 1 133 ? -3.875 23.656 16.094 1 48.44 133 SER B C 1
ATOM 2602 O O . SER B 1 133 ? -4.59 22.906 16.766 1 48.44 133 SER B O 1
ATOM 2604 N N . GLU B 1 134 ? -3.566 23.406 14.883 1 54.78 134 GLU B N 1
ATOM 2605 C CA . GLU B 1 134 ? -4.18 22.219 14.305 1 54.78 134 GLU B CA 1
ATOM 2606 C C . GLU B 1 134 ? -3.121 21.25 13.781 1 54.78 134 GLU B C 1
ATOM 2608 O O . GLU B 1 134 ? -2.117 21.688 13.203 1 54.78 134 GLU B O 1
ATOM 2613 N N . TYR B 1 135 ? -3.104 20.141 14.461 1 48.66 135 TYR B N 1
ATOM 2614 C CA . TYR B 1 135 ? -2.234 19.094 13.945 1 48.66 135 TYR B CA 1
ATOM 2615 C C . TYR B 1 135 ? -2.662 18.672 12.547 1 48.66 135 TYR B C 1
ATOM 2617 O O . TYR B 1 135 ? -3.639 17.938 12.391 1 48.66 135 TYR B O 1
ATOM 2625 N N . GLY B 1 136 ? -2.232 19.328 11.398 1 50.97 136 GLY B N 1
ATOM 2626 C CA . GLY B 1 136 ? -2.512 19 10.008 1 50.97 136 GLY B CA 1
ATOM 2627 C C . GLY B 1 136 ? -3.826 19.562 9.516 1 50.97 136 GLY B C 1
ATOM 2628 O O . GLY B 1 136 ? -4.66 20 10.312 1 50.97 136 GLY B O 1
ATOM 2629 N N . GLY B 1 137 ? -4.066 19.781 8.086 1 46.84 137 GLY B N 1
ATOM 2630 C CA . GLY B 1 137 ? -5.305 20.094 7.398 1 46.84 137 GLY B CA 1
ATOM 2631 C C . GLY B 1 137 ? -5.652 21.578 7.457 1 46.84 137 GLY B C 1
ATOM 2632 O O . GLY B 1 137 ? -6.812 21.953 7.281 1 46.84 137 GLY B O 1
ATOM 2633 N N . THR B 1 138 ? -4.691 22.406 7.859 1 47.56 138 THR B N 1
ATOM 2634 C CA . THR B 1 138 ? -4.992 23.828 8.086 1 47.56 138 THR B CA 1
ATOM 2635 C C . THR B 1 138 ? -4.988 24.594 6.77 1 47.56 138 THR B C 1
ATOM 2637 O O . THR B 1 138 ? -5.469 25.719 6.707 1 47.56 138 THR B O 1
ATOM 2640 N N . GLY B 1 139 ? -4.559 24.031 5.699 1 49.44 139 GLY B N 1
ATOM 2641 C CA . GLY B 1 139 ? -4.488 24.719 4.418 1 49.44 139 GLY B CA 1
ATOM 2642 C C . GLY B 1 139 ? -3.299 25.656 4.301 1 49.44 139 GLY B C 1
ATOM 2643 O O . GLY B 1 139 ? -3.088 26.266 3.258 1 49.44 139 GLY B O 1
ATOM 2644 N N . HIS B 1 140 ? -2.535 25.781 5.418 1 55.53 140 HIS B N 1
ATOM 2645 C CA . HIS B 1 140 ? -1.379 26.656 5.336 1 55.53 140 HIS B CA 1
ATOM 2646 C C . HIS B 1 140 ? -0.209 25.984 4.637 1 55.53 140 HIS B C 1
ATOM 2648 O O . HIS B 1 140 ? -0.058 24.75 4.719 1 55.53 140 HIS B O 1
ATOM 2654 N N . ARG B 1 141 ? 0.495 26.781 3.697 1 64.38 141 ARG B N 1
ATOM 2655 C CA . ARG B 1 141 ? 1.674 26.328 2.963 1 64.38 141 ARG B CA 1
ATOM 2656 C C . ARG B 1 141 ? 2.953 26.844 3.611 1 64.38 141 ARG B C 1
ATOM 2658 O O . ARG B 1 141 ? 2.979 27.953 4.152 1 64.38 141 ARG B O 1
ATOM 2665 N N . PHE B 1 142 ? 3.896 25.938 3.861 1 71.81 142 PHE B N 1
ATOM 2666 C CA . PHE B 1 142 ? 5.238 26.406 4.176 1 71.81 142 PHE B CA 1
ATOM 2667 C C . PHE B 1 142 ? 6.039 26.656 2.904 1 71.81 142 PHE B C 1
ATOM 2669 O O . PHE B 1 142 ? 5.531 26.453 1.798 1 71.81 142 PHE B O 1
ATOM 2676 N N . ASP B 1 143 ? 7.23 27.234 3.131 1 80.62 143 ASP B N 1
ATOM 2677 C CA . ASP B 1 143 ? 8.078 27.516 1.98 1 80.62 143 ASP B CA 1
ATOM 2678 C C . ASP B 1 143 ? 8.578 26.234 1.332 1 80.62 143 ASP B C 1
ATOM 2680 O O . ASP B 1 143 ? 9.57 25.641 1.779 1 80.62 143 ASP B O 1
ATOM 2684 N N . TRP B 1 144 ? 7.926 25.828 0.26 1 86.56 144 TRP B N 1
ATOM 2685 C CA . TRP B 1 144 ? 8.188 24.562 -0.434 1 86.56 144 TRP B CA 1
ATOM 2686 C C . TRP B 1 144 ? 9.609 24.531 -0.981 1 86.56 144 TRP B C 1
ATOM 2688 O O . TRP B 1 144 ? 10.148 23.453 -1.254 1 86.56 144 TRP B O 1
ATOM 2698 N N . THR B 1 145 ? 10.211 25.688 -1.181 1 85.44 145 THR B N 1
ATOM 2699 C CA . THR B 1 145 ? 11.555 25.719 -1.74 1 85.44 145 THR B CA 1
ATOM 2700 C C . THR B 1 145 ? 12.547 25.047 -0.801 1 85.44 145 THR B C 1
ATOM 2702 O O . THR B 1 145 ? 13.633 24.641 -1.226 1 85.44 145 THR B O 1
ATOM 2705 N N . LEU B 1 146 ? 12.109 24.953 0.493 1 85.06 146 LEU B N 1
ATOM 2706 C CA . LEU B 1 146 ? 12.953 24.297 1.484 1 85.06 146 LEU B CA 1
ATOM 2707 C C . LEU B 1 146 ? 13.141 22.812 1.14 1 85.06 146 LEU B C 1
ATOM 2709 O O . LEU B 1 146 ? 14.086 22.188 1.604 1 85.06 146 LEU B O 1
ATOM 2713 N N . LEU B 1 147 ? 12.242 22.297 0.289 1 89.56 147 LEU B N 1
ATOM 2714 C CA . LEU B 1 147 ? 12.273 20.859 -0.024 1 89.56 147 LEU B CA 1
ATOM 2715 C C . LEU B 1 147 ? 12.93 20.625 -1.377 1 89.56 147 LEU B C 1
ATOM 2717 O O . LEU B 1 147 ? 13.172 19.469 -1.754 1 89.56 147 LEU B O 1
ATOM 2721 N N . ALA B 1 148 ? 13.242 21.656 -2.123 1 84.44 148 ALA B N 1
ATOM 2722 C CA . ALA B 1 148 ? 13.727 21.531 -3.494 1 84.44 148 ALA B CA 1
ATOM 2723 C C . ALA B 1 148 ? 15.016 20.719 -3.549 1 84.44 148 ALA B C 1
ATOM 2725 O O . ALA B 1 148 ? 15.281 20.031 -4.531 1 84.44 148 ALA B O 1
ATOM 2726 N N . GLU B 1 149 ? 15.742 20.703 -2.391 1 83.5 149 GLU B N 1
ATOM 2727 C CA . GLU B 1 149 ? 17.031 20 -2.434 1 83.5 149 GLU B CA 1
ATOM 2728 C C . GLU B 1 149 ? 17.062 18.844 -1.442 1 83.5 149 GLU B C 1
ATOM 2730 O O . GLU B 1 149 ? 18.125 18.328 -1.119 1 83.5 149 GLU B O 1
ATOM 2735 N N . TYR B 1 150 ? 15.914 18.5 -1.044 1 88.44 150 TYR B N 1
ATOM 2736 C CA . TYR B 1 150 ? 15.898 17.406 -0.086 1 88.44 150 TYR B CA 1
ATOM 2737 C C . TYR B 1 150 ? 16.234 16.078 -0.766 1 88.44 150 TYR B C 1
ATOM 2739 O O . TYR B 1 150 ? 15.641 15.734 -1.786 1 88.44 150 TYR B O 1
ATOM 2747 N N . SER B 1 151 ? 17.234 15.32 -0.264 1 80.62 151 SER B N 1
ATOM 2748 C CA . SER B 1 151 ? 17.656 14.062 -0.873 1 80.62 151 SER B CA 1
ATOM 2749 C C . SER B 1 151 ? 17.797 12.961 0.173 1 80.62 151 SER B C 1
ATOM 2751 O O . SER B 1 151 ? 18.5 11.969 -0.047 1 80.62 151 SER B O 1
ATOM 2753 N N . GLY B 1 152 ? 17.188 13.102 1.236 1 84.44 152 GLY B N 1
ATOM 2754 C CA . GLY B 1 152 ? 17.234 12.078 2.27 1 84.44 152 GLY B CA 1
ATOM 2755 C C . GLY B 1 152 ? 16.281 10.922 2.021 1 84.44 152 GLY B C 1
ATOM 2756 O O . GLY B 1 152 ? 16.25 10.367 0.923 1 84.44 152 GLY B O 1
ATOM 2757 N N . LYS B 1 153 ? 15.492 10.539 2.947 1 91.31 153 LYS B N 1
ATOM 2758 C CA . LYS B 1 153 ? 14.523 9.445 2.906 1 91.31 153 LYS B CA 1
ATOM 2759 C C . LYS B 1 153 ? 13.32 9.805 2.049 1 91.31 153 LYS B C 1
ATOM 2761 O O . LYS B 1 153 ? 13.039 10.984 1.826 1 91.31 153 LYS B O 1
ATOM 2766 N N . PRO B 1 154 ? 12.664 8.766 1.498 1 94.88 154 PRO B N 1
ATOM 2767 C CA . PRO B 1 154 ? 11.406 9.055 0.809 1 94.88 154 PRO B CA 1
ATOM 2768 C C . PRO B 1 154 ? 10.492 9.984 1.609 1 94.88 154 PRO B C 1
ATOM 2770 O O . PRO B 1 154 ? 10.508 9.953 2.842 1 94.88 154 PRO B O 1
ATOM 2773 N N . TRP B 1 155 ? 9.836 10.812 0.881 1 96.31 155 TRP B N 1
ATOM 2774 C CA . TRP B 1 155 ? 9.008 11.781 1.595 1 96.31 155 TRP B CA 1
ATOM 2775 C C . TRP B 1 155 ? 7.742 12.102 0.812 1 96.31 155 TRP B C 1
ATOM 2777 O O . TRP B 1 155 ? 7.633 11.773 -0.37 1 96.31 155 TRP B O 1
ATOM 2787 N N . VAL B 1 156 ? 6.738 12.625 1.583 1 97.5 156 VAL B N 1
ATOM 2788 C CA . VAL B 1 156 ? 5.422 13.016 1.085 1 97.5 156 VAL B CA 1
ATOM 2789 C C . VAL B 1 156 ? 5.191 14.5 1.354 1 97.5 156 VAL B C 1
ATOM 2791 O O . VAL B 1 156 ? 5.457 14.992 2.453 1 97.5 156 VAL B O 1
ATOM 2794 N N . LEU B 1 157 ? 4.738 15.211 0.344 1 96.38 157 LEU B N 1
ATOM 2795 C CA . LEU B 1 157 ? 4.375 16.609 0.541 1 96.38 157 LEU B CA 1
ATOM 2796 C C . LEU B 1 157 ? 2.924 16.734 0.994 1 96.38 157 LEU B C 1
ATOM 2798 O O . LEU B 1 157 ? 2.02 16.203 0.348 1 96.38 157 LEU B O 1
ATOM 2802 N N . ALA B 1 158 ? 2.807 17.359 2.072 1 95.38 158 ALA B N 1
ATOM 2803 C CA . ALA B 1 158 ? 1.475 17.672 2.584 1 95.38 158 ALA B CA 1
ATOM 2804 C C . ALA B 1 158 ? 1.364 19.141 2.971 1 95.38 158 ALA B C 1
ATOM 2806 O O . ALA B 1 158 ? 2.305 19.922 2.773 1 95.38 158 ALA B O 1
ATOM 2807 N N . GLY B 1 159 ? 0.102 19.562 3.332 1 90.94 159 GLY B N 1
ATOM 2808 C CA . GLY B 1 159 ? -0.114 20.906 3.846 1 90.94 159 GLY B CA 1
ATOM 2809 C C . GLY B 1 159 ? -0.683 21.859 2.809 1 90.94 159 GLY B C 1
ATOM 2810 O O . GLY B 1 159 ? 0.055 22.391 1.978 1 90.94 159 GLY B O 1
ATOM 2811 N N . GLY B 1 160 ? -1.901 22.094 2.947 1 90.12 160 GLY B N 1
ATOM 2812 C CA . GLY B 1 160 ? -2.555 23.141 2.182 1 90.12 160 GLY B CA 1
ATOM 2813 C C . GLY B 1 160 ? -2.676 22.812 0.705 1 90.12 160 GLY B C 1
ATOM 2814 O O . GLY B 1 160 ? -2.809 23.719 -0.126 1 90.12 160 GLY B O 1
ATOM 2815 N N . LEU B 1 161 ? -2.557 21.656 0.313 1 95.25 161 LEU B N 1
ATOM 2816 C CA . LEU B 1 161 ? -2.623 21.281 -1.097 1 95.25 161 LEU B CA 1
ATOM 2817 C C . LEU B 1 161 ? -4.066 21.266 -1.586 1 95.25 161 LEU B C 1
ATOM 2819 O O . LEU B 1 161 ? -4.984 20.953 -0.824 1 95.25 161 LEU B O 1
ATOM 2823 N N . THR B 1 162 ? -4.227 21.672 -2.768 1 96.38 162 THR B N 1
ATOM 2824 C CA . THR B 1 162 ? -5.492 21.703 -3.492 1 96.38 162 THR B CA 1
ATOM 2825 C C . THR B 1 162 ? -5.289 21.297 -4.949 1 96.38 162 THR B C 1
ATOM 2827 O O . THR B 1 162 ? -4.156 21.203 -5.422 1 96.38 162 THR B O 1
ATOM 2830 N N . PRO B 1 163 ? -6.426 20.969 -5.617 1 97.81 163 PRO B N 1
ATOM 2831 C CA . PRO B 1 163 ? -6.289 20.703 -7.051 1 97.81 163 PRO B CA 1
ATOM 2832 C C . PRO B 1 163 ? -5.613 21.844 -7.805 1 97.81 163 PRO B C 1
ATOM 2834 O O . PRO B 1 163 ? -4.887 21.609 -8.773 1 97.81 163 PRO B O 1
ATOM 2837 N N . GLU B 1 164 ? -5.73 23.062 -7.316 1 96.75 164 GLU B N 1
ATOM 2838 C CA . GLU B 1 164 ? -5.262 24.25 -8.023 1 96.75 164 GLU B CA 1
ATOM 2839 C C . GLU B 1 164 ? -3.766 24.469 -7.805 1 96.75 164 GLU B C 1
ATOM 2841 O O . GLU B 1 164 ? -3.086 25.047 -8.656 1 96.75 164 GLU B O 1
ATOM 2846 N N . ASN B 1 165 ? -3.248 23.953 -6.676 1 95.38 165 ASN B N 1
ATOM 2847 C CA . ASN B 1 165 ? -1.875 24.344 -6.383 1 95.38 165 ASN B CA 1
ATOM 2848 C C . ASN B 1 165 ? -0.93 23.141 -6.391 1 95.38 165 ASN B C 1
ATOM 2850 O O . ASN B 1 165 ? 0.29 23.312 -6.348 1 95.38 165 ASN B O 1
ATOM 2854 N N . VAL B 1 166 ? -1.427 21.922 -6.477 1 96.62 166 VAL B N 1
ATOM 2855 C CA . VAL B 1 166 ? -0.608 20.719 -6.332 1 96.62 166 VAL B CA 1
ATOM 2856 C C . VAL B 1 166 ? 0.415 20.656 -7.465 1 96.62 166 VAL B C 1
ATOM 2858 O O . VAL B 1 166 ? 1.552 20.219 -7.254 1 96.62 166 VAL B O 1
ATOM 2861 N N . GLY B 1 167 ? 0.036 21.078 -8.648 1 95.44 167 GLY B N 1
ATOM 2862 C CA . GLY B 1 167 ? 0.975 21.078 -9.758 1 95.44 167 GLY B CA 1
ATOM 2863 C C . GLY B 1 167 ? 2.207 21.922 -9.508 1 95.44 167 GLY B C 1
ATOM 2864 O O . GLY B 1 167 ? 3.334 21.469 -9.703 1 95.44 167 GLY B O 1
ATOM 2865 N N . GLU B 1 168 ? 1.987 23.109 -9.07 1 93.94 168 GLU B N 1
ATOM 2866 C CA . GLU B 1 168 ? 3.078 24.031 -8.75 1 93.94 168 GLU B CA 1
ATOM 2867 C C . GLU B 1 168 ? 3.918 23.5 -7.586 1 93.94 168 GLU B C 1
ATOM 2869 O O . GLU B 1 168 ? 5.148 23.562 -7.621 1 93.94 168 GLU B O 1
ATOM 2874 N N . ALA B 1 169 ? 3.232 22.969 -6.582 1 93.75 169 ALA B N 1
ATOM 2875 C CA . ALA B 1 169 ? 3.924 22.406 -5.418 1 93.75 169 ALA B CA 1
ATOM 2876 C C . ALA B 1 169 ? 4.895 21.312 -5.828 1 93.75 169 ALA B C 1
ATOM 2878 O O . ALA B 1 169 ? 6.047 21.297 -5.391 1 93.75 169 ALA B O 1
ATOM 2879 N N . VAL B 1 170 ? 4.457 20.438 -6.695 1 94.69 170 VAL B N 1
ATOM 2880 C CA . VAL B 1 170 ? 5.27 19.312 -7.156 1 94.69 170 VAL B CA 1
ATOM 2881 C C . VAL B 1 170 ? 6.449 19.828 -7.977 1 94.69 170 VAL B C 1
ATOM 2883 O O . VAL B 1 170 ? 7.582 19.375 -7.816 1 94.69 170 VAL B O 1
ATOM 2886 N N . ARG B 1 171 ? 6.211 20.812 -8.789 1 92.88 171 ARG B N 1
ATOM 2887 C CA . ARG B 1 171 ? 7.273 21.391 -9.617 1 92.88 171 ARG B CA 1
ATOM 2888 C C . ARG B 1 171 ? 8.359 22.016 -8.75 1 92.88 171 ARG B C 1
ATOM 2890 O O . ARG B 1 171 ? 9.547 21.844 -9.008 1 92.88 171 ARG B O 1
ATOM 2897 N N . ILE B 1 172 ? 7.938 22.688 -7.754 1 92.06 172 ILE B N 1
ATOM 2898 C CA . ILE B 1 172 ? 8.852 23.438 -6.891 1 92.06 172 ILE B CA 1
ATOM 2899 C C . ILE B 1 172 ? 9.656 22.453 -6.031 1 92.06 172 ILE B C 1
ATOM 2901 O O . ILE B 1 172 ? 10.867 22.625 -5.867 1 92.06 172 ILE B O 1
ATOM 2905 N N . THR B 1 173 ? 9 21.469 -5.512 1 92.62 173 THR B N 1
ATOM 2906 C CA . THR B 1 173 ? 9.602 20.641 -4.473 1 92.62 173 THR B CA 1
ATOM 2907 C C . THR B 1 173 ? 10.258 19.406 -5.082 1 92.62 173 THR B C 1
ATOM 2909 O O . THR B 1 173 ? 11.172 18.812 -4.488 1 92.62 173 THR B O 1
ATOM 2912 N N . GLY B 1 174 ? 9.766 18.953 -6.227 1 91.69 174 GLY B N 1
ATOM 2913 C CA . GLY B 1 174 ? 10.18 17.672 -6.781 1 91.69 174 GLY B CA 1
ATOM 2914 C C . GLY B 1 174 ? 9.547 16.484 -6.082 1 91.69 174 GLY B C 1
ATOM 2915 O O . GLY B 1 174 ? 10.039 15.359 -6.184 1 91.69 174 GLY B O 1
ATOM 2916 N N . ALA B 1 175 ? 8.422 16.688 -5.418 1 94.06 175 ALA B N 1
ATOM 2917 C CA . ALA B 1 175 ? 7.75 15.641 -4.664 1 94.06 175 ALA B CA 1
ATOM 2918 C C . ALA B 1 175 ? 7.316 14.5 -5.586 1 94.06 175 ALA B C 1
ATOM 2920 O O . ALA B 1 175 ? 6.836 14.734 -6.695 1 94.06 175 ALA B O 1
ATOM 2921 N N . GLU B 1 176 ? 7.551 13.312 -5.059 1 93.69 176 GLU B N 1
ATOM 2922 C CA . GLU B 1 176 ? 7.09 12.133 -5.785 1 93.69 176 GLU B CA 1
ATOM 2923 C C . GLU B 1 176 ? 5.828 11.555 -5.152 1 93.69 176 GLU B C 1
ATOM 2925 O O . GLU B 1 176 ? 5.273 10.57 -5.652 1 93.69 176 GLU B O 1
ATOM 2930 N N . ALA B 1 177 ? 5.418 12.148 -4.086 1 97.19 177 ALA B N 1
ATOM 2931 C CA . ALA B 1 177 ? 4.18 11.781 -3.4 1 97.19 177 ALA B CA 1
ATOM 2932 C C . ALA B 1 177 ? 3.551 13 -2.727 1 97.19 177 ALA B C 1
ATOM 2934 O O . ALA B 1 177 ? 4.258 13.836 -2.16 1 97.19 177 ALA B O 1
ATOM 2935 N N . VAL B 1 178 ? 2.234 13.039 -2.812 1 97.56 178 VAL B N 1
ATOM 2936 C CA . VAL B 1 178 ? 1.514 14.164 -2.225 1 97.56 178 VAL B CA 1
ATOM 2937 C C . VAL B 1 178 ? 0.344 13.648 -1.389 1 97.56 178 VAL B C 1
ATOM 2939 O O . VAL B 1 178 ? -0.206 12.586 -1.673 1 97.56 178 VAL B O 1
ATOM 2942 N N . ASP B 1 179 ? 0.037 14.383 -0.331 1 97.88 179 ASP B N 1
ATOM 2943 C CA . ASP B 1 179 ? -1.043 14.07 0.601 1 97.88 179 ASP B CA 1
ATOM 2944 C C . ASP B 1 179 ? -1.997 15.258 0.75 1 97.88 179 ASP B C 1
ATOM 2946 O O . ASP B 1 179 ? -1.563 16.391 0.987 1 97.88 179 ASP B O 1
ATOM 2950 N N . VAL B 1 180 ? -3.287 14.977 0.594 1 97.25 180 VAL B N 1
ATOM 2951 C CA . VAL B 1 180 ? -4.27 16.047 0.716 1 97.25 180 VAL B CA 1
ATOM 2952 C C . VAL B 1 180 ? -5.438 15.586 1.586 1 97.25 180 VAL B C 1
ATOM 2954 O O . VAL B 1 180 ? -5.82 14.414 1.547 1 97.25 180 VAL B O 1
ATOM 2957 N N . SER B 1 181 ? -5.93 16.484 2.365 1 95.81 181 SER B N 1
ATOM 2958 C CA . SER B 1 181 ? -7.113 16.234 3.182 1 95.81 181 SER B CA 1
ATOM 2959 C C . SER B 1 181 ? -8.172 17.312 2.975 1 95.81 181 SER B C 1
ATOM 2961 O O . SER B 1 181 ? -9.031 17.188 2.1 1 95.81 181 SER B O 1
ATOM 2963 N N . GLY B 1 182 ? -7.988 18.406 3.584 1 94.12 182 GLY B N 1
ATOM 2964 C CA . GLY B 1 182 ? -8.984 19.469 3.559 1 94.12 182 GLY B CA 1
ATOM 2965 C C . GLY B 1 182 ? -9.156 20.094 2.186 1 94.12 182 GLY B C 1
ATOM 2966 O O . GLY B 1 182 ? -10.25 20.547 1.84 1 94.12 182 GLY B O 1
ATOM 2967 N N . GLY B 1 183 ? -8.164 20.109 1.349 1 95.75 183 GLY B N 1
ATOM 2968 C CA . GLY B 1 183 ? -8.148 20.781 0.054 1 95.75 183 GLY B CA 1
ATOM 2969 C C . GLY B 1 183 ? -9.078 20.125 -0.957 1 95.75 183 GLY B C 1
ATOM 2970 O O . GLY B 1 183 ? -9.352 20.688 -2.016 1 95.75 183 GLY B O 1
ATOM 2971 N N . VAL B 1 184 ? -9.641 18.938 -0.593 1 97.81 184 VAL B N 1
ATOM 2972 C CA . VAL B 1 184 ? -10.508 18.25 -1.548 1 97.81 184 VAL B CA 1
ATOM 2973 C C . VAL B 1 184 ? -11.844 17.922 -0.89 1 97.81 184 VAL B C 1
ATOM 2975 O O . VAL B 1 184 ? -12.508 16.953 -1.277 1 97.81 184 VAL B O 1
ATOM 2978 N N . GLU B 1 185 ? -12.203 18.641 0.057 1 97.19 185 GLU B N 1
ATOM 2979 C CA . GLU B 1 185 ? -13.445 18.406 0.787 1 97.19 185 GLU B CA 1
ATOM 2980 C C . GLU B 1 185 ? -14.562 19.312 0.282 1 97.19 185 GLU B C 1
ATOM 2982 O O . GLU B 1 185 ? -14.305 20.438 -0.145 1 97.19 185 GLU B O 1
ATOM 2987 N N . ALA B 1 186 ? -15.805 18.75 0.304 1 96.44 186 ALA B N 1
ATOM 2988 C CA . ALA B 1 186 ? -17 19.578 0.123 1 96.44 186 ALA B CA 1
ATOM 2989 C C . ALA B 1 186 ? -17.359 20.328 1.407 1 96.44 186 ALA B C 1
ATOM 2991 O O . ALA B 1 186 ? -17.766 21.484 1.364 1 96.44 186 ALA B O 1
ATOM 2992 N N . SER B 1 187 ? -17.281 19.672 2.477 1 92.75 187 SER B N 1
ATOM 2993 C CA . SER B 1 187 ? -17.391 20.156 3.85 1 92.75 187 SER B CA 1
ATOM 2994 C C . SER B 1 187 ? -16.484 19.359 4.793 1 92.75 187 SER B C 1
ATOM 2996 O O . SER B 1 187 ? -15.945 18.328 4.414 1 92.75 187 SER B O 1
ATOM 2998 N N . LYS B 1 188 ? -16.328 19.859 5.906 1 88.56 188 LYS B N 1
ATOM 2999 C CA . LYS B 1 188 ? -15.383 19.234 6.824 1 88.56 188 LYS B CA 1
ATOM 3000 C C . LYS B 1 188 ? -15.688 17.766 7.012 1 88.56 188 LYS B C 1
ATOM 3002 O O . LYS B 1 188 ? -16.781 17.391 7.441 1 88.56 188 LYS B O 1
ATOM 3007 N N . GLY B 1 189 ? -14.781 16.906 6.66 1 89.56 189 GLY B N 1
ATOM 3008 C CA . GLY B 1 189 ? -14.93 15.477 6.855 1 89.56 189 GLY B CA 1
ATOM 3009 C C . GLY B 1 189 ? -15.625 14.789 5.695 1 89.56 189 GLY B C 1
ATOM 3010 O O . GLY B 1 189 ? -15.727 13.562 5.668 1 89.56 189 GLY B O 1
ATOM 3011 N N . LYS B 1 190 ? -16.078 15.578 4.773 1 94.75 190 LYS B N 1
ATOM 3012 C CA . LYS B 1 190 ? -16.734 15.016 3.598 1 94.75 190 LYS B CA 1
ATOM 3013 C C . LYS B 1 190 ? -15.977 15.375 2.32 1 94.75 190 LYS B C 1
ATOM 3015 O O . LYS B 1 190 ? -15.898 16.547 1.95 1 94.75 190 LYS B O 1
ATOM 3020 N N . LYS B 1 191 ? -15.523 14.398 1.67 1 97.88 191 LYS B N 1
ATOM 3021 C CA . LYS B 1 191 ? -14.766 14.625 0.444 1 97.88 191 LYS B CA 1
ATOM 3022 C C . LYS B 1 191 ? -15.688 15.055 -0.699 1 97.88 191 LYS B C 1
ATOM 3024 O O . LYS B 1 191 ? -16.875 14.719 -0.705 1 97.88 191 LYS B O 1
ATOM 3029 N N . ASP B 1 192 ? -15.148 15.836 -1.56 1 98.31 192 ASP B N 1
ATOM 3030 C CA . ASP B 1 192 ? -15.758 16.172 -2.842 1 98.31 192 ASP B CA 1
ATOM 3031 C C . ASP B 1 192 ? -15.156 15.336 -3.971 1 98.31 192 ASP B C 1
ATOM 3033 O O . ASP B 1 192 ? -14 15.539 -4.348 1 98.31 192 ASP B O 1
ATOM 3037 N N . PRO B 1 193 ? -15.984 14.414 -4.504 1 97.69 193 PRO B N 1
ATOM 3038 C CA . PRO B 1 193 ? -15.422 13.508 -5.508 1 97.69 193 PRO B CA 1
ATOM 3039 C C . PRO B 1 193 ? -14.82 14.242 -6.699 1 97.69 193 PRO B C 1
ATOM 3041 O O . PRO B 1 193 ? -13.82 13.789 -7.27 1 97.69 193 PRO B O 1
ATOM 3044 N N . ALA B 1 194 ? -15.359 15.344 -7.039 1 98.06 194 ALA B N 1
ATOM 3045 C CA . ALA B 1 194 ? -14.844 16.109 -8.172 1 98.06 194 ALA B CA 1
ATOM 3046 C C . ALA B 1 194 ? -13.484 16.719 -7.836 1 98.06 194 ALA B C 1
ATOM 3048 O O . ALA B 1 194 ? -12.57 16.719 -8.664 1 98.06 194 ALA B O 1
ATOM 3049 N N . LYS B 1 195 ? -13.398 17.234 -6.637 1 98.5 195 LYS B N 1
ATOM 3050 C CA . LYS B 1 195 ? -12.125 17.797 -6.207 1 98.5 195 LYS B CA 1
ATOM 3051 C C . LYS B 1 195 ? -11.055 16.719 -6.07 1 98.5 195 LYS B C 1
ATOM 3053 O O . LYS B 1 195 ? -9.898 16.938 -6.43 1 98.5 195 LYS B O 1
ATOM 3058 N N . VAL B 1 196 ? -11.43 15.586 -5.566 1 98.44 196 VAL B N 1
ATOM 3059 C CA . VAL B 1 196 ? -10.508 14.469 -5.434 1 98.44 196 VAL B CA 1
ATOM 3060 C C . VAL B 1 196 ? -9.992 14.047 -6.809 1 98.44 196 VAL B C 1
ATOM 3062 O O . VAL B 1 196 ? -8.789 13.922 -7.016 1 98.44 196 VAL B O 1
ATOM 3065 N N . ALA B 1 197 ? -10.898 13.93 -7.727 1 97.56 197 ALA B N 1
ATOM 3066 C CA . ALA B 1 197 ? -10.539 13.531 -9.078 1 97.56 197 ALA B CA 1
ATOM 3067 C C . ALA B 1 197 ? -9.625 14.562 -9.734 1 97.56 197 ALA B C 1
ATOM 3069 O O . ALA B 1 197 ? -8.633 14.211 -10.375 1 97.56 197 ALA B O 1
ATOM 3070 N N . ALA B 1 198 ? -9.914 15.828 -9.547 1 98.25 198 ALA B N 1
ATOM 3071 C CA . ALA B 1 198 ? -9.109 16.906 -10.117 1 98.25 198 ALA B CA 1
ATOM 3072 C C . ALA B 1 198 ? -7.703 16.922 -9.531 1 98.25 198 ALA B C 1
ATOM 3074 O O . ALA B 1 198 ? -6.727 17.125 -10.25 1 98.25 198 ALA B O 1
ATOM 3075 N N . PHE B 1 199 ? -7.648 16.75 -8.266 1 98.19 199 PHE B N 1
ATOM 3076 C CA . PHE B 1 199 ? -6.367 16.719 -7.57 1 98.19 199 PHE B CA 1
ATOM 3077 C C . PHE B 1 199 ? -5.477 15.609 -8.125 1 98.19 199 PHE B C 1
ATOM 3079 O O . PHE B 1 199 ? -4.324 15.852 -8.492 1 98.19 199 PHE B O 1
ATOM 3086 N N . ILE B 1 200 ? -6.035 14.414 -8.273 1 96.81 200 ILE B N 1
ATOM 3087 C CA . ILE B 1 200 ? -5.297 13.242 -8.734 1 96.81 200 ILE B CA 1
ATOM 3088 C C . ILE B 1 200 ? -4.934 13.406 -10.211 1 96.81 200 ILE B C 1
ATOM 3090 O O . ILE B 1 200 ? -3.809 13.102 -10.609 1 96.81 200 ILE B O 1
ATOM 3094 N N . ALA B 1 201 ? -5.836 13.922 -10.961 1 95.38 201 ALA B N 1
ATOM 3095 C CA . ALA B 1 201 ? -5.574 14.148 -12.383 1 95.38 201 ALA B CA 1
ATOM 3096 C C . ALA B 1 201 ? -4.426 15.133 -12.578 1 95.38 201 ALA B C 1
ATOM 3098 O O . ALA B 1 201 ? -3.562 14.922 -13.438 1 95.38 201 ALA B O 1
ATOM 3099 N N . THR B 1 202 ? -4.457 16.172 -11.781 1 96.44 202 THR B N 1
ATOM 3100 C CA . THR B 1 202 ? -3.398 17.172 -11.875 1 96.44 202 THR B CA 1
ATOM 3101 C C . THR B 1 202 ? -2.049 16.578 -11.5 1 96.44 202 THR B C 1
ATOM 3103 O O . THR B 1 202 ? -1.047 16.812 -12.18 1 96.44 202 THR B O 1
ATOM 3106 N N . ALA B 1 203 ? -2.031 15.789 -10.453 1 94.44 203 AL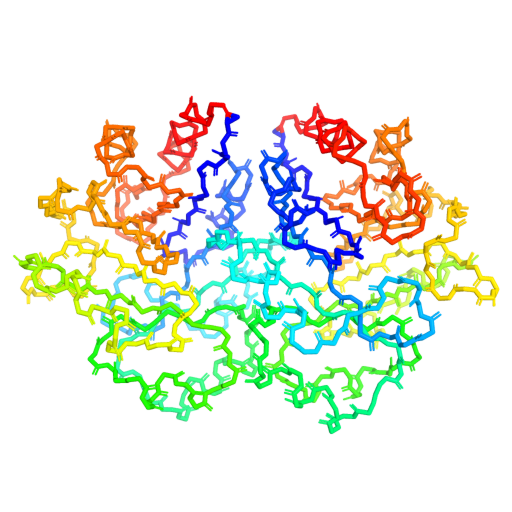A B N 1
ATOM 3107 C CA . ALA B 1 203 ? -0.8 15.117 -10.039 1 94.44 203 ALA B CA 1
ATOM 3108 C C . ALA B 1 203 ? -0.299 14.172 -11.125 1 94.44 203 ALA B C 1
ATOM 3110 O O . ALA B 1 203 ? 0.901 14.117 -11.406 1 94.44 203 ALA B O 1
ATOM 3111 N N . ASN B 1 204 ? -1.223 13.461 -11.789 1 87.94 204 ASN B N 1
ATOM 3112 C CA . ASN B 1 204 ? -0.891 12.477 -12.812 1 87.94 204 ASN B CA 1
ATOM 3113 C C . ASN B 1 204 ? -0.331 13.141 -14.07 1 87.94 204 ASN B C 1
ATOM 3115 O O . ASN B 1 204 ? 0.472 12.539 -14.789 1 87.94 204 ASN B O 1
ATOM 3119 N N . ARG B 1 205 ? -0.761 14.336 -14.344 1 87.56 205 ARG B N 1
ATOM 3120 C CA . ARG B 1 205 ? -0.301 15.047 -15.539 1 87.56 205 ARG B CA 1
ATOM 3121 C C . ARG B 1 205 ? 1.171 15.422 -15.414 1 87.56 205 ARG B C 1
ATOM 3123 O O . ARG B 1 205 ? 1.831 15.711 -16.422 1 87.56 205 ARG B O 1
ATOM 3130 N N . LEU B 1 206 ? 1.58 15.5 -14.25 1 81.75 206 LEU B N 1
ATOM 3131 C CA . LEU B 1 206 ? 2.969 15.867 -14 1 81.75 206 LEU B CA 1
ATOM 3132 C C . LEU B 1 206 ? 3.885 14.656 -14.125 1 81.75 20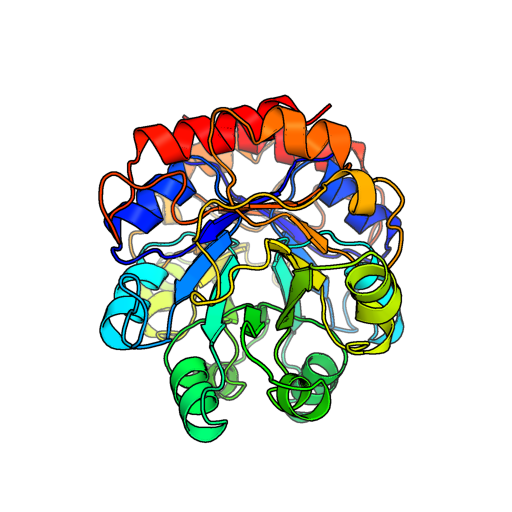6 LEU B C 1
ATOM 3134 O O . LEU B 1 206 ? 5.109 14.789 -14.102 1 81.75 206 LEU B O 1
ATOM 3138 N N . SER B 1 207 ? 3.203 13.5 -14.25 1 69.94 207 SER B N 1
ATOM 3139 C CA . SER B 1 207 ? 3.941 12.25 -14.422 1 69.94 207 SER B CA 1
ATOM 3140 C C . SER B 1 207 ? 4.641 12.211 -15.781 1 69.94 207 SER B C 1
ATOM 3142 O O . SER B 1 207 ? 4.043 12.555 -16.797 1 69.94 207 SER B O 1
ATOM 3144 N N . ARG B 1 208 ? 5.898 12.57 -16.172 1 52.41 208 ARG B N 1
ATOM 3145 C CA . ARG B 1 208 ? 6.645 12.633 -17.422 1 52.41 208 ARG B CA 1
ATOM 3146 C C . ARG B 1 208 ? 7.078 11.242 -17.875 1 52.41 208 ARG B C 1
ATOM 3148 O O . ARG B 1 208 ? 7.262 10.344 -17.047 1 52.41 208 ARG B O 1
#

Sequence (416 aa):
MRKIRTKICGITTPEDASAAVAAGADAVGLVFFQGSSRAVDIARAKKITAALPPFVSVVALFVNESAQNIRRILAEVPIHIIQFHGDEDDTFCRQFDRPYIKAIRVQTASDIRNAADRFPDAQALLFDAYHPSEYGGTGHRFDWTLLAEYSGKPWVLAGGLTPENVGEAVRITGAEAVDVSGGVEASKGKKDPAKVAAFIATANRLSRMRKIRTKICGITTPEDASAAVAAGADAVGLVFFQGSSRAVDIARAKKITAALPPFVSVVALFVNESAQNIRRILAEVPIHIIQFHGDEDDTFCRQFDRPYIKAIRVQTASDIRNAADRFPDAQALLFDAYHPSEYGGTGHRFDWTLLAEYSGKPWVLAGGLTPENVGEAVRITGAEAVDVSGGVEASKGKKDPAKVAAFIATANRLSR

Secondary structure (DSSP, 8-state):
-PPPEEEE----SHHHHHHHHHTT-SEEEEE--TTSTTB--HHHHHHHHHTPPTTPEEEEEESS--HHHHHHHHHHS--SEEEE-SS--HHHHHTT-S-EEEEEEESSHHHHHTHHHH-TT-SEEEEEE--SS-SS-S-PPP-GGGGTT--SS-EEE-SS--TTTHHHHHHHH--SEEEESGGGEEETTEE-HHHHHHHHHHHHHT--/-PPPEEEE----SHHHHHHHHHTT-SEEEEE--TTSTTB--HHHHHHHHHTPPTTPEEEEEESS--HHHHHHHHHHS--SEEEE-SS--HHHHHTT-S-EEEEEEESSHHHHHTHHHH-TT-SEEEEEE--SS-SS-S-PPP-GGGGTT--SS-EEE-SS--TTTHHHHHHHH--SEEEESGGGEEETTEE-HHHHHHHHHHHHHT--

pLDDT: mean 92.02, std 11.52, range [46.84, 98.88]

Nearest PDB structures (foldseek):
  1lbm-assembly1_A  TM=9.291E-01  e=2.160E-20  Thermotoga maritima
  1nsj-assembly1_A-2  TM=9.193E-01  e=2.031E-20  Thermotoga maritima
  1dl3-assembly2_B  TM=9.248E-01  e=2.263E-19  Thermotoga maritima
  1v5x-assembly1_B  TM=9.272E-01  e=7.790E-19  Thermus thermophilus
  4wui-assembly1_A  TM=8.474E-01  e=1.220E-15  Jonesia denitrificans DSM 20603

InterPro domains:
  IPR001240 N-(5'phosphoribosyl) anthranilate isomerase (PRAI) d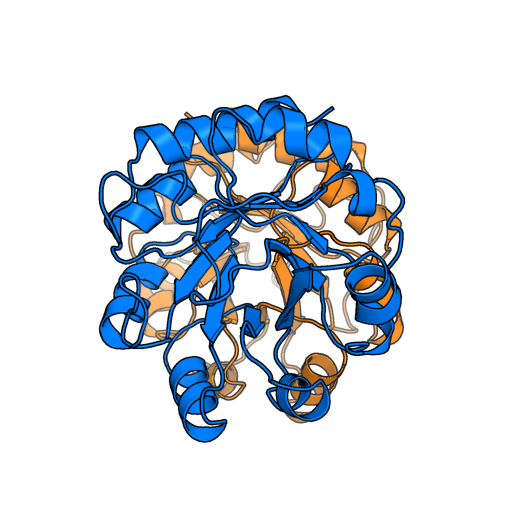omain [MF_00135] (4-206)
  IPR001240 N-(5'phosphoribosyl) anthranilate isomerase (PRAI) domain [PF00697] (7-200)
  IPR001240 N-(5'phosphoribosyl) anthranilate isomerase (PRAI) domain [cd00405] (7-203)
  IPR011060 Ribulose-phosphate binding barrel [SSF51366] (5-204)
  IPR013785 Aldolase-type TIM barrel [G3DSA:3.20.20.70] (4-204)
  IPR044643 N-(5'-phosphoribosyl)anthranilate isomerase family [PTHR42894] (3-206)

Radius of gyration: 20.12 Å; Cα contacts (8 Å, |Δi|>4): 994; chains: 2; bounding box: 39×57×48 Å

Foldseek 3Di:
DAFQAEEEELAQALVVLLLLVVLPHQEYHAECEPVALSHDDLVRLQRNVVSDDPRRAYEYEDAPDDPVVVQVSVVRHVHQEYEYLYPDFQVRRPVNVHAYEYEFADDDLVSQVCVCVRHVRHQEYEYEHDDPPDSFQPLDDDDLLSQQPPDHHQYEYEYNDWLVCVLVSCVNRVHSYYYHYNRQAPDRSHGDSVRSSSNSVSSRVSRD/DAFQAEEEELAQALVVLLLLVVLPHQEYHAECEPVALSHDDLVRLQRNQVSDDPRRAYEYEDAPDDPVVVQVSVVRHVHQEYEYLYDDFQVRVPVNVHAYEYEFADDDLVSQVCVCVRHVRHQEYEYEHDDPPDSFQPLDDDDLLSQQPPDHHQYEYEYNDWLVCVLVSCVNRVHSYYYHYNRQAPDRSHGDSVRSSSNSVSSRVSRD

Organism: Neisseria meningitidis serogroup C / serotype 2a (strain ATCC 700532 / DSM 15464 / FAM18) (NCBI:txid272831)